Protein AF-A0A3N5HLH9-F1 (afdb_monomer)

Mean predicted aligned error: 8.87 Å

Solvent-accessible surface area (backbone atoms only — not comparable to full-atom values): 30635 Å² total; per-residue (Å²): 135,82,83,80,80,68,75,44,56,44,56,40,33,29,33,80,50,95,60,29,32,28,38,38,22,60,88,39,70,31,38,40,94,43,42,48,86,60,33,67,43,63,34,74,29,45,27,94,44,30,34,34,36,31,33,56,78,56,95,76,49,79,25,43,38,36,31,30,39,50,45,53,42,98,87,55,95,44,75,37,64,47,76,85,76,39,29,43,48,65,43,84,76,37,69,25,61,34,68,45,92,63,44,32,69,63,30,30,39,41,40,38,38,38,36,44,35,38,29,58,38,33,36,31,41,37,39,39,33,26,39,50,44,58,38,82,91,75,38,79,82,38,56,49,74,41,83,77,43,66,48,69,52,60,58,47,74,45,78,78,45,74,48,80,47,78,47,74,50,76,47,72,46,51,55,38,54,59,30,20,72,90,68,41,52,69,88,58,36,30,32,30,46,80,77,44,77,43,22,47,77,86,49,51,46,33,31,35,34,42,37,37,69,38,51,43,52,87,61,86,60,47,77,42,84,35,72,46,50,40,69,83,66,45,80,38,79,48,96,54,69,45,79,48,70,72,68,45,70,84,66,64,46,46,40,42,32,36,28,35,46,64,79,41,40,68,76,40,52,46,31,30,68,55,22,41,38,41,37,34,31,33,41,38,37,64,49,70,47,69,91,81,58,78,84,61,99,76,60,43,53,49,30,35,47,39,33,36,42,36,35,44,58,60,93,72,49,46,79,44,79,48,55,43,57,59,74,43,68,51,44,84,41,77,92,66,82,57,66,30,79,47,79,44,52,33,43,34,67,39,52,48,77,44,34,66,44,27,70,41,50,36,54,49,31,44,77,69,65,32,62,38,58,53,47,38,81,66,43,79,48,79,48,38,32,32,69,44,70,58,43,91,84,62,86,54,74,88,28,34,46,30,32,33,42,34,40,40,31,27,28,62,70,46,48,31,46,28,47,82,42,74,43,67,22,46,34,49,42,96,82,39,61,36,38,41,36,34,24,36,30,63,77,91,52,87,47,31,30,34,40,34,33,36,36,28,68,74,73,58,40,40,43,81,65,47,78,42,75,38,27,52,72,47,77,61,39,37,22,57,41,36,33,38,36,38,40,36,40,69,94,50,96,55,62,41,19,20,35,44,34,34,66,80,64,86,46,79,68,40,70,33,76,75,33,78,56,60,83,51,35,47,63,31,56,81,84,42,40,32,31,67,81,84,42,33,28,36,51,94,49,75,70,86,40,78,45,92,54,45,75,46,56,41,89,57,86,86,66,72,82,58,36,73,48,62,44,78,48,127

Sequence (570 aa):
MIGKVFSGVRVEEIFAGPTHWEMRTPRGVFTLPLTRAEYGQVKWADSPNTIVARTPVSGGGAGRIVAFEVTRAANGVDLLAFGEPPTLQVAEIASAEFPFTHPPLVTTISFSQTVQYRQQVGRFTLTHTQEWVPKAPFGPNDGTYELIGREVGPVTFETVHEATIPFSATIPLRLDREHNLEFGSTEEGYAWQLVDIAADRQGRLLGVVVVFPTGQPPIQPASVPFFVLDSNFAPVETAQRITIQPLLPSELAAVWAVVDLRTATVLASTAEPNVVVTSTRTAEGPPWDAAGATPLPQTFPGLYRHQVDQLNGGPSAGTFHLRTPFLFSPRAAAPPGSSAVVEGREGDHSLAVTGWMRPDLGAELDRLRLLSFEVGDVQRVTGNYNYECVTQPCSVDSHFAAFSAVTVRGGLVEPPARFFSALRARPAPPSGERLVLLGDAERGGFPEDGYLVVWDPDAQRAAMRLETPGSFHGIAHATSSTVVLWSNPAGASGGPGSYIVSLDGTRAPTLFPQTDLRFDFVLLDPHYLYNTGDLKFYRMTPPLQRTPLPATLSDAAGNPRGDYHVIRLR

Structure (mmCIF, N/CA/C/O backbone):
data_AF-A0A3N5HLH9-F1
#
_entry.id   AF-A0A3N5HLH9-F1
#
loop_
_atom_site.group_PDB
_atom_site.id
_atom_site.type_symbol
_atom_site.label_atom_id
_atom_site.label_alt_id
_atom_site.label_comp_id
_atom_site.label_asym_id
_atom_site.label_entity_id
_atom_site.label_seq_id
_atom_site.pdbx_PDB_ins_code
_atom_site.Cartn_x
_atom_site.Cartn_y
_atom_site.Cartn_z
_atom_site.occupancy
_atom_site.B_iso_or_equiv
_atom_site.auth_seq_id
_atom_site.auth_comp_id
_atom_site.auth_asym_id
_atom_site.auth_atom_id
_atom_site.pdbx_PDB_model_num
ATOM 1 N N . MET A 1 1 ? -42.197 4.979 43.200 1.00 35.66 1 MET A N 1
ATOM 2 C CA . MET A 1 1 ? -42.265 4.290 41.894 1.00 35.66 1 MET A CA 1
ATOM 3 C C . MET A 1 1 ? -41.226 3.178 41.931 1.00 35.66 1 MET A C 1
ATOM 5 O O . MET A 1 1 ? -40.050 3.470 42.082 1.00 35.66 1 MET A O 1
ATOM 9 N N . ILE A 1 2 ? -41.692 1.930 41.970 1.00 28.59 2 ILE A N 1
ATOM 10 C CA . ILE A 1 2 ? -40.894 0.701 42.103 1.00 28.59 2 ILE A CA 1
ATOM 11 C C . ILE A 1 2 ? -40.210 0.394 40.761 1.00 28.59 2 ILE A C 1
ATOM 13 O O . ILE A 1 2 ? -40.732 0.748 39.704 1.00 28.59 2 ILE A O 1
ATOM 17 N N . GLY A 1 3 ? -39.005 -0.176 40.833 1.00 34.12 3 GLY A N 1
ATOM 18 C CA . GLY A 1 3 ? -37.982 -0.156 39.792 1.00 34.12 3 GLY A CA 1
ATOM 19 C C . GLY A 1 3 ? -38.367 -0.794 38.458 1.00 34.12 3 GLY A C 1
ATOM 20 O O . GLY A 1 3 ? -38.804 -1.939 38.389 1.00 34.12 3 GLY A O 1
ATOM 21 N N . LYS A 1 4 ? -38.091 -0.059 37.378 1.00 34.16 4 LYS A N 1
ATOM 22 C CA . LYS A 1 4 ? -37.808 -0.646 36.069 1.00 34.16 4 LYS A CA 1
ATOM 23 C C . LYS A 1 4 ? -36.324 -0.995 36.042 1.00 34.16 4 LYS A C 1
ATOM 25 O O . LYS A 1 4 ? -35.489 -0.116 35.846 1.00 34.16 4 LYS A O 1
ATOM 30 N N . VAL A 1 5 ? -36.003 -2.268 36.249 1.00 34.66 5 VAL A N 1
ATOM 31 C CA . VAL A 1 5 ? -34.715 -2.813 35.814 1.00 34.66 5 VAL A CA 1
ATOM 32 C C . VAL A 1 5 ? -34.745 -2.755 34.291 1.00 34.66 5 VAL A C 1
ATOM 34 O O . VAL A 1 5 ? -35.449 -3.531 33.649 1.00 34.66 5 VAL A O 1
ATOM 37 N N . PHE A 1 6 ? -34.076 -1.768 33.699 1.00 42.00 6 PHE A N 1
ATOM 38 C CA . PHE A 1 6 ? -33.869 -1.779 32.260 1.00 42.00 6 PHE A CA 1
ATOM 39 C C . PHE A 1 6 ? -32.817 -2.846 31.966 1.00 42.00 6 PHE A C 1
ATOM 41 O O . PHE A 1 6 ? -31.622 -2.594 32.103 1.00 42.00 6 PHE A O 1
ATOM 48 N N . SER A 1 7 ? -33.265 -4.023 31.525 1.00 47.66 7 SER A N 1
ATOM 49 C CA . SER A 1 7 ? -32.470 -4.827 30.598 1.00 47.66 7 SER A CA 1
ATOM 50 C C . SER A 1 7 ? -32.009 -3.885 29.483 1.00 47.66 7 SER A C 1
ATOM 52 O O . SER A 1 7 ? -32.843 -3.253 28.825 1.00 47.66 7 SER A O 1
ATOM 54 N N . GLY A 1 8 ? -30.704 -3.698 29.322 1.00 74.94 8 GLY A N 1
ATOM 55 C CA . GLY A 1 8 ? -30.197 -2.621 28.481 1.00 74.94 8 GLY A CA 1
ATOM 56 C C . GLY A 1 8 ? -28.688 -2.643 28.314 1.00 74.94 8 GLY A C 1
ATOM 57 O O . GLY A 1 8 ? -27.999 -3.562 28.750 1.00 74.94 8 GLY A O 1
ATOM 58 N N . VAL A 1 9 ? -28.182 -1.608 27.654 1.00 83.69 9 VAL A N 1
ATOM 59 C CA . VAL A 1 9 ? -26.759 -1.406 27.384 1.00 83.69 9 VAL A CA 1
ATOM 60 C C . VAL A 1 9 ? -26.292 -0.083 27.982 1.00 83.69 9 VAL A C 1
ATOM 62 O O . VAL A 1 9 ? -27.015 0.915 27.939 1.00 83.69 9 VAL A O 1
ATOM 65 N N . ARG A 1 10 ? -25.086 -0.082 28.547 1.00 87.38 10 ARG A N 1
ATOM 66 C CA . ARG A 1 10 ? -24.366 1.103 29.030 1.00 87.38 10 ARG A CA 1
ATOM 67 C C . ARG A 1 10 ? -23.184 1.353 28.106 1.00 87.38 10 ARG A C 1
ATOM 69 O O . ARG A 1 10 ? -22.520 0.400 27.712 1.00 87.38 10 ARG A O 1
ATOM 76 N N . VAL A 1 11 ? -22.935 2.617 27.789 1.00 92.12 11 VAL A N 1
ATOM 77 C CA . VAL A 1 11 ? -21.704 3.036 27.116 1.00 92.12 11 VAL A CA 1
ATOM 78 C C . VAL A 1 11 ? -20.698 3.450 28.181 1.00 92.12 11 VAL A C 1
ATOM 80 O O . VAL A 1 11 ? -21.073 4.070 29.181 1.00 92.12 11 VAL A O 1
ATOM 83 N N . GLU A 1 12 ? -19.441 3.091 27.969 1.00 94.44 12 GLU A N 1
ATOM 84 C CA . GLU A 1 12 ? -18.301 3.633 28.707 1.00 94.44 12 GLU A CA 1
ATOM 85 C C . GLU A 1 12 ? -17.287 4.166 27.698 1.00 94.44 12 GLU A C 1
ATOM 87 O O . GLU A 1 12 ? -17.206 3.675 26.568 1.00 94.44 12 GLU A O 1
ATOM 92 N N . GLU A 1 13 ? -16.538 5.181 28.105 1.00 96.00 13 GLU A N 1
ATOM 93 C CA . GLU A 1 13 ? -15.540 5.857 27.285 1.00 96.00 13 GLU A CA 1
ATOM 94 C C . GLU A 1 13 ? -14.222 5.954 28.042 1.00 96.00 13 GLU A C 1
ATOM 96 O O . GLU A 1 13 ? -14.222 6.257 29.234 1.00 96.00 13 GLU A O 1
ATOM 101 N N . ILE A 1 14 ? -13.112 5.771 27.336 1.00 96.94 14 ILE A N 1
ATOM 102 C CA . ILE A 1 14 ? -11.770 6.121 27.802 1.00 96.94 14 ILE A CA 1
ATOM 103 C C . ILE A 1 14 ? -11.287 7.323 27.006 1.00 96.94 14 ILE A C 1
ATOM 105 O O . ILE A 1 14 ? -11.268 7.280 25.780 1.00 96.94 14 ILE A O 1
ATOM 109 N N . PHE A 1 15 ? -10.867 8.384 27.682 1.00 96.81 15 PHE A N 1
ATOM 110 C CA . PHE A 1 15 ? -10.404 9.607 27.032 1.00 96.81 15 PHE A CA 1
ATOM 111 C C . PHE A 1 15 ? -9.217 10.220 27.779 1.00 96.81 15 PHE A C 1
ATOM 113 O O . PHE A 1 15 ? -8.901 9.862 28.916 1.00 96.81 15 PHE A O 1
ATOM 120 N N . ALA A 1 16 ? -8.529 11.142 27.114 1.00 96.06 16 ALA A N 1
ATOM 121 C CA . ALA A 1 16 ? -7.378 11.826 27.678 1.00 96.06 16 ALA A CA 1
ATOM 122 C C . ALA A 1 16 ? -7.822 12.981 28.594 1.00 96.06 16 ALA A C 1
ATOM 124 O O . ALA A 1 16 ? -8.341 13.989 28.112 1.00 96.06 16 ALA A O 1
ATOM 125 N N . GLY A 1 17 ? -7.572 12.855 29.900 1.00 94.06 17 GLY A N 1
ATOM 126 C CA . GLY A 1 17 ? -7.699 13.948 30.865 1.00 94.06 17 GLY A CA 1
ATOM 127 C C . GLY A 1 17 ? -6.494 14.904 30.830 1.00 94.06 17 GLY A C 1
ATOM 128 O O . GLY A 1 17 ? -5.634 14.810 29.949 1.00 94.06 17 GLY A O 1
ATOM 129 N N . PRO A 1 18 ? -6.373 15.848 31.778 1.00 92.69 18 PRO A N 1
ATOM 130 C CA . PRO A 1 18 ? -5.255 16.795 31.803 1.00 92.69 18 PRO A CA 1
ATOM 131 C C . PRO A 1 18 ? -3.896 16.130 32.070 1.00 92.69 18 PRO A C 1
ATOM 133 O O . PRO A 1 18 ? -2.912 16.445 31.406 1.00 92.69 18 PRO A O 1
ATOM 136 N N . THR A 1 19 ? -3.844 15.198 33.027 1.00 94.56 19 THR A N 1
ATOM 137 C CA . THR A 1 19 ? -2.604 14.528 33.476 1.00 94.56 19 THR A CA 1
ATOM 138 C C . THR A 1 19 ? -2.671 13.009 33.358 1.00 94.56 19 THR A C 1
ATOM 140 O O . THR A 1 19 ? -1.671 12.367 33.035 1.00 94.56 19 THR A O 1
ATOM 143 N N . HIS A 1 20 ? -3.851 12.440 33.581 1.00 96.44 20 HIS A N 1
ATOM 144 C CA . HIS A 1 20 ? -4.118 11.010 33.520 1.00 96.44 20 HIS A CA 1
ATOM 145 C C . HIS A 1 20 ? -5.109 10.704 32.402 1.00 96.44 20 HIS A C 1
ATOM 147 O O . HIS A 1 20 ? -5.795 11.592 31.891 1.00 96.44 20 HIS A O 1
ATOM 153 N N . TRP A 1 21 ? -5.172 9.437 32.019 1.00 97.50 21 TRP A N 1
ATOM 154 C CA . TRP A 1 21 ? -6.325 8.922 31.298 1.00 97.50 21 TRP A CA 1
ATOM 155 C C . TRP A 1 21 ? -7.527 8.852 32.239 1.00 97.50 21 TRP A C 1
ATOM 157 O O . TRP A 1 21 ? -7.386 8.640 33.443 1.00 97.50 21 TRP A O 1
ATOM 167 N N . GLU A 1 22 ? -8.717 9.046 31.693 1.00 97.25 22 GLU A N 1
ATOM 168 C CA . GLU A 1 22 ? -9.963 9.057 32.449 1.00 97.25 22 GLU A CA 1
ATOM 169 C C . GLU A 1 22 ? -10.963 8.101 31.801 1.00 97.25 22 GLU A C 1
ATOM 171 O O . GLU A 1 22 ? -10.937 7.861 30.591 1.00 97.25 22 GLU A O 1
ATOM 176 N N . MET A 1 23 ? -11.847 7.543 32.623 1.00 95.62 23 MET A N 1
ATOM 177 C CA . MET A 1 23 ? -12.961 6.719 32.186 1.00 95.62 23 MET A CA 1
ATOM 178 C C . MET A 1 23 ? -14.272 7.413 32.526 1.00 95.62 23 MET A C 1
ATOM 180 O O . MET A 1 23 ? -14.531 7.760 33.679 1.00 95.62 23 MET A O 1
ATOM 184 N N . ARG A 1 24 ? -15.127 7.586 31.524 1.00 93.94 24 ARG A N 1
ATOM 185 C CA . ARG A 1 24 ? -16.434 8.219 31.664 1.00 93.94 24 ARG A CA 1
ATOM 186 C C . ARG A 1 24 ? -17.540 7.201 31.521 1.00 93.94 24 ARG A C 1
ATOM 188 O O . ARG A 1 24 ? -17.541 6.346 30.636 1.00 93.94 24 ARG A O 1
ATOM 195 N N . THR A 1 25 ? -18.528 7.329 32.392 1.00 92.12 25 THR A N 1
ATOM 196 C CA . THR A 1 25 ? -19.721 6.493 32.388 1.00 92.12 25 THR A CA 1
ATOM 197 C C . THR A 1 25 ? -20.952 7.335 32.732 1.00 92.12 25 THR A C 1
ATOM 199 O O . THR A 1 25 ? -20.798 8.463 33.192 1.00 92.12 25 THR A O 1
ATOM 202 N N . PRO A 1 26 ? -22.188 6.812 32.634 1.00 89.00 26 PRO A N 1
ATOM 203 C CA . PRO A 1 26 ? -23.369 7.553 33.085 1.00 89.00 26 PRO A CA 1
ATOM 204 C C . PRO A 1 26 ? -23.375 7.911 34.579 1.00 89.00 26 PRO A C 1
ATOM 206 O O . PRO A 1 26 ? -24.185 8.727 35.002 1.00 89.00 26 PRO A O 1
ATOM 209 N N . ARG A 1 27 ? -22.516 7.286 35.399 1.00 88.56 27 ARG A N 1
ATOM 210 C CA . ARG A 1 27 ? -22.441 7.543 36.847 1.00 88.56 27 ARG A CA 1
ATOM 211 C C . ARG A 1 27 ? -21.390 8.572 37.248 1.00 88.56 27 ARG A C 1
ATOM 213 O O . ARG A 1 27 ? -21.393 8.986 38.400 1.00 88.56 27 ARG A O 1
ATOM 220 N N . GLY A 1 28 ? -20.497 8.950 36.340 1.00 92.19 28 GLY A N 1
ATOM 221 C CA . GLY A 1 28 ? -19.400 9.855 36.649 1.00 92.19 28 GLY A CA 1
ATOM 222 C C . GLY A 1 28 ? -18.159 9.603 35.803 1.00 92.19 28 GLY A C 1
ATOM 223 O O . GLY A 1 28 ? -18.102 8.659 35.003 1.00 92.19 28 GLY A O 1
ATOM 224 N N . VAL A 1 29 ? -17.178 10.471 36.038 1.00 94.62 29 VAL A N 1
ATOM 225 C CA . VAL A 1 29 ? -15.823 10.416 35.492 1.00 94.62 29 VAL A CA 1
ATOM 226 C C . VAL A 1 29 ? -14.888 9.880 36.573 1.00 94.62 29 VAL A C 1
ATOM 228 O O . VAL A 1 29 ? -14.965 10.303 37.727 1.00 94.62 29 VAL A O 1
ATOM 231 N N . PHE A 1 30 ? -14.025 8.946 36.193 1.00 95.62 30 PHE A N 1
ATOM 232 C CA . PHE A 1 30 ? -13.091 8.265 37.078 1.00 95.62 30 PHE A CA 1
ATOM 233 C C . PHE A 1 30 ? -11.673 8.376 36.524 1.00 95.62 30 PHE A C 1
ATOM 235 O O . PHE A 1 30 ? -11.456 8.192 35.326 1.00 95.62 30 PHE A O 1
ATOM 242 N N . THR A 1 31 ? -10.698 8.619 37.392 1.00 96.94 31 THR A N 1
ATOM 243 C CA . THR A 1 31 ? -9.283 8.656 37.009 1.00 96.94 31 THR A CA 1
ATOM 244 C C . THR A 1 31 ? -8.772 7.234 36.779 1.00 96.94 31 THR A C 1
ATOM 246 O O . THR A 1 31 ? -8.963 6.365 37.631 1.00 96.94 31 THR A O 1
ATOM 249 N N . LEU A 1 32 ? -8.092 6.977 35.660 1.00 97.06 32 LEU A N 1
ATOM 250 C CA . LEU A 1 32 ? -7.260 5.782 35.506 1.00 97.06 32 LEU A CA 1
ATOM 251 C C . LEU A 1 32 ? -5.876 6.072 36.102 1.00 97.06 32 LEU A C 1
ATOM 253 O O . LEU A 1 32 ? -5.330 7.148 35.851 1.00 97.06 32 LEU A O 1
ATOM 257 N N . PRO A 1 33 ? -5.246 5.129 36.824 1.00 96.06 33 PRO A N 1
ATOM 258 C CA . PRO A 1 33 ? -3.883 5.293 37.334 1.00 96.06 33 PRO A CA 1
ATOM 259 C C . PRO A 1 33 ? -2.837 5.107 36.213 1.00 96.06 33 PRO A C 1
ATOM 261 O O . PRO A 1 33 ? -1.823 4.444 36.391 1.00 96.06 33 PRO A O 1
ATOM 264 N N . LEU A 1 34 ? -3.114 5.672 35.036 1.00 96.88 34 LEU A N 1
ATOM 265 C CA . LEU A 1 34 ? -2.293 5.651 33.833 1.00 96.88 34 LEU A CA 1
ATOM 266 C C . LEU A 1 34 ? -2.034 7.104 33.435 1.00 96.88 34 LEU A C 1
ATOM 268 O O . LEU A 1 34 ? -2.963 7.834 33.072 1.00 96.88 34 LEU A O 1
ATOM 272 N N . THR A 1 35 ? -0.783 7.551 33.526 1.00 96.38 35 THR A N 1
ATOM 273 C CA . THR A 1 35 ? -0.437 8.944 33.205 1.00 96.38 35 THR A CA 1
ATOM 274 C C . THR A 1 35 ? -0.337 9.148 31.695 1.00 96.38 35 THR A C 1
ATOM 276 O O . THR A 1 35 ? 0.066 8.250 30.957 1.00 96.38 35 THR A O 1
ATOM 279 N N . ARG A 1 36 ? -0.652 10.354 31.215 1.00 94.12 36 ARG A N 1
ATOM 280 C CA . ARG A 1 36 ? -0.471 10.717 29.798 1.00 94.12 36 ARG A CA 1
ATOM 281 C C . ARG A 1 36 ? 0.991 10.900 29.396 1.00 94.12 36 ARG A C 1
ATOM 283 O O . ARG A 1 36 ? 1.304 10.861 28.212 1.00 94.12 36 ARG A O 1
ATOM 290 N N . ALA A 1 37 ? 1.865 11.134 30.374 1.00 92.88 37 ALA A N 1
ATOM 291 C CA . ALA A 1 37 ? 3.304 11.192 30.148 1.00 92.88 37 ALA A CA 1
ATOM 292 C C . ALA A 1 37 ? 3.873 9.795 29.857 1.00 92.88 37 ALA A C 1
ATOM 294 O O . ALA A 1 37 ? 4.740 9.652 29.002 1.00 92.88 37 ALA A O 1
ATOM 295 N N . GLU A 1 38 ? 3.363 8.773 30.547 1.00 93.81 38 GLU A N 1
ATOM 296 C CA . GLU A 1 38 ? 3.788 7.385 30.370 1.00 93.81 38 GLU A CA 1
ATOM 297 C C . GLU A 1 38 ? 3.082 6.701 29.198 1.00 93.81 38 GLU A C 1
ATOM 299 O O . GLU A 1 38 ? 3.736 5.996 28.437 1.00 93.81 38 GLU A O 1
ATOM 304 N N . TYR A 1 39 ? 1.774 6.920 29.024 1.00 95.19 39 TYR A N 1
ATOM 305 C CA . TYR A 1 39 ? 0.960 6.272 27.992 1.00 95.19 39 TYR A CA 1
ATOM 306 C C . TYR A 1 39 ? 0.371 7.301 27.027 1.00 95.19 39 TYR A C 1
ATOM 308 O O . TYR A 1 39 ? -0.463 8.125 27.405 1.00 95.19 39 TYR A O 1
ATOM 316 N N . GLY A 1 40 ? 0.776 7.221 25.758 1.00 92.81 40 GLY A N 1
ATOM 317 C CA . GLY A 1 40 ? 0.307 8.102 24.685 1.00 92.81 40 GLY A CA 1
ATOM 318 C C . GLY A 1 40 ? -1.026 7.660 24.085 1.00 92.81 40 GLY A C 1
ATOM 319 O O . GLY A 1 40 ? -1.714 8.460 23.457 1.00 92.81 40 GLY A O 1
ATOM 320 N N . GLN A 1 41 ? -1.414 6.405 24.317 1.00 95.19 41 GLN A N 1
ATOM 321 C CA . GLN A 1 41 ? -2.664 5.820 23.847 1.00 95.19 41 GLN A CA 1
ATOM 322 C C . GLN A 1 41 ? -3.202 4.843 24.896 1.00 95.19 41 GLN A C 1
ATOM 324 O O . GLN A 1 41 ? -2.449 3.994 25.372 1.00 95.19 41 GLN A O 1
ATOM 329 N N . VAL A 1 42 ? -4.495 4.935 25.223 1.00 97.25 42 VAL A N 1
ATOM 330 C CA . VAL A 1 42 ? -5.238 3.944 26.019 1.00 97.25 42 VAL A CA 1
ATOM 331 C C . VAL A 1 42 ? -6.601 3.724 25.371 1.00 97.25 42 VAL A C 1
ATOM 333 O O . VAL A 1 42 ? -7.271 4.688 25.003 1.00 97.25 42 VAL A O 1
ATOM 336 N N . LYS A 1 43 ? -7.013 2.463 25.217 1.00 95.88 43 LYS A N 1
ATOM 337 C CA . LYS A 1 43 ? -8.303 2.101 24.613 1.00 95.88 43 LYS A CA 1
ATOM 338 C C . LYS A 1 43 ? -8.845 0.766 25.127 1.00 95.88 43 LYS A C 1
ATOM 340 O O . LYS A 1 43 ? -8.117 -0.004 25.751 1.00 95.88 43 LYS A O 1
ATOM 345 N N . TRP A 1 44 ? -10.109 0.472 24.837 1.00 95.50 44 TRP A N 1
ATOM 346 C CA . TRP A 1 44 ? -10.747 -0.798 25.184 1.00 95.50 44 TRP A CA 1
ATOM 347 C C . TRP A 1 44 ? -10.219 -1.972 24.352 1.00 95.50 44 TRP A C 1
ATOM 349 O O . TRP A 1 44 ? -9.971 -1.851 23.146 1.00 95.50 44 TRP A O 1
ATOM 359 N N . ALA A 1 45 ? -10.106 -3.125 25.008 1.00 95.19 45 ALA A N 1
ATOM 360 C CA . ALA A 1 45 ? -9.832 -4.422 24.400 1.00 95.19 45 ALA A CA 1
ATOM 361 C C . ALA A 1 45 ? -11.132 -5.153 23.999 1.00 95.19 45 ALA A C 1
ATOM 363 O O . ALA A 1 45 ? -12.226 -4.591 24.061 1.00 95.19 45 ALA A O 1
ATOM 364 N N . ASP A 1 46 ? -11.026 -6.428 23.613 1.00 94.44 46 ASP A N 1
ATOM 365 C CA . ASP A 1 46 ? -12.189 -7.258 23.265 1.00 94.44 46 ASP A CA 1
ATOM 366 C C . ASP A 1 46 ? -13.034 -7.666 24.482 1.00 94.44 46 ASP A C 1
ATOM 368 O O . ASP A 1 46 ? -14.225 -7.969 24.353 1.00 94.44 46 ASP A O 1
ATOM 372 N N . SER A 1 47 ? -12.412 -7.720 25.661 1.00 90.88 47 SER A N 1
ATOM 373 C CA . SER A 1 47 ? -13.088 -7.973 26.933 1.00 90.88 47 SER A CA 1
ATOM 374 C C . SER A 1 47 ? -13.647 -6.666 27.516 1.00 90.88 47 SER A C 1
ATOM 376 O O . SER A 1 47 ? -12.951 -5.650 27.518 1.00 90.88 47 SER A O 1
ATOM 378 N N . PRO A 1 48 ? -14.866 -6.671 28.095 1.00 88.56 48 PRO A N 1
ATOM 379 C CA . PRO A 1 48 ? -15.479 -5.478 28.692 1.00 88.56 48 PRO A CA 1
ATOM 380 C C . PRO A 1 48 ? -14.753 -4.960 29.947 1.00 88.56 48 PRO A C 1
ATOM 382 O O . PRO A 1 48 ? -15.111 -3.907 30.476 1.00 88.56 48 PRO A O 1
ATOM 385 N N . ASN A 1 49 ? -13.761 -5.696 30.450 1.00 92.38 49 ASN A N 1
ATOM 386 C CA . ASN A 1 49 ? -12.977 -5.326 31.628 1.00 92.38 49 ASN A CA 1
ATOM 387 C C . ASN A 1 49 ? -11.493 -5.170 31.302 1.00 92.38 49 ASN A C 1
ATOM 389 O O . ASN A 1 49 ? -10.682 -5.144 32.216 1.00 92.38 49 ASN A O 1
ATOM 393 N N . THR A 1 50 ? -11.112 -5.110 30.030 1.00 95.19 50 THR A N 1
ATOM 394 C CA . THR A 1 50 ? -9.702 -5.036 29.656 1.00 95.19 50 THR A CA 1
ATOM 395 C C . THR A 1 50 ? -9.454 -3.794 28.823 1.00 95.19 50 THR A C 1
ATOM 397 O O . THR A 1 50 ? -10.215 -3.473 27.909 1.00 95.19 50 THR A O 1
ATOM 400 N N . ILE A 1 51 ? -8.374 -3.097 29.146 1.00 97.12 51 ILE A N 1
ATOM 401 C CA . ILE A 1 51 ? -7.883 -1.943 28.398 1.00 97.12 51 ILE A CA 1
ATOM 402 C C . ILE A 1 51 ? -6.454 -2.222 27.953 1.00 97.12 51 ILE A C 1
ATOM 404 O O . ILE A 1 51 ? -5.723 -2.952 28.621 1.00 97.12 51 ILE A O 1
ATOM 408 N N . VAL A 1 52 ? -6.059 -1.645 26.827 1.00 97.69 52 VAL A N 1
ATOM 409 C CA . VAL A 1 52 ? -4.689 -1.710 26.320 1.00 97.69 52 VAL A CA 1
ATOM 410 C C . VAL A 1 52 ? -4.123 -0.306 26.268 1.00 97.69 52 VAL A C 1
ATOM 412 O O . VAL A 1 52 ? -4.793 0.622 25.810 1.00 97.69 52 VAL A O 1
ATOM 415 N N . ALA A 1 53 ? -2.888 -0.166 26.733 1.00 97.25 53 ALA A N 1
ATOM 416 C CA . ALA A 1 53 ? -2.137 1.071 26.722 1.00 97.25 53 ALA A CA 1
ATOM 417 C C . ALA A 1 53 ? -0.820 0.901 25.961 1.00 97.25 53 ALA A C 1
ATOM 419 O O . ALA A 1 53 ? -0.217 -0.174 25.973 1.00 97.25 53 ALA A O 1
ATOM 420 N N . ARG A 1 54 ? -0.357 1.980 25.333 1.00 95.44 54 ARG A N 1
ATOM 421 C CA . ARG A 1 54 ? 0.931 2.045 24.639 1.00 95.44 54 ARG A CA 1
ATOM 422 C C . ARG A 1 54 ? 1.702 3.277 25.081 1.00 95.44 54 ARG A C 1
ATOM 424 O O . ARG A 1 54 ? 1.158 4.387 25.102 1.00 95.44 54 ARG A O 1
ATOM 431 N N . THR A 1 55 ? 2.969 3.083 25.429 1.00 93.12 55 THR A N 1
ATOM 432 C CA . THR A 1 55 ? 3.862 4.198 25.749 1.00 93.12 55 THR A CA 1
ATOM 433 C C . THR A 1 55 ? 4.182 5.000 24.485 1.00 93.12 55 THR A C 1
ATOM 435 O O . THR A 1 55 ? 4.305 4.404 23.410 1.00 93.12 55 THR A O 1
ATOM 438 N N . PRO A 1 56 ? 4.358 6.329 24.570 1.00 85.69 56 PRO A N 1
ATOM 439 C CA . PRO A 1 56 ? 4.862 7.104 23.449 1.00 85.69 56 PRO A CA 1
ATOM 440 C C . PRO A 1 56 ? 6.221 6.570 23.003 1.00 85.69 56 PRO A C 1
ATOM 442 O O . PRO A 1 56 ? 7.073 6.235 23.825 1.00 85.69 56 PRO A O 1
ATOM 445 N N . VAL A 1 57 ? 6.433 6.535 21.695 1.00 76.44 57 VAL A N 1
ATOM 446 C CA . VAL A 1 57 ? 7.750 6.307 21.114 1.00 76.44 57 VAL A CA 1
ATOM 447 C C . VAL A 1 57 ? 8.394 7.680 20.941 1.00 76.44 57 VAL A C 1
ATOM 449 O O . VAL A 1 57 ? 8.023 8.436 20.048 1.00 76.44 57 VAL A O 1
ATOM 452 N N . SER A 1 58 ? 9.304 8.058 21.839 1.00 63.69 58 SER A N 1
ATOM 453 C CA . SER A 1 58 ? 10.052 9.317 21.739 1.00 63.69 58 SER A CA 1
ATOM 454 C C . SER A 1 58 ? 11.558 9.056 21.766 1.00 63.69 58 SER A C 1
ATOM 456 O O . SER A 1 58 ? 12.050 8.186 22.484 1.00 63.69 58 SER A O 1
ATOM 458 N N . GLY A 1 59 ? 12.300 9.775 20.916 1.00 60.31 59 GLY A N 1
ATOM 459 C CA . GLY A 1 59 ? 13.768 9.736 20.887 1.00 60.31 59 GLY A CA 1
ATOM 460 C C . GLY A 1 59 ? 14.390 8.377 20.539 1.00 60.31 59 GLY A C 1
ATOM 461 O O . GLY A 1 59 ? 15.529 8.124 20.919 1.00 60.31 59 GLY A O 1
ATOM 462 N N . GLY A 1 60 ? 13.655 7.482 19.870 1.00 60.56 60 GLY A N 1
ATOM 463 C CA . GLY A 1 60 ? 14.130 6.133 19.550 1.00 60.56 60 GLY A CA 1
ATOM 464 C C . GLY A 1 60 ? 14.209 5.183 20.758 1.00 60.56 60 GLY A C 1
ATOM 465 O O . GLY A 1 60 ? 14.821 4.122 20.662 1.00 60.56 60 GLY A O 1
ATOM 466 N N . GLY A 1 61 ? 13.622 5.507 21.910 1.00 69.31 61 GLY A N 1
ATOM 467 C CA . GLY A 1 61 ? 13.552 4.564 23.034 1.00 69.31 61 GLY A CA 1
ATOM 468 C C . GLY A 1 61 ? 12.681 3.339 22.724 1.00 69.31 61 GLY A C 1
ATOM 469 O O . GLY A 1 61 ? 11.796 3.404 21.874 1.00 69.31 61 GLY A O 1
ATOM 470 N N . ALA A 1 62 ? 12.917 2.216 23.410 1.00 79.25 62 ALA A N 1
ATOM 471 C CA . ALA A 1 62 ? 11.958 1.112 23.418 1.00 79.25 62 ALA A CA 1
ATOM 472 C C . ALA A 1 62 ? 10.686 1.543 24.169 1.00 79.25 62 ALA A C 1
ATOM 474 O O . ALA A 1 62 ? 10.759 2.122 25.254 1.00 79.25 62 ALA A O 1
ATOM 475 N N . GLY A 1 63 ? 9.530 1.275 23.577 1.00 87.62 63 GLY A N 1
ATOM 476 C CA . GLY A 1 63 ? 8.216 1.417 24.180 1.00 87.62 63 GLY A CA 1
ATOM 477 C C . GLY A 1 63 ? 7.676 0.106 24.754 1.00 87.62 63 GLY A C 1
ATOM 478 O O . GLY A 1 63 ? 8.254 -0.972 24.606 1.00 87.62 63 GLY A O 1
ATOM 479 N N . ARG A 1 64 ? 6.528 0.210 25.423 1.00 92.88 64 ARG A N 1
ATOM 480 C CA . ARG A 1 64 ? 5.790 -0.911 26.006 1.00 92.88 64 ARG A CA 1
ATOM 481 C C . ARG A 1 64 ? 4.331 -0.856 25.584 1.00 92.88 64 ARG A C 1
ATOM 483 O O . ARG A 1 64 ? 3.732 0.218 25.493 1.00 92.88 64 ARG A O 1
ATOM 490 N N . ILE A 1 65 ? 3.761 -2.033 25.366 1.00 96.38 65 ILE A N 1
ATOM 491 C CA . ILE A 1 65 ? 2.327 -2.238 25.172 1.00 96.38 65 ILE A CA 1
ATOM 492 C C . ILE A 1 65 ? 1.849 -3.097 26.337 1.00 96.38 65 ILE A C 1
ATOM 494 O O . ILE A 1 65 ? 2.445 -4.134 26.626 1.00 96.38 65 ILE A O 1
ATOM 498 N N . VAL A 1 66 ? 0.814 -2.646 27.038 1.00 97.44 66 VAL A N 1
ATOM 499 C CA . VAL A 1 66 ? 0.379 -3.238 28.307 1.00 97.44 66 VAL A CA 1
ATOM 500 C C . VAL A 1 66 ? -1.130 -3.435 28.291 1.00 97.44 66 VAL A C 1
ATOM 502 O O . VAL A 1 66 ? -1.870 -2.525 27.923 1.00 97.44 66 VAL A O 1
ATOM 505 N N . ALA A 1 67 ? -1.588 -4.618 28.692 1.00 97.88 67 ALA A N 1
ATOM 506 C CA . ALA A 1 67 ? -2.990 -4.889 28.967 1.00 97.88 67 ALA A CA 1
ATOM 507 C C . ALA A 1 67 ? -3.239 -4.789 30.471 1.00 97.88 67 ALA A C 1
ATOM 509 O O . ALA A 1 67 ? -2.513 -5.383 31.276 1.00 97.88 67 ALA A O 1
ATOM 510 N N . PHE A 1 68 ? -4.307 -4.087 30.833 1.00 97.31 68 PHE A N 1
ATOM 511 C CA . PHE A 1 68 ? -4.773 -3.968 32.205 1.00 97.31 68 PHE A CA 1
ATOM 512 C C . PHE A 1 68 ? -6.184 -4.526 32.341 1.00 97.31 68 PHE A C 1
ATOM 514 O O . PHE A 1 68 ? -7.041 -4.290 31.487 1.00 97.31 68 PHE A O 1
ATOM 521 N N . GLU A 1 69 ? -6.440 -5.225 33.440 1.00 96.12 69 GLU A N 1
ATOM 522 C CA . GLU A 1 69 ? -7.789 -5.537 33.895 1.00 96.12 69 GLU A CA 1
ATOM 523 C C . GLU A 1 69 ? -8.335 -4.371 34.725 1.00 96.12 69 GLU A C 1
ATOM 525 O O . GLU A 1 69 ? -7.661 -3.873 35.623 1.00 96.12 69 GLU A O 1
ATOM 530 N N . VAL A 1 70 ? -9.557 -3.940 34.420 1.00 94.44 70 VAL A N 1
ATOM 531 C CA . VAL A 1 70 ? -10.320 -2.928 35.150 1.00 94.44 70 VAL A CA 1
ATOM 532 C C . VAL A 1 70 ? -11.275 -3.641 36.099 1.00 94.44 70 VAL A C 1
ATOM 534 O O . VAL A 1 70 ? -12.199 -4.341 35.668 1.00 94.44 70 VAL A O 1
ATOM 537 N N . THR A 1 71 ? -11.076 -3.449 37.400 1.00 93.44 71 THR A N 1
ATOM 538 C CA . THR A 1 71 ? -11.847 -4.158 38.421 1.00 93.44 71 THR A CA 1
ATOM 539 C C . THR A 1 71 ? -13.270 -3.608 38.526 1.00 93.44 71 THR A C 1
ATOM 541 O O . THR A 1 71 ? -13.495 -2.401 38.655 1.00 93.44 71 THR A O 1
ATOM 544 N N . ARG A 1 72 ? -14.252 -4.514 38.536 1.00 90.12 72 ARG A N 1
ATOM 545 C CA . ARG A 1 72 ? -15.663 -4.204 38.810 1.00 90.12 72 ARG A CA 1
ATOM 546 C C . ARG A 1 72 ? -16.102 -4.762 40.158 1.00 90.12 72 ARG A C 1
ATOM 548 O O . ARG A 1 72 ? -15.513 -5.709 40.675 1.00 90.12 72 ARG A O 1
ATOM 555 N N . ALA A 1 73 ? -17.154 -4.183 40.726 1.00 84.94 73 ALA A N 1
ATOM 556 C CA . ALA A 1 73 ? -17.780 -4.701 41.937 1.00 84.94 73 ALA A CA 1
ATOM 557 C C . ALA A 1 73 ? -18.319 -6.129 41.711 1.00 84.94 73 ALA A C 1
ATOM 559 O O . ALA A 1 73 ? -18.901 -6.426 40.668 1.00 84.94 73 ALA A O 1
ATOM 560 N N . ALA A 1 74 ? -18.168 -7.004 42.713 1.00 73.06 74 ALA A N 1
ATOM 561 C CA . ALA A 1 74 ? -18.423 -8.450 42.617 1.00 73.06 74 ALA A CA 1
ATOM 562 C C . ALA A 1 74 ? -19.848 -8.853 42.176 1.00 73.06 74 ALA A C 1
ATOM 564 O O . ALA A 1 74 ? -20.086 -9.996 41.795 1.00 73.06 74 ALA A O 1
ATOM 565 N N . ASN A 1 75 ? -20.806 -7.932 42.239 1.00 61.62 75 ASN A N 1
ATOM 566 C CA . ASN A 1 75 ? -22.224 -8.151 41.975 1.00 61.62 75 ASN A CA 1
ATOM 567 C C . ASN A 1 75 ? -22.793 -7.244 40.869 1.00 61.62 75 ASN A C 1
ATOM 569 O O . ASN A 1 75 ? -24.015 -7.145 40.752 1.00 61.62 75 ASN A O 1
ATOM 573 N N . GLY A 1 76 ? -21.962 -6.569 40.066 1.00 68.75 76 GLY A N 1
ATOM 574 C CA . GLY A 1 76 ? -22.491 -5.585 39.124 1.00 68.75 76 GLY A CA 1
ATOM 575 C C . GLY A 1 76 ? -21.596 -5.197 37.955 1.00 68.75 76 GLY A C 1
ATOM 576 O O . GLY A 1 76 ? -20.469 -5.646 37.789 1.00 68.75 76 GLY A O 1
ATOM 577 N N . VAL A 1 77 ? -22.153 -4.312 37.131 1.00 79.00 77 VAL A N 1
ATOM 578 C CA . VAL A 1 77 ? -21.479 -3.647 36.005 1.00 79.00 77 VAL A CA 1
ATOM 579 C C . VAL A 1 77 ? -20.659 -2.434 36.447 1.00 79.00 77 VAL A C 1
ATOM 581 O O . VAL A 1 77 ? -20.118 -1.721 35.610 1.00 79.00 77 VAL A O 1
ATOM 584 N N . ASP A 1 78 ? -20.611 -2.145 37.743 1.00 85.06 78 ASP A N 1
ATOM 585 C CA . ASP A 1 78 ? -20.034 -0.911 38.256 1.00 85.06 78 ASP A CA 1
ATOM 586 C C . ASP A 1 78 ? -18.547 -1.040 38.534 1.00 85.06 78 ASP A C 1
ATOM 588 O O . ASP A 1 78 ? -18.076 -2.051 39.051 1.00 85.06 78 ASP A O 1
ATOM 592 N N . LEU A 1 79 ? -17.831 0.018 38.175 1.00 89.00 79 LEU A N 1
ATOM 593 C CA . LEU A 1 79 ? -16.395 0.139 38.342 1.00 89.00 79 LEU A CA 1
ATOM 594 C C . LEU A 1 79 ? -16.044 0.301 39.820 1.00 89.00 79 LEU A C 1
ATOM 596 O O . LEU A 1 79 ? -16.739 1.000 40.562 1.00 89.00 79 LEU A O 1
ATOM 600 N N . LEU A 1 80 ? -14.952 -0.333 40.232 1.00 89.62 80 LEU A N 1
ATOM 601 C CA . LEU A 1 80 ? -14.413 -0.188 41.574 1.00 89.62 80 LEU A CA 1
ATOM 602 C C . LEU A 1 80 ? -13.446 1.007 41.604 1.00 89.62 80 LEU A C 1
ATOM 604 O O . LEU A 1 80 ? -12.416 0.993 40.927 1.00 89.62 80 LEU A O 1
ATOM 608 N N . ALA A 1 81 ? -13.791 2.039 42.376 1.00 91.00 81 ALA A N 1
ATOM 609 C CA . ALA A 1 81 ? -13.015 3.271 42.495 1.00 91.00 81 ALA A CA 1
ATOM 610 C C . ALA A 1 81 ? -12.760 3.640 43.963 1.00 91.00 81 ALA A C 1
ATOM 612 O O . ALA A 1 81 ? -13.595 3.363 44.827 1.00 91.00 81 ALA A O 1
ATOM 613 N N . PHE A 1 82 ? -11.635 4.303 44.231 1.00 90.25 82 PHE A N 1
ATOM 614 C CA . PHE A 1 82 ? -11.211 4.713 45.571 1.00 90.25 82 PHE A CA 1
ATOM 615 C C . PHE A 1 82 ? -10.720 6.164 45.609 1.00 90.25 82 PHE A C 1
ATOM 617 O O . PHE A 1 82 ? -10.197 6.672 44.619 1.00 90.25 82 PHE A O 1
ATOM 624 N N . GLY A 1 83 ? -10.823 6.792 46.783 1.00 90.44 83 GLY A N 1
ATOM 625 C CA . GLY A 1 83 ? -10.275 8.125 47.051 1.00 90.44 83 GLY A CA 1
ATOM 626 C C . GLY A 1 83 ? -11.041 9.283 46.402 1.00 90.44 83 GLY A C 1
ATOM 627 O O . GLY A 1 83 ? -12.083 9.092 45.777 1.00 90.44 83 GLY A O 1
ATOM 628 N N . GLU A 1 84 ? -10.499 10.491 46.574 1.00 87.38 84 GLU A N 1
ATOM 629 C CA . GLU A 1 84 ? -10.929 11.708 45.881 1.00 87.38 84 GLU A CA 1
ATOM 630 C C . GLU A 1 84 ? -9.717 12.362 45.186 1.00 87.38 84 GLU A C 1
ATOM 632 O O . GLU A 1 84 ? -8.734 12.667 45.867 1.00 87.38 84 GLU A O 1
ATOM 637 N N . PRO A 1 85 ? -9.752 12.584 43.856 1.00 87.12 85 PRO A N 1
ATOM 638 C CA . PRO A 1 85 ? -10.801 12.162 42.922 1.00 87.12 85 PRO A CA 1
ATOM 639 C C . PRO A 1 85 ? -10.898 10.625 42.806 1.00 87.12 85 PRO A C 1
ATOM 641 O O . PRO A 1 85 ? -9.905 9.926 43.033 1.00 87.12 85 PRO A O 1
ATOM 644 N N . PRO A 1 86 ? -12.082 10.083 42.456 1.00 93.12 86 PRO A N 1
ATOM 645 C CA . PRO A 1 86 ? -12.303 8.642 42.411 1.00 93.12 86 PRO A CA 1
ATOM 646 C C . PRO A 1 86 ? -11.403 7.995 41.354 1.00 93.12 86 PRO A C 1
ATOM 648 O O . PRO A 1 86 ? -11.546 8.237 40.155 1.00 93.12 86 PRO A O 1
ATOM 651 N N . THR A 1 87 ? -10.474 7.160 41.811 1.00 96.00 87 THR A N 1
ATOM 652 C CA . THR A 1 87 ? -9.464 6.499 40.978 1.00 96.00 87 THR A CA 1
ATOM 653 C C . THR A 1 87 ? -9.779 5.017 40.843 1.00 96.00 87 THR A C 1
ATOM 655 O O . THR A 1 87 ? -10.023 4.339 41.842 1.00 96.00 87 THR A O 1
ATOM 658 N N . LEU A 1 88 ? -9.790 4.515 39.609 1.00 95.69 88 LEU A N 1
ATOM 659 C CA . LEU A 1 88 ? -10.092 3.121 39.299 1.00 95.69 88 LEU A CA 1
ATOM 660 C C . LEU A 1 88 ? -8.982 2.181 39.754 1.00 95.69 88 LEU A C 1
ATOM 662 O O . LEU A 1 88 ? -7.796 2.480 39.617 1.00 95.69 88 LEU A O 1
ATOM 666 N N . GLN A 1 89 ? -9.377 0.998 40.219 1.00 94.19 89 GLN A N 1
ATOM 667 C CA . GLN A 1 89 ? -8.439 -0.103 40.386 1.00 94.19 89 GLN A CA 1
ATOM 668 C C . GLN A 1 89 ? -8.214 -0.799 39.045 1.00 94.19 89 GLN A C 1
ATOM 670 O O . GLN A 1 89 ? -9.150 -1.339 38.450 1.00 94.19 89 GLN A O 1
ATOM 675 N N . VAL A 1 90 ? -6.957 -0.815 38.606 1.00 95.38 90 VAL A N 1
ATOM 676 C CA . VAL A 1 90 ? -6.512 -1.590 37.446 1.00 95.38 90 VAL A CA 1
ATOM 677 C C . VAL A 1 90 ? -5.312 -2.455 37.821 1.00 95.38 90 VAL A C 1
ATOM 679 O O . VAL A 1 90 ? -4.524 -2.077 38.690 1.00 95.38 90 VAL A O 1
ATOM 682 N N . ALA A 1 91 ? -5.171 -3.610 37.180 1.00 95.75 91 ALA A N 1
ATOM 683 C CA . ALA A 1 91 ? -4.038 -4.513 37.369 1.00 95.75 91 ALA A CA 1
ATOM 684 C C . ALA A 1 91 ? -3.417 -4.867 36.017 1.00 95.75 91 ALA A C 1
ATOM 686 O O . ALA A 1 91 ? -4.139 -5.207 35.084 1.00 95.75 91 ALA A O 1
ATOM 687 N N . GLU A 1 92 ? -2.089 -4.791 35.901 1.00 96.62 92 GLU A N 1
ATOM 688 C CA . GLU A 1 92 ? -1.385 -5.289 34.715 1.00 96.62 92 GLU A CA 1
ATOM 689 C C . GLU A 1 92 ? -1.583 -6.807 34.616 1.00 96.62 92 GLU A C 1
ATOM 691 O O . GLU A 1 92 ? -1.298 -7.539 35.565 1.00 96.62 92 GLU A O 1
ATOM 696 N N . ILE A 1 93 ? -2.069 -7.273 33.464 1.00 96.94 93 ILE A N 1
ATOM 697 C CA . ILE A 1 93 ? -2.276 -8.703 33.186 1.00 96.94 93 ILE A CA 1
ATOM 698 C C . ILE A 1 93 ? -1.321 -9.233 32.111 1.00 96.94 93 ILE A C 1
ATOM 700 O O . ILE A 1 93 ? -1.024 -10.428 32.080 1.00 96.94 93 ILE A O 1
ATOM 704 N N . ALA A 1 94 ? -0.807 -8.357 31.245 1.00 96.88 94 ALA A N 1
ATOM 705 C CA . ALA A 1 94 ? 0.215 -8.689 30.260 1.00 96.88 94 ALA A CA 1
ATOM 706 C C . ALA A 1 94 ? 0.979 -7.435 29.819 1.00 96.88 94 ALA A C 1
ATOM 708 O O . ALA A 1 94 ? 0.392 -6.362 29.703 1.00 96.88 94 ALA A O 1
ATOM 709 N N . SER A 1 95 ? 2.257 -7.592 29.473 1.00 96.56 95 SER A N 1
ATOM 710 C CA . SER A 1 95 ? 3.032 -6.569 28.771 1.00 96.56 95 SER A CA 1
ATOM 711 C C . SER A 1 95 ? 3.923 -7.163 27.682 1.00 96.56 95 SER A C 1
ATOM 713 O O . SER A 1 95 ? 4.253 -8.353 27.695 1.00 96.56 95 SER A O 1
ATOM 715 N N . ALA A 1 96 ? 4.263 -6.317 26.713 1.00 95.81 96 ALA A N 1
ATOM 716 C CA . ALA A 1 96 ? 5.154 -6.595 25.598 1.00 95.81 96 ALA A CA 1
ATOM 717 C C . ALA A 1 96 ? 6.068 -5.390 25.340 1.00 95.81 96 ALA A C 1
ATOM 719 O O . ALA A 1 96 ? 5.649 -4.237 25.486 1.00 95.81 96 ALA A O 1
ATOM 720 N N . GLU A 1 97 ? 7.308 -5.664 24.947 1.00 92.12 97 GLU A N 1
ATOM 721 C CA . GLU A 1 97 ? 8.255 -4.649 24.481 1.00 92.12 97 GLU A CA 1
ATOM 722 C C . GLU A 1 97 ? 8.018 -4.343 22.998 1.00 92.12 97 GLU A C 1
ATOM 724 O O . GLU A 1 97 ? 7.661 -5.226 22.217 1.00 92.12 97 GLU A O 1
ATOM 729 N N . PHE A 1 98 ? 8.219 -3.086 22.606 1.00 90.31 98 PHE A N 1
ATOM 730 C CA . PHE A 1 98 ? 8.115 -2.642 21.220 1.00 90.31 98 PHE A CA 1
ATOM 731 C C . PHE A 1 98 ? 9.177 -1.566 20.924 1.00 90.31 98 PHE A C 1
ATOM 733 O O . PHE A 1 98 ? 9.269 -0.610 21.686 1.00 90.31 98 PHE A O 1
ATOM 740 N N . PRO A 1 99 ? 9.969 -1.642 19.841 1.00 89.75 99 PRO A N 1
ATOM 741 C CA . PRO A 1 99 ? 9.920 -2.649 18.788 1.00 89.75 99 PRO A CA 1
ATOM 742 C C . PRO A 1 99 ? 10.427 -4.009 19.286 1.00 89.75 99 PRO A C 1
ATOM 744 O O . PRO A 1 99 ? 10.983 -4.119 20.376 1.00 89.75 99 PRO A O 1
ATOM 747 N N . PHE A 1 100 ? 10.207 -5.055 18.492 1.00 91.38 100 PHE A N 1
ATOM 748 C CA . PHE A 1 100 ? 10.560 -6.422 18.865 1.00 91.38 100 PHE A CA 1
ATOM 749 C C . PHE A 1 100 ? 12.076 -6.606 19.004 1.00 91.38 100 PHE A C 1
ATOM 751 O O . PHE A 1 100 ? 12.826 -6.336 18.068 1.00 91.38 100 PHE A O 1
ATOM 758 N N . THR A 1 101 ? 12.518 -7.167 20.131 1.00 88.31 101 THR A N 1
ATOM 759 C CA . THR A 1 101 ? 13.917 -7.592 20.323 1.00 88.31 101 THR A CA 1
ATOM 760 C C . THR A 1 101 ? 14.293 -8.742 19.380 1.00 88.31 101 THR A C 1
ATOM 762 O O . THR A 1 101 ? 15.401 -8.783 18.855 1.00 88.31 101 THR A O 1
ATOM 765 N N . HIS A 1 102 ? 13.349 -9.654 19.122 1.00 92.06 102 HIS A N 1
ATOM 766 C CA . HIS A 1 102 ? 13.474 -10.722 18.130 1.00 92.06 102 HIS A CA 1
ATOM 767 C C . HIS A 1 102 ? 12.378 -10.540 17.075 1.00 92.06 102 HIS A C 1
ATOM 769 O O . HIS A 1 102 ? 11.251 -10.986 17.292 1.00 92.06 102 HIS A O 1
ATOM 775 N N . PRO A 1 103 ? 12.662 -9.840 15.966 1.00 94.69 103 PRO A N 1
ATOM 776 C CA . PRO A 1 103 ? 11.628 -9.455 15.020 1.00 94.69 103 PRO A CA 1
ATOM 777 C C . PRO A 1 103 ? 11.093 -10.665 14.236 1.00 94.69 103 PRO A C 1
ATOM 779 O O . PRO A 1 103 ? 11.879 -11.369 13.581 1.00 94.69 103 PRO A O 1
ATOM 782 N N . PRO A 1 104 ? 9.768 -10.921 14.265 1.00 97.00 104 PRO A N 1
ATOM 783 C CA . PRO A 1 104 ? 9.177 -12.011 13.505 1.00 97.00 104 PRO A CA 1
ATOM 784 C C . PRO A 1 104 ? 9.344 -11.795 12.004 1.00 97.00 104 PRO A C 1
ATOM 786 O O . PRO A 1 104 ? 9.324 -10.665 11.513 1.00 97.00 104 PRO A O 1
ATOM 789 N N . LEU A 1 105 ? 9.454 -12.907 11.280 1.00 97.31 105 LEU A N 1
ATOM 790 C CA . LEU A 1 105 ? 9.351 -12.942 9.826 1.00 97.31 105 LEU A CA 1
ATOM 791 C C . LEU A 1 105 ? 7.870 -12.998 9.432 1.00 97.31 105 LEU A C 1
ATOM 793 O O . LEU A 1 105 ? 7.159 -13.896 9.879 1.00 97.31 105 LEU A O 1
ATOM 797 N N . VAL A 1 106 ? 7.425 -12.062 8.596 1.00 97.38 106 VAL A N 1
ATOM 798 C CA . VAL A 1 106 ? 6.061 -12.028 8.042 1.00 97.38 106 VAL A CA 1
ATOM 799 C C . VAL A 1 106 ? 5.972 -12.892 6.791 1.00 97.38 106 VAL A C 1
ATOM 801 O O . VAL A 1 106 ? 5.102 -13.752 6.687 1.00 97.38 106 VAL A O 1
ATOM 804 N N . THR A 1 107 ? 6.888 -12.678 5.851 1.00 96.94 107 THR A N 1
ATOM 805 C CA . THR A 1 107 ? 7.019 -13.452 4.613 1.00 96.94 107 THR A CA 1
ATOM 806 C C . THR A 1 107 ? 8.421 -13.249 4.032 1.00 96.94 107 THR A C 1
ATOM 808 O O . THR A 1 107 ? 9.194 -12.418 4.514 1.00 96.94 107 THR A O 1
ATOM 811 N N . THR A 1 108 ? 8.774 -14.021 3.012 1.00 96.25 108 THR A N 1
ATOM 812 C CA . THR A 1 108 ? 9.995 -13.849 2.221 1.00 96.25 108 THR A CA 1
ATOM 813 C C . THR A 1 108 ? 9.626 -13.599 0.768 1.00 96.25 108 THR A C 1
ATOM 815 O O . THR A 1 108 ? 8.851 -14.364 0.207 1.00 96.25 108 THR A O 1
ATOM 818 N N . ILE A 1 109 ? 10.200 -12.569 0.142 1.00 96.06 109 ILE A N 1
ATOM 819 C CA . ILE A 1 109 ? 10.084 -12.360 -1.305 1.00 96.06 109 ILE A CA 1
ATOM 820 C C . ILE A 1 109 ? 11.294 -12.995 -1.992 1.00 96.06 109 ILE A C 1
ATOM 822 O O . ILE A 1 109 ? 12.430 -12.562 -1.804 1.00 96.06 109 ILE A O 1
ATOM 826 N N . SER A 1 110 ? 11.040 -14.005 -2.814 1.00 96.81 110 SER A N 1
ATOM 827 C CA . SER A 1 110 ? 11.979 -14.573 -3.777 1.00 96.81 110 SER A CA 1
ATOM 828 C C . SER A 1 110 ? 11.824 -13.834 -5.106 1.00 96.81 110 SER A C 1
ATOM 830 O O . SER A 1 110 ? 10.889 -14.094 -5.864 1.00 96.81 110 SER A O 1
ATOM 832 N N . PHE A 1 111 ? 12.717 -12.885 -5.374 1.00 96.06 111 PHE A N 1
ATOM 833 C CA . PHE A 1 111 ? 12.665 -12.017 -6.547 1.00 96.06 111 PHE A CA 1
ATOM 834 C C . PHE A 1 111 ? 13.652 -12.476 -7.621 1.00 96.06 111 PHE A C 1
ATOM 836 O O . PHE A 1 111 ? 14.831 -12.697 -7.334 1.00 96.06 111 PHE A O 1
ATOM 843 N N . SER A 1 112 ? 13.184 -12.556 -8.865 1.00 97.12 112 SER A N 1
ATOM 844 C CA . SER A 1 112 ? 14.009 -12.725 -10.057 1.00 97.12 112 SER A CA 1
ATOM 845 C C . SER A 1 112 ? 13.518 -11.809 -11.175 1.00 97.12 112 SER A C 1
ATOM 847 O O . SER A 1 112 ? 12.325 -11.739 -11.474 1.00 97.12 112 SER A O 1
ATOM 849 N N . GLN A 1 113 ? 14.447 -11.104 -11.808 1.00 96.56 113 GLN A N 1
ATOM 850 C CA . GLN A 1 113 ? 14.147 -10.230 -12.931 1.00 96.56 113 GLN A CA 1
ATOM 851 C C . GLN A 1 113 ? 15.222 -10.347 -13.995 1.00 96.56 113 GLN A C 1
ATOM 853 O O . GLN A 1 113 ? 16.410 -10.371 -13.688 1.00 96.56 113 GLN A O 1
ATOM 858 N N . THR A 1 114 ? 14.803 -10.391 -15.253 1.00 97.62 114 THR A N 1
ATOM 859 C CA . THR A 1 114 ? 15.707 -10.260 -16.396 1.00 97.62 114 THR A CA 1
ATOM 860 C C . THR A 1 114 ? 15.390 -8.971 -17.134 1.00 97.62 114 THR A C 1
ATOM 862 O O . THR A 1 114 ? 14.271 -8.798 -17.612 1.00 97.62 114 THR A O 1
ATOM 865 N N . VAL A 1 115 ? 16.369 -8.076 -17.246 1.00 96.00 115 VAL A N 1
ATOM 866 C CA . VAL A 1 115 ? 16.256 -6.873 -18.076 1.00 96.00 115 VAL A CA 1
ATOM 867 C C . VAL A 1 115 ? 16.946 -7.127 -19.412 1.00 96.00 115 VAL A C 1
ATOM 869 O O . VAL A 1 115 ? 18.137 -7.436 -19.457 1.00 96.00 115 VAL A O 1
ATOM 872 N N . GLN A 1 116 ? 16.192 -7.010 -20.501 1.00 95.75 116 GLN A N 1
ATOM 873 C CA . GLN A 1 116 ? 16.706 -6.983 -21.864 1.00 95.75 116 GLN A CA 1
ATOM 874 C C . GLN A 1 116 ? 17.043 -5.535 -22.210 1.00 95.75 116 GLN A C 1
ATOM 876 O O . GLN A 1 116 ? 16.148 -4.717 -22.410 1.00 95.75 116 GLN A O 1
ATOM 881 N N . TYR A 1 117 ? 18.330 -5.213 -22.220 1.00 93.25 117 TYR A N 1
ATOM 882 C CA . TYR A 1 117 ? 18.829 -3.886 -22.544 1.00 93.25 117 TYR A CA 1
ATOM 883 C C . TYR A 1 117 ? 19.240 -3.801 -24.014 1.00 93.25 117 TYR A C 1
ATOM 885 O O . TYR A 1 117 ? 19.925 -4.696 -24.517 1.00 93.25 117 TYR A O 1
ATOM 893 N N . ARG A 1 118 ? 18.892 -2.695 -24.678 1.00 92.12 118 ARG A N 1
ATOM 894 C CA . ARG A 1 118 ? 19.305 -2.399 -26.055 1.00 92.12 118 ARG A CA 1
ATOM 895 C C . ARG A 1 118 ? 19.683 -0.930 -26.220 1.00 92.12 118 ARG A C 1
ATOM 897 O O . ARG A 1 118 ? 19.003 -0.060 -25.704 1.00 92.12 118 ARG A O 1
ATOM 904 N N . GLN A 1 119 ? 20.735 -0.631 -26.978 1.00 88.12 119 GLN A N 1
ATOM 905 C CA . GLN A 1 119 ? 21.096 0.732 -27.377 1.00 88.12 119 GLN A CA 1
ATOM 906 C C . GLN A 1 119 ? 21.049 0.870 -28.899 1.00 88.12 119 GLN A C 1
ATOM 908 O O . GLN A 1 119 ? 21.679 0.087 -29.613 1.00 88.12 119 GLN A O 1
ATOM 913 N N . GLN A 1 120 ? 20.373 1.909 -29.395 1.00 88.12 120 GLN A N 1
ATOM 914 C CA . GLN A 1 120 ? 20.285 2.209 -30.825 1.00 88.12 120 GLN A CA 1
ATOM 915 C C . GLN A 1 120 ? 20.874 3.580 -31.173 1.00 88.12 120 GLN A C 1
ATOM 917 O O . GLN A 1 120 ? 20.771 4.528 -30.394 1.00 88.12 120 GLN A O 1
ATOM 922 N N . VAL A 1 121 ? 21.446 3.700 -32.373 1.00 86.12 121 VAL A N 1
ATOM 923 C CA . VAL A 1 121 ? 21.916 4.974 -32.949 1.00 86.12 121 VAL A CA 1
ATOM 924 C C . VAL A 1 121 ? 21.368 5.149 -34.360 1.00 86.12 121 VAL A C 1
ATOM 926 O O . VAL A 1 121 ? 21.141 4.167 -35.067 1.00 86.12 121 VAL A O 1
ATOM 929 N N . GLY A 1 122 ? 21.159 6.397 -34.777 1.00 85.69 122 GLY A N 1
ATOM 930 C CA . GLY A 1 122 ? 20.716 6.726 -36.129 1.00 85.69 122 GLY A CA 1
ATOM 931 C C . GLY A 1 122 ? 21.860 7.253 -36.991 1.00 85.69 122 GLY A C 1
ATOM 932 O O . GLY A 1 122 ? 22.748 7.962 -36.518 1.00 85.69 122 GLY A O 1
ATOM 933 N N . ARG A 1 123 ? 21.832 6.941 -38.283 1.00 88.06 123 ARG A N 1
ATOM 934 C CA . ARG A 1 123 ? 22.780 7.448 -39.283 1.00 88.06 123 ARG A CA 1
ATOM 935 C C . ARG A 1 123 ? 22.034 8.004 -40.475 1.00 88.06 123 ARG A C 1
ATOM 937 O O . ARG A 1 123 ? 21.056 7.405 -40.902 1.00 88.06 123 ARG A O 1
ATOM 944 N N . PHE A 1 124 ? 22.526 9.094 -41.043 1.00 88.56 124 PHE A N 1
ATOM 945 C CA . PHE A 1 124 ? 22.036 9.588 -42.325 1.00 88.56 124 PHE A CA 1
ATOM 946 C C . PHE A 1 124 ? 23.179 10.165 -43.159 1.00 88.56 124 PHE A C 1
ATOM 948 O O . PHE A 1 124 ? 24.216 10.582 -42.629 1.00 88.56 124 PHE A O 1
ATOM 955 N N . THR A 1 125 ? 22.971 10.199 -44.473 1.00 90.75 125 THR A N 1
ATOM 956 C CA . THR A 1 125 ? 23.915 10.785 -45.425 1.00 90.75 125 THR A CA 1
ATOM 957 C C . THR A 1 125 ? 23.401 12.138 -45.907 1.00 90.75 125 THR A C 1
ATOM 959 O O . THR A 1 125 ? 22.231 12.268 -46.259 1.00 90.75 125 THR A O 1
ATOM 962 N N . LEU A 1 126 ? 24.277 13.141 -45.926 1.00 91.00 126 LEU A N 1
ATOM 963 C CA . LEU A 1 126 ? 24.035 14.452 -46.527 1.00 91.00 126 LEU A CA 1
ATOM 964 C C . LEU A 1 126 ? 24.973 14.616 -47.720 1.00 91.00 126 LEU A C 1
ATOM 966 O O . LEU A 1 126 ? 26.187 14.639 -47.538 1.00 91.00 126 LEU A O 1
ATOM 970 N N . THR A 1 127 ? 24.432 14.775 -48.919 1.00 92.75 127 THR A N 1
ATOM 971 C CA . THR A 1 127 ? 25.230 15.019 -50.123 1.00 92.75 127 THR A CA 1
ATOM 972 C C . THR A 1 127 ? 25.102 16.482 -50.528 1.00 92.75 127 THR A C 1
ATOM 974 O O . THR A 1 127 ? 23.993 16.963 -50.761 1.00 92.75 127 THR A O 1
ATOM 977 N N . HIS A 1 128 ? 26.223 17.195 -50.630 1.00 92.25 128 HIS A N 1
ATOM 978 C CA . HIS A 1 128 ? 26.287 18.510 -51.261 1.00 92.25 128 HIS A CA 1
ATOM 979 C C . HIS A 1 128 ? 26.930 18.390 -52.634 1.00 92.25 128 HIS A C 1
ATOM 981 O O . HIS A 1 128 ? 28.013 17.829 -52.771 1.00 92.25 128 HIS A O 1
ATOM 987 N N . THR A 1 129 ? 26.310 18.993 -53.636 1.00 93.62 129 THR A N 1
ATOM 988 C CA . THR A 1 129 ? 26.910 19.187 -54.952 1.00 93.62 129 THR A CA 1
ATOM 989 C C . THR A 1 129 ? 27.218 20.666 -55.097 1.00 93.62 129 THR A C 1
ATOM 991 O O . THR A 1 129 ? 26.322 21.502 -54.966 1.00 93.62 129 THR A O 1
ATOM 994 N N . GLN A 1 130 ? 28.482 20.997 -55.333 1.00 94.38 130 GLN A N 1
ATOM 995 C CA . GLN A 1 130 ? 28.939 22.371 -55.485 1.00 94.38 130 GLN A CA 1
ATOM 996 C C . GLN A 1 130 ? 29.627 22.548 -56.832 1.00 94.38 130 GLN A C 1
ATOM 998 O O . GLN A 1 130 ? 30.314 21.647 -57.312 1.00 94.38 130 GLN A O 1
ATOM 1003 N N . GLU A 1 131 ? 29.457 23.715 -57.436 1.00 94.94 131 GLU A N 1
ATOM 1004 C CA . GLU A 1 131 ? 30.065 24.067 -58.713 1.00 94.94 131 GLU A CA 1
ATOM 1005 C C . GLU A 1 131 ? 31.050 25.213 -58.528 1.00 94.94 131 GLU A C 1
ATOM 1007 O O . GLU A 1 131 ? 30.799 26.165 -57.788 1.00 94.94 131 GLU A O 1
ATOM 1012 N N . TRP A 1 132 ? 32.209 25.098 -59.170 1.00 94.19 132 TRP A N 1
ATOM 1013 C CA . TRP A 1 132 ? 33.215 26.144 -59.150 1.00 94.19 132 TRP A CA 1
ATOM 1014 C C . TRP A 1 132 ? 32.773 27.350 -59.976 1.00 94.19 132 TRP A C 1
ATOM 1016 O O . TRP A 1 132 ? 32.608 27.250 -61.193 1.00 94.19 132 TRP A O 1
ATOM 1026 N N . VAL A 1 133 ? 32.686 28.509 -59.327 1.00 92.50 133 VAL A N 1
ATOM 1027 C CA . VAL A 1 133 ? 32.397 29.791 -59.969 1.00 92.50 133 VAL A CA 1
ATOM 1028 C C . VAL A 1 133 ? 33.653 30.670 -59.917 1.00 92.50 133 VAL A C 1
ATOM 1030 O O . VAL A 1 133 ? 34.017 31.173 -58.847 1.00 92.50 133 VAL A O 1
ATOM 1033 N N . PRO A 1 134 ? 34.357 30.868 -61.052 1.00 88.56 134 PRO A N 1
ATOM 1034 C CA . PRO A 1 134 ? 35.506 31.763 -61.118 1.00 88.56 134 PRO A CA 1
ATOM 1035 C C . PRO A 1 134 ? 35.118 33.213 -60.807 1.00 88.56 134 PRO A C 1
ATOM 1037 O O . PRO A 1 134 ? 34.144 33.749 -61.336 1.00 88.56 134 PRO A O 1
ATOM 1040 N N . LYS A 1 135 ? 35.931 33.892 -60.001 1.00 85.44 135 LYS A N 1
ATOM 1041 C CA . LYS A 1 135 ? 35.788 35.304 -59.655 1.00 85.44 135 LYS A CA 1
ATOM 1042 C C . LYS A 1 135 ? 36.625 36.163 -60.600 1.00 85.44 135 LYS A C 1
ATOM 1044 O O . LYS A 1 135 ? 37.841 36.300 -60.465 1.00 85.44 135 LYS A O 1
ATOM 1049 N N . ALA A 1 136 ? 35.955 36.821 -61.538 1.00 77.25 136 ALA A N 1
ATOM 1050 C CA . ALA A 1 136 ? 36.598 37.839 -62.362 1.00 77.25 136 ALA A CA 1
ATOM 1051 C C . ALA A 1 136 ? 37.040 39.058 -61.512 1.00 77.25 136 ALA A C 1
ATOM 1053 O O . ALA A 1 136 ? 36.339 39.422 -60.563 1.00 77.25 136 ALA A O 1
ATOM 1054 N N . PRO A 1 137 ? 38.167 39.726 -61.842 1.00 75.19 137 PRO A N 1
ATOM 1055 C CA . PRO A 1 137 ? 39.091 39.457 -62.953 1.00 75.19 137 PRO A CA 1
ATOM 1056 C C . PRO A 1 137 ? 40.297 38.564 -62.581 1.00 75.19 137 PRO A C 1
ATOM 1058 O O . PRO A 1 137 ? 41.272 38.535 -63.324 1.00 75.19 137 PRO A O 1
ATOM 1061 N N . PHE A 1 138 ? 40.274 37.879 -61.434 1.00 74.19 138 PHE A N 1
ATOM 1062 C CA . PHE A 1 138 ? 41.481 37.322 -60.806 1.00 74.19 138 PHE A CA 1
ATOM 1063 C C . PHE A 1 138 ? 42.012 36.033 -61.473 1.00 74.19 138 PHE A C 1
ATOM 1065 O O . PHE A 1 138 ? 43.208 35.773 -61.431 1.00 74.19 138 PHE A O 1
ATOM 1072 N N . GLY A 1 139 ? 41.174 35.308 -62.223 1.00 72.19 139 GLY A N 1
ATOM 1073 C CA . GLY A 1 139 ? 41.582 34.182 -63.077 1.00 72.19 139 GLY A CA 1
ATOM 1074 C C . GLY A 1 139 ? 40.716 32.934 -62.862 1.00 72.19 139 GLY A C 1
ATOM 1075 O O . GLY A 1 139 ? 39.882 32.917 -61.963 1.00 72.19 139 GLY A O 1
ATOM 1076 N N . PRO A 1 140 ? 40.881 31.864 -63.664 1.00 74.50 140 PRO A N 1
ATOM 1077 C CA . PRO A 1 140 ? 40.043 30.660 -63.571 1.00 74.50 140 PRO A CA 1
ATOM 1078 C C . PRO A 1 140 ? 40.228 29.868 -62.264 1.00 74.50 140 PRO A C 1
ATOM 1080 O O . PRO A 1 140 ? 39.356 29.074 -61.917 1.00 74.50 140 PRO A O 1
ATOM 1083 N N . ASN A 1 141 ? 41.330 30.098 -61.540 1.00 79.50 141 ASN A N 1
ATOM 1084 C CA . ASN A 1 141 ? 41.654 29.447 -60.265 1.00 79.50 141 ASN A CA 1
ATOM 1085 C C . ASN A 1 141 ? 41.318 30.307 -59.037 1.00 79.50 141 ASN A C 1
ATOM 1087 O O . ASN A 1 141 ? 41.380 29.802 -57.919 1.00 79.50 141 ASN A O 1
ATOM 1091 N N . ASP A 1 142 ? 40.933 31.568 -59.241 1.00 84.25 142 ASP A N 1
ATOM 1092 C CA . ASP A 1 142 ? 40.469 32.457 -58.181 1.00 84.25 142 ASP A CA 1
ATOM 1093 C C . ASP A 1 142 ? 38.947 32.512 -58.248 1.00 84.25 142 ASP A C 1
ATOM 1095 O O . ASP A 1 142 ? 38.384 33.098 -59.166 1.00 84.25 142 ASP A O 1
ATOM 1099 N N . GLY A 1 143 ? 38.264 31.865 -57.308 1.00 87.06 143 GLY A N 1
ATOM 1100 C CA . GLY A 1 143 ? 36.818 31.658 -57.341 1.00 87.06 143 GLY A CA 1
ATOM 1101 C C . GLY A 1 143 ? 36.298 31.036 -56.052 1.00 87.06 143 GLY A C 1
ATOM 1102 O O . GLY A 1 143 ? 37.030 30.919 -55.066 1.00 87.06 143 GLY A O 1
ATOM 1103 N N . THR A 1 144 ? 35.025 30.659 -56.052 1.00 91.25 144 THR A N 1
ATOM 1104 C CA . THR A 1 144 ? 34.369 29.999 -54.918 1.00 91.25 144 THR A CA 1
ATOM 1105 C C . THR A 1 144 ? 33.511 28.846 -55.405 1.00 91.25 144 THR A C 1
ATOM 1107 O O . THR A 1 144 ? 32.929 28.915 -56.484 1.00 91.25 144 THR A O 1
ATOM 1110 N N . TYR A 1 145 ? 33.416 27.788 -54.603 1.00 92.31 145 TYR A N 1
ATOM 1111 C CA . TYR A 1 145 ? 32.415 26.752 -54.826 1.00 92.31 145 TYR A CA 1
ATOM 1112 C C . TYR A 1 145 ? 31.050 27.251 -54.344 1.00 92.31 145 TYR A C 1
ATOM 1114 O O . TYR A 1 145 ? 30.914 27.678 -53.196 1.00 92.31 145 TYR A O 1
ATOM 1122 N N . GLU A 1 146 ? 30.053 27.211 -55.224 1.00 91.75 146 GLU A N 1
ATOM 1123 C CA . GLU A 1 146 ? 28.663 27.544 -54.913 1.00 91.75 146 GLU A CA 1
ATOM 1124 C C . GLU A 1 146 ? 27.829 26.264 -54.802 1.00 91.75 146 GLU A C 1
ATOM 1126 O O . GLU A 1 146 ? 27.967 25.347 -55.610 1.00 91.75 146 GLU A O 1
ATOM 1131 N N . LEU A 1 147 ? 26.965 26.177 -53.787 1.00 89.56 147 LEU A N 1
ATOM 1132 C CA . LEU A 1 147 ? 26.094 25.020 -53.567 1.00 89.56 147 LEU A CA 1
ATOM 1133 C C . LEU A 1 147 ? 24.979 24.984 -54.624 1.00 89.56 147 LEU A C 1
ATOM 1135 O O . LEU A 1 147 ? 24.091 25.834 -54.607 1.00 89.56 147 LEU A O 1
ATOM 1139 N N . ILE A 1 148 ? 24.997 23.972 -55.493 1.00 91.69 148 ILE A N 1
ATOM 1140 C CA . ILE A 1 148 ? 24.014 23.785 -56.576 1.00 91.69 148 ILE A CA 1
ATOM 1141 C C . ILE A 1 148 ? 23.053 22.614 -56.332 1.00 91.69 148 ILE A C 1
ATOM 1143 O O . ILE A 1 148 ? 21.991 22.547 -56.947 1.00 91.69 148 ILE A O 1
ATOM 1147 N N . GLY A 1 149 ? 23.398 21.689 -55.434 1.00 88.62 149 GLY A N 1
ATOM 1148 C CA . GLY A 1 149 ? 22.583 20.519 -55.123 1.00 88.62 149 GLY A CA 1
ATOM 1149 C C . GLY A 1 149 ? 22.730 20.095 -53.671 1.00 88.62 149 GLY A C 1
ATOM 1150 O O . GLY A 1 149 ? 23.808 20.200 -53.083 1.00 88.62 149 GLY A O 1
ATOM 1151 N N . ARG A 1 150 ? 21.631 19.622 -53.084 1.00 89.00 150 ARG A N 1
ATOM 1152 C CA . ARG A 1 150 ? 21.613 19.125 -51.712 1.00 89.00 150 ARG A CA 1
ATOM 1153 C C . ARG A 1 150 ? 20.604 17.999 -51.561 1.00 89.00 150 ARG A C 1
ATOM 1155 O O . ARG A 1 150 ? 19.418 18.199 -51.802 1.00 89.00 150 ARG A O 1
ATOM 1162 N N . GLU A 1 151 ? 21.083 16.842 -51.133 1.00 89.94 151 GLU A N 1
ATOM 1163 C CA . GLU A 1 151 ? 20.276 15.641 -50.940 1.00 89.94 151 GLU A CA 1
ATOM 1164 C C . GLU A 1 151 ? 20.477 15.111 -49.520 1.00 89.94 151 GLU A C 1
ATOM 1166 O O . GLU A 1 151 ? 21.607 14.988 -49.045 1.00 89.94 151 GLU A O 1
ATOM 1171 N N . VAL A 1 152 ? 19.376 14.811 -48.832 1.00 88.94 152 VAL A N 1
ATOM 1172 C CA . VAL A 1 152 ? 19.394 14.222 -47.490 1.00 88.94 152 VAL A CA 1
ATOM 1173 C C . VAL A 1 152 ? 18.812 12.823 -47.580 1.00 88.94 152 VAL A C 1
ATOM 1175 O O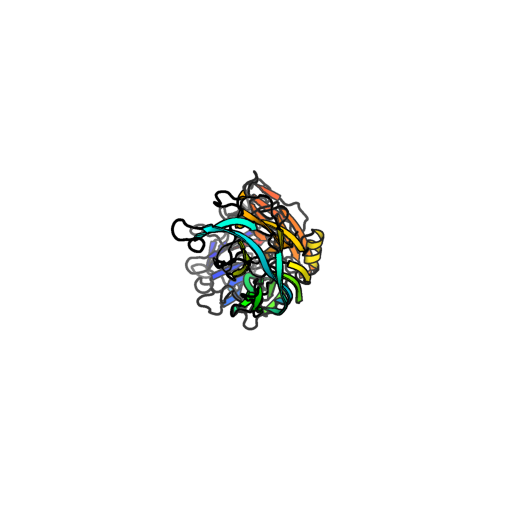 . VAL A 1 152 ? 17.631 12.657 -47.883 1.00 88.94 152 VAL A O 1
ATOM 1178 N N . GLY A 1 153 ? 19.641 11.821 -47.304 1.00 88.06 153 GLY A N 1
ATOM 1179 C CA . GLY A 1 153 ? 19.199 10.438 -47.202 1.00 88.06 153 GLY A CA 1
ATOM 1180 C C . GLY A 1 153 ? 18.314 10.210 -45.969 1.00 88.06 153 GLY A C 1
ATOM 1181 O O . GLY A 1 153 ? 18.407 10.962 -44.988 1.00 88.06 153 GLY A O 1
ATOM 1182 N N . PRO A 1 154 ? 17.462 9.168 -45.985 1.00 88.06 154 PRO A N 1
ATOM 1183 C CA . PRO A 1 154 ? 16.690 8.783 -44.810 1.00 88.06 154 PRO A CA 1
ATOM 1184 C C . PRO A 1 154 ? 17.622 8.374 -43.666 1.00 88.06 154 PRO A C 1
ATOM 1186 O O . PRO A 1 154 ? 18.733 7.887 -43.893 1.00 88.06 154 PRO A O 1
ATOM 1189 N N . VAL A 1 155 ? 17.159 8.549 -42.429 1.00 87.50 155 VAL A N 1
ATOM 1190 C CA . VAL A 1 155 ? 17.874 8.019 -41.267 1.00 87.50 155 VAL A CA 1
ATOM 1191 C C . VAL A 1 155 ? 17.678 6.504 -41.168 1.00 87.50 155 VAL A C 1
ATOM 1193 O O . VAL A 1 155 ? 16.565 5.995 -41.280 1.00 87.50 155 VAL A O 1
ATOM 1196 N N . THR A 1 156 ? 18.760 5.774 -40.928 1.00 89.44 156 THR A N 1
ATOM 1197 C CA . THR A 1 156 ? 18.747 4.342 -40.619 1.00 89.44 156 THR A CA 1
ATOM 1198 C C . THR A 1 156 ? 19.172 4.135 -39.177 1.00 89.44 156 THR A C 1
ATOM 1200 O O . THR A 1 156 ? 20.203 4.676 -38.770 1.00 89.44 156 THR A O 1
ATOM 1203 N N . PHE A 1 157 ? 18.419 3.342 -38.423 1.00 88.31 157 PHE A N 1
ATOM 1204 C CA . PHE A 1 157 ? 18.753 3.002 -37.044 1.00 88.31 157 PHE A CA 1
ATOM 1205 C C . PHE A 1 157 ? 19.362 1.609 -36.967 1.00 88.31 157 PHE A C 1
ATOM 1207 O O . PHE A 1 157 ? 18.878 0.680 -37.612 1.00 88.31 157 PHE A O 1
ATOM 1214 N N . GLU A 1 158 ? 20.402 1.464 -36.158 1.00 88.94 158 GLU A N 1
ATOM 1215 C CA . GLU A 1 158 ? 20.985 0.167 -35.839 1.00 88.94 158 GLU A CA 1
ATOM 1216 C C . GLU A 1 158 ? 21.171 0.007 -34.337 1.00 88.94 158 GLU A C 1
ATOM 1218 O O . GLU A 1 158 ? 21.335 0.984 -33.602 1.00 88.94 158 GLU A O 1
ATOM 1223 N N . THR A 1 159 ? 21.179 -1.245 -33.900 1.00 91.94 159 THR A N 1
ATOM 1224 C CA . THR A 1 159 ? 21.562 -1.600 -32.543 1.00 91.94 159 THR A CA 1
ATOM 1225 C C . THR A 1 159 ? 23.082 -1.642 -32.432 1.00 91.94 159 THR A C 1
ATOM 1227 O O . THR A 1 159 ? 23.735 -2.392 -33.154 1.00 91.94 159 THR A O 1
ATOM 1230 N N . VAL A 1 160 ? 23.640 -0.861 -31.509 1.00 90.44 160 VAL A N 1
ATOM 1231 C CA . VAL A 1 160 ? 25.088 -0.825 -31.232 1.00 90.44 160 VAL A CA 1
ATOM 1232 C C . 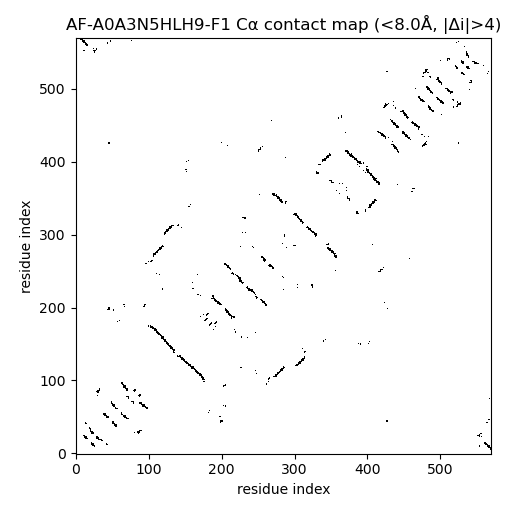VAL A 1 160 ? 25.476 -1.659 -30.018 1.00 90.44 160 VAL A C 1
ATOM 1234 O O . VAL A 1 160 ? 26.636 -2.038 -29.882 1.00 90.44 160 VAL A O 1
ATOM 1237 N N . HIS A 1 161 ? 24.515 -1.956 -29.143 1.00 91.25 161 HIS A N 1
ATOM 1238 C CA . HIS A 1 161 ? 24.735 -2.791 -27.972 1.00 91.25 161 HIS A CA 1
ATOM 1239 C C . HIS A 1 161 ? 23.442 -3.472 -27.522 1.00 91.25 161 HIS A C 1
ATOM 1241 O O . HIS A 1 161 ? 22.380 -2.852 -27.535 1.00 91.25 161 HIS A O 1
ATOM 1247 N N . GLU A 1 162 ? 23.551 -4.726 -27.087 1.00 93.81 162 GLU A N 1
ATOM 1248 C CA . GLU A 1 162 ? 22.495 -5.474 -26.402 1.00 93.81 162 GLU A CA 1
ATOM 1249 C C . GLU A 1 162 ? 23.104 -6.209 -25.213 1.00 93.81 162 GLU A C 1
ATOM 1251 O O . GLU A 1 162 ? 24.237 -6.697 -25.284 1.00 93.81 162 GLU A O 1
ATOM 1256 N N . ALA A 1 163 ? 22.349 -6.295 -24.124 1.00 94.56 163 ALA A N 1
ATOM 1257 C CA . ALA A 1 163 ? 22.745 -7.038 -22.940 1.00 94.56 163 ALA A CA 1
ATOM 1258 C C . ALA A 1 163 ? 21.524 -7.661 -22.261 1.00 94.56 163 ALA A C 1
ATOM 1260 O O . ALA A 1 163 ? 20.481 -7.028 -22.123 1.00 94.56 163 ALA A O 1
ATOM 1261 N N . THR A 1 164 ? 21.676 -8.890 -21.774 1.00 97.19 164 THR A N 1
ATOM 1262 C CA . THR A 1 164 ? 20.702 -9.531 -20.885 1.00 97.19 164 THR A CA 1
ATOM 1263 C C . THR A 1 164 ? 21.234 -9.460 -19.460 1.00 97.19 164 THR A C 1
ATOM 1265 O O . THR A 1 164 ? 22.291 -10.015 -19.160 1.00 97.19 164 THR A O 1
ATOM 1268 N N . ILE A 1 165 ? 20.509 -8.768 -18.585 1.00 97.12 165 ILE A N 1
ATOM 1269 C CA . ILE A 1 165 ? 20.966 -8.420 -17.239 1.00 97.12 165 ILE A CA 1
ATOM 1270 C C . ILE A 1 165 ? 20.070 -9.131 -16.217 1.00 97.12 165 ILE A C 1
ATOM 1272 O O . ILE A 1 165 ? 18.911 -8.741 -16.050 1.00 97.12 165 ILE A O 1
ATOM 1276 N N . PRO A 1 166 ? 20.564 -10.187 -15.549 1.00 97.44 166 PRO A N 1
ATOM 1277 C CA . PRO A 1 166 ? 19.806 -10.891 -14.527 1.00 97.44 166 PRO A CA 1
ATOM 1278 C C . PRO A 1 166 ? 19.967 -10.232 -13.151 1.00 97.44 166 PRO A C 1
ATOM 1280 O O . PRO A 1 166 ? 21.069 -9.874 -12.736 1.00 97.44 166 PRO A O 1
ATOM 1283 N N . PHE A 1 167 ? 18.870 -10.169 -12.407 1.00 97.06 167 PHE A N 1
ATOM 1284 C CA . PHE A 1 167 ? 18.821 -9.777 -11.005 1.00 97.06 167 PHE A CA 1
ATOM 1285 C C . PHE A 1 167 ? 18.095 -10.847 -10.192 1.00 97.06 167 PHE A C 1
ATOM 1287 O O . PHE A 1 167 ? 17.103 -11.429 -10.640 1.00 97.06 167 PHE A O 1
ATOM 1294 N N . SER A 1 168 ? 18.571 -11.092 -8.973 1.00 96.19 168 SER A N 1
ATOM 1295 C CA . SER A 1 168 ? 17.918 -12.001 -8.034 1.00 96.19 168 SER A CA 1
ATOM 1296 C C . SER A 1 168 ? 18.151 -11.570 -6.594 1.00 96.19 168 SER A C 1
ATOM 1298 O O . SER A 1 168 ? 19.276 -11.211 -6.244 1.00 96.19 168 SER A O 1
ATOM 1300 N N . ALA A 1 169 ? 17.121 -11.669 -5.757 1.00 94.56 169 ALA A N 1
ATOM 1301 C CA . ALA A 1 169 ? 17.227 -11.446 -4.320 1.00 94.56 169 ALA A CA 1
ATOM 1302 C C . ALA A 1 169 ? 16.274 -12.333 -3.525 1.00 94.56 169 ALA A C 1
ATOM 1304 O O . ALA A 1 169 ? 15.251 -12.807 -4.018 1.00 94.56 169 ALA A O 1
ATOM 1305 N N . THR A 1 170 ? 16.604 -12.489 -2.248 1.00 95.31 170 THR A N 1
ATOM 1306 C CA . THR A 1 170 ? 15.707 -13.014 -1.224 1.00 95.31 170 THR A CA 1
ATOM 1307 C C . THR A 1 170 ? 15.537 -11.931 -0.169 1.00 95.31 170 THR A C 1
ATOM 1309 O O . THR A 1 170 ? 16.509 -11.556 0.482 1.00 95.31 170 THR A O 1
ATOM 1312 N N . ILE A 1 171 ? 14.320 -11.412 -0.025 1.00 93.94 171 ILE A N 1
ATOM 1313 C CA . ILE A 1 171 ? 14.015 -10.251 0.818 1.00 93.94 171 ILE A CA 1
ATOM 1314 C C . ILE A 1 171 ? 13.145 -10.726 1.990 1.00 93.94 171 ILE A C 1
ATOM 1316 O O . ILE A 1 171 ? 11.956 -10.995 1.796 1.00 93.94 171 ILE A O 1
ATOM 1320 N N . PRO A 1 172 ? 13.712 -10.900 3.198 1.00 94.81 172 PRO A N 1
ATOM 1321 C CA . PRO A 1 172 ? 12.946 -11.302 4.371 1.00 94.81 172 PRO A CA 1
ATOM 1322 C C . PRO A 1 172 ? 12.198 -10.096 4.948 1.00 94.81 172 PRO A C 1
ATOM 1324 O O . PRO A 1 172 ? 12.811 -9.200 5.520 1.00 94.81 172 PRO A O 1
ATOM 1327 N N . LEU A 1 173 ? 10.870 -10.094 4.847 1.00 95.06 173 LEU A N 1
ATOM 1328 C CA . LEU A 1 173 ? 10.037 -9.038 5.418 1.00 95.06 173 LEU A CA 1
ATOM 1329 C C . LEU A 1 173 ? 9.866 -9.285 6.920 1.00 95.06 173 LEU A C 1
ATOM 1331 O O . LEU A 1 173 ? 9.094 -10.159 7.331 1.00 95.06 173 LEU A O 1
ATOM 1335 N N . ARG A 1 174 ? 10.612 -8.554 7.751 1.00 95.69 174 ARG A N 1
ATOM 1336 C CA . ARG A 1 174 ? 10.619 -8.696 9.212 1.00 95.69 174 ARG A CA 1
ATOM 1337 C C . ARG A 1 174 ? 10.026 -7.475 9.892 1.00 95.69 174 ARG A C 1
ATOM 1339 O O . ARG A 1 174 ? 10.099 -6.361 9.400 1.00 95.69 174 ARG A O 1
ATOM 1346 N N . LEU A 1 175 ? 9.490 -7.671 11.090 1.00 95.69 175 LEU A N 1
ATOM 1347 C CA . LEU A 1 175 ? 9.058 -6.548 11.929 1.00 95.69 175 LEU A CA 1
ATOM 1348 C C . LEU A 1 175 ? 10.234 -5.997 12.742 1.00 95.69 175 LEU A C 1
ATOM 1350 O O . LEU A 1 175 ? 10.179 -5.926 13.970 1.00 95.69 175 LEU A O 1
ATOM 1354 N N . ASP A 1 176 ? 11.339 -5.696 12.061 1.00 93.25 176 ASP A N 1
ATOM 1355 C CA . ASP A 1 176 ? 12.563 -5.191 12.677 1.00 93.25 176 ASP A CA 1
ATOM 1356 C C . ASP A 1 176 ? 12.534 -3.675 12.880 1.00 93.25 176 ASP A C 1
ATOM 1358 O O . ASP A 1 176 ? 11.689 -2.948 12.370 1.00 93.25 176 ASP A O 1
ATOM 1362 N N . ARG A 1 177 ? 13.455 -3.181 13.696 1.00 91.75 177 ARG A N 1
ATOM 1363 C CA . ARG A 1 177 ? 13.494 -1.766 14.050 1.00 91.75 177 ARG A CA 1
ATOM 1364 C C . ARG A 1 177 ? 13.943 -0.864 12.893 1.00 91.75 177 ARG A C 1
ATOM 1366 O O . ARG A 1 177 ? 13.547 0.296 12.864 1.00 91.75 177 ARG A O 1
ATOM 1373 N N . GLU A 1 178 ? 14.777 -1.376 11.994 1.00 90.56 178 GLU A N 1
ATOM 1374 C CA . GLU A 1 178 ? 15.404 -0.614 10.909 1.00 90.56 178 GLU A CA 1
ATOM 1375 C C . GLU A 1 178 ? 14.396 -0.217 9.829 1.00 90.56 178 GLU A C 1
ATOM 1377 O O . GLU A 1 178 ? 14.444 0.908 9.344 1.00 90.56 178 GLU A O 1
ATOM 1382 N N . HIS A 1 179 ? 13.429 -1.090 9.543 1.00 92.50 179 HIS A N 1
ATOM 1383 C CA . HIS A 1 179 ? 12.390 -0.858 8.536 1.00 92.50 179 HIS A CA 1
ATOM 1384 C C . HIS A 1 179 ? 11.072 -0.339 9.140 1.00 92.50 179 HIS A C 1
ATOM 1386 O O . HIS A 1 179 ? 10.064 -0.224 8.441 1.00 92.50 179 HIS A O 1
ATOM 1392 N N . ASN A 1 180 ? 11.028 -0.052 10.448 1.00 92.25 180 ASN A N 1
ATOM 1393 C CA . ASN A 1 180 ? 9.826 0.480 11.087 1.00 92.25 180 ASN A CA 1
ATOM 1394 C C . ASN A 1 180 ? 9.711 1.998 10.883 1.00 92.25 180 ASN A C 1
ATOM 1396 O O . ASN A 1 180 ? 10.620 2.738 11.257 1.00 92.25 180 ASN A O 1
ATOM 1400 N N . LEU A 1 181 ? 8.557 2.473 10.406 1.00 90.12 181 LEU A N 1
ATOM 1401 C CA . LEU A 1 181 ? 8.319 3.894 10.108 1.00 90.12 181 LEU A CA 1
ATOM 1402 C C . LEU A 1 181 ? 8.416 4.844 11.318 1.00 90.12 181 LEU A C 1
ATOM 1404 O O . LEU A 1 181 ? 8.576 6.047 11.128 1.00 90.12 181 LEU A O 1
ATOM 1408 N N . GLU A 1 182 ? 8.323 4.346 12.552 1.00 87.38 182 GLU A N 1
ATOM 1409 C CA . GLU A 1 182 ? 8.460 5.163 13.764 1.00 87.38 182 GLU A CA 1
ATOM 1410 C C . GLU A 1 182 ? 9.908 5.272 14.281 1.00 87.38 182 GLU A C 1
ATOM 1412 O O . GLU A 1 182 ? 10.199 6.171 15.074 1.00 87.38 182 GLU A O 1
ATOM 1417 N N . PHE A 1 183 ? 10.819 4.376 13.874 1.00 86.88 183 PHE A N 1
ATOM 1418 C CA . PHE A 1 183 ? 12.186 4.304 14.425 1.00 86.88 183 PHE A CA 1
ATOM 1419 C C . PHE A 1 183 ? 13.306 4.365 13.385 1.00 86.88 183 PHE A C 1
ATOM 1421 O O . PHE A 1 183 ? 14.408 4.797 13.727 1.00 86.88 183 PHE A O 1
ATOM 1428 N N . GLY A 1 184 ? 13.058 3.846 12.185 1.00 84.38 184 GLY A N 1
ATOM 1429 C CA . GLY A 1 184 ? 14.069 3.527 11.185 1.00 84.38 184 GLY A CA 1
ATOM 1430 C C . GLY A 1 184 ? 13.966 4.371 9.915 1.00 84.38 184 GLY A C 1
ATOM 1431 O O . GLY A 1 184 ? 13.506 5.513 9.959 1.00 84.38 184 GLY A O 1
ATOM 1432 N N . SER A 1 185 ? 14.426 3.820 8.790 1.00 73.50 185 SER A N 1
ATOM 1433 C CA . SER A 1 185 ? 14.387 4.467 7.471 1.00 73.50 185 SER A CA 1
ATOM 1434 C C . SER A 1 185 ? 13.529 3.668 6.480 1.00 73.50 185 SER A C 1
ATOM 1436 O O . SER A 1 185 ? 13.059 2.572 6.773 1.00 73.50 185 SER A O 1
ATOM 1438 N N . THR A 1 186 ? 13.274 4.253 5.307 1.00 69.62 186 THR A N 1
ATOM 1439 C CA . THR A 1 186 ? 12.463 3.646 4.231 1.00 69.62 186 THR A CA 1
ATOM 1440 C C . THR A 1 186 ? 13.285 3.313 2.987 1.00 69.62 186 THR A C 1
ATOM 1442 O O . THR A 1 186 ? 12.719 3.019 1.939 1.00 69.62 186 THR A O 1
ATOM 1445 N N . GLU A 1 187 ? 14.612 3.412 3.068 1.00 65.25 187 GLU A N 1
ATOM 1446 C CA . GLU A 1 187 ? 15.457 3.515 1.873 1.00 65.25 187 GLU A CA 1
ATOM 1447 C C . GLU A 1 187 ? 15.733 2.167 1.185 1.00 65.25 187 GLU A C 1
ATOM 1449 O O . GLU A 1 187 ? 16.031 2.165 -0.006 1.00 65.25 187 GLU A O 1
ATOM 1454 N N . GLU A 1 188 ? 15.575 1.019 1.860 1.00 72.06 188 GLU A N 1
ATOM 1455 C CA . GLU A 1 188 ? 15.966 -0.282 1.293 1.00 72.06 188 GLU A CA 1
ATOM 1456 C C . GLU A 1 188 ? 14.886 -1.370 1.448 1.00 72.06 188 GLU A C 1
ATOM 1458 O O . GLU A 1 188 ? 14.485 -1.732 2.549 1.00 72.06 188 GLU A O 1
ATOM 1463 N N . GLY A 1 189 ? 14.423 -1.933 0.323 1.00 81.38 189 GLY A N 1
ATOM 1464 C CA . GLY A 1 189 ? 13.635 -3.173 0.237 1.00 81.38 189 GLY A CA 1
ATOM 1465 C C . GLY A 1 189 ? 12.175 -3.131 0.708 1.00 81.38 189 GLY A C 1
ATOM 1466 O O . GLY A 1 189 ? 11.297 -3.614 -0.011 1.00 81.38 189 GLY A O 1
ATOM 1467 N N . TYR A 1 190 ? 11.891 -2.623 1.909 1.00 92.25 190 TYR A N 1
ATOM 1468 C CA . TYR A 1 190 ? 10.539 -2.528 2.470 1.00 92.25 190 TYR A CA 1
ATOM 1469 C C . TYR A 1 190 ? 10.457 -1.567 3.666 1.00 92.25 190 TYR A C 1
ATOM 1471 O O . TYR A 1 190 ? 11.461 -1.161 4.235 1.00 92.25 190 TYR A O 1
ATOM 1479 N N . ALA A 1 191 ? 9.239 -1.228 4.076 1.00 93.19 191 ALA A N 1
ATOM 1480 C CA . ALA A 1 191 ? 8.958 -0.538 5.328 1.00 93.19 191 ALA A CA 1
ATOM 1481 C C . ALA A 1 191 ? 7.736 -1.159 6.010 1.00 93.19 191 ALA A C 1
ATOM 1483 O O . ALA A 1 191 ? 6.911 -1.803 5.361 1.00 93.19 191 ALA A O 1
ATOM 1484 N N . TRP A 1 192 ? 7.576 -0.964 7.315 1.00 94.75 192 TRP A N 1
ATOM 1485 C CA . TRP A 1 192 ? 6.397 -1.439 8.035 1.00 94.75 192 TRP A CA 1
ATOM 1486 C C . TRP A 1 192 ? 5.990 -0.512 9.176 1.00 94.75 192 TRP A C 1
ATOM 1488 O O . TRP A 1 192 ? 6.774 0.290 9.682 1.00 94.75 192 TRP A O 1
ATOM 1498 N N . GLN A 1 193 ? 4.741 -0.645 9.611 1.00 94.06 193 GLN A N 1
ATOM 1499 C CA . GLN A 1 193 ? 4.221 0.082 10.767 1.00 94.06 193 GLN A CA 1
ATOM 1500 C C . GLN A 1 193 ? 3.222 -0.752 11.565 1.00 94.06 193 GLN A C 1
ATOM 1502 O O . GLN A 1 193 ? 2.533 -1.625 11.028 1.00 94.06 193 GLN A O 1
ATOM 1507 N N . LEU A 1 194 ? 3.134 -0.446 12.859 1.00 94.62 194 LEU A N 1
ATOM 1508 C CA . LEU A 1 194 ? 2.095 -0.946 13.749 1.00 94.62 194 LEU A CA 1
ATOM 1509 C C . LEU A 1 194 ? 0.868 -0.039 13.617 1.00 94.62 194 LEU A C 1
ATOM 1511 O O . LEU A 1 194 ? 0.886 1.105 14.059 1.00 94.62 194 LEU A O 1
ATOM 1515 N N . VAL A 1 195 ? -0.184 -0.554 12.986 1.00 94.69 195 VAL A N 1
ATOM 1516 C CA . VAL A 1 195 ? -1.409 0.198 12.672 1.00 94.69 195 VAL A CA 1
ATOM 1517 C C . VAL A 1 195 ? -2.380 0.176 13.840 1.00 94.69 195 VAL A C 1
ATOM 1519 O O . VAL A 1 195 ? -3.040 1.176 14.114 1.00 94.69 195 VAL A O 1
ATOM 1522 N N . ASP A 1 196 ? -2.464 -0.957 14.539 1.00 95.06 196 ASP A N 1
ATOM 1523 C CA . ASP A 1 196 ? -3.328 -1.082 15.703 1.00 95.06 196 ASP A CA 1
ATOM 1524 C C . ASP A 1 196 ? -2.749 -2.000 16.782 1.00 95.06 196 ASP A C 1
ATOM 1526 O O . ASP A 1 196 ? -1.976 -2.913 16.494 1.00 95.06 196 ASP A O 1
ATOM 1530 N N . ILE A 1 197 ? -3.170 -1.775 18.027 1.00 95.88 197 ILE A N 1
ATOM 1531 C CA . ILE A 1 197 ? -2.890 -2.637 19.185 1.00 95.88 197 ILE A CA 1
ATOM 1532 C C . ILE A 1 197 ? -4.200 -3.149 19.770 1.00 95.88 197 ILE A C 1
ATOM 1534 O O . ILE A 1 197 ? -5.190 -2.430 19.792 1.00 95.88 197 ILE A O 1
ATOM 1538 N N . ALA A 1 198 ? -4.245 -4.362 20.292 1.00 95.44 198 ALA A N 1
ATOM 1539 C CA . ALA A 1 198 ? -5.440 -4.892 20.935 1.00 95.44 198 ALA A CA 1
ATOM 1540 C C . ALA A 1 198 ? -5.072 -5.907 22.015 1.00 95.44 198 ALA A C 1
ATOM 1542 O O . ALA A 1 198 ? -3.914 -6.297 22.166 1.00 95.44 198 ALA A O 1
ATOM 1543 N N . ALA A 1 199 ? -6.082 -6.333 22.766 1.00 95.88 199 ALA A N 1
ATOM 1544 C CA . ALA A 1 199 ? -6.015 -7.568 23.516 1.00 95.88 199 ALA A CA 1
ATOM 1545 C C . ALA A 1 199 ? -7.279 -8.376 23.240 1.00 95.88 199 ALA A C 1
ATOM 1547 O O . ALA A 1 199 ? -8.379 -7.811 23.180 1.00 95.88 199 ALA A O 1
ATOM 1548 N N . ASP A 1 200 ? -7.118 -9.682 23.045 1.00 93.50 200 ASP A N 1
ATOM 1549 C CA . ASP A 1 200 ? -8.264 -10.572 22.886 1.00 93.50 200 ASP A CA 1
ATOM 1550 C C . ASP A 1 200 ? -9.013 -10.766 24.216 1.00 93.50 200 ASP A C 1
ATOM 1552 O O . ASP A 1 200 ? -8.691 -10.176 25.254 1.00 93.50 200 ASP A O 1
ATOM 1556 N N . ARG A 1 201 ? -10.062 -11.594 24.198 1.00 90.81 201 ARG A N 1
ATOM 1557 C CA . ARG A 1 201 ? -10.891 -11.847 25.388 1.00 90.81 201 ARG A CA 1
ATOM 1558 C C . ARG A 1 201 ? -10.119 -12.509 26.533 1.00 90.81 201 ARG A C 1
ATOM 1560 O O . ARG A 1 201 ? -10.610 -12.493 27.658 1.00 90.81 201 ARG A O 1
ATOM 1567 N N . GLN A 1 202 ? -8.960 -13.097 26.251 1.00 89.62 202 GLN A N 1
ATOM 1568 C CA . GLN A 1 202 ? -8.082 -13.757 27.209 1.00 89.62 202 GLN A CA 1
ATOM 1569 C C . GLN A 1 202 ? -6.952 -12.833 27.691 1.00 89.62 202 GLN A C 1
ATOM 1571 O O . GLN A 1 202 ? -6.165 -13.237 28.543 1.00 89.62 202 GLN A O 1
ATOM 1576 N N . GLY A 1 203 ? -6.868 -11.601 27.178 1.00 90.56 203 GLY A N 1
ATOM 1577 C CA . GLY A 1 203 ? -5.823 -10.644 27.533 1.00 90.56 203 GLY A CA 1
ATOM 1578 C C . GLY A 1 203 ? -4.510 -10.842 26.770 1.00 90.56 203 GLY A C 1
ATOM 1579 O O . GLY A 1 203 ? -3.505 -10.229 27.133 1.00 90.56 203 GLY A O 1
ATOM 1580 N N . ARG A 1 204 ? -4.484 -11.671 25.717 1.00 94.75 204 ARG A N 1
ATOM 1581 C CA . ARG A 1 204 ? -3.306 -11.799 24.848 1.00 94.75 204 ARG A CA 1
ATOM 1582 C C . ARG A 1 204 ? -3.150 -10.523 24.030 1.00 94.75 204 ARG A C 1
ATOM 1584 O O . ARG A 1 204 ? -4.095 -10.098 23.374 1.00 94.75 204 ARG A O 1
ATOM 1591 N N . LEU A 1 205 ? -1.956 -9.936 24.068 1.00 97.62 205 LEU A N 1
ATOM 1592 C CA . LEU A 1 205 ? -1.626 -8.706 23.349 1.00 97.62 205 LEU A CA 1
ATOM 1593 C C . LEU A 1 205 ? -1.434 -8.974 21.855 1.00 97.62 205 LEU A C 1
ATOM 1595 O O . LEU A 1 205 ? -0.608 -9.800 21.465 1.00 97.62 205 LEU A O 1
ATOM 1599 N N . LEU A 1 206 ? -2.164 -8.229 21.032 1.00 97.19 206 LEU A N 1
ATOM 1600 C CA . LEU A 1 206 ? -2.193 -8.358 19.580 1.00 97.19 206 LEU A CA 1
ATOM 1601 C C . LEU A 1 206 ? -1.798 -7.046 18.906 1.00 97.19 206 LEU A C 1
ATOM 1603 O O . LEU A 1 206 ? -2.133 -5.967 19.395 1.00 97.19 206 LEU A O 1
ATOM 1607 N N . GLY A 1 207 ? -1.133 -7.143 17.762 1.00 96.81 207 GLY A N 1
ATOM 1608 C CA . GLY A 1 207 ? -0.843 -6.021 16.877 1.00 96.81 207 GLY A CA 1
ATOM 1609 C C . GLY A 1 207 ? -1.391 -6.278 15.481 1.00 96.81 207 GLY A C 1
ATOM 1610 O O . GLY A 1 207 ? -1.328 -7.406 14.995 1.00 96.81 207 GLY A O 1
ATOM 1611 N N . VAL A 1 208 ? -1.903 -5.238 14.830 1.00 97.62 208 VAL A N 1
ATOM 1612 C CA . VAL A 1 208 ? -2.146 -5.236 13.383 1.00 97.62 208 VAL A CA 1
ATOM 1613 C C . VAL A 1 208 ? -1.021 -4.451 12.742 1.00 97.62 208 VAL A C 1
ATOM 1615 O O . VAL A 1 208 ? -0.806 -3.286 13.079 1.00 97.62 208 VAL A O 1
ATOM 1618 N N . VAL A 1 209 ? -0.302 -5.085 11.827 1.00 97.56 209 VAL A N 1
ATOM 1619 C CA . VAL A 1 209 ? 0.821 -4.474 11.119 1.00 97.56 209 VAL A CA 1
ATOM 1620 C C . VAL A 1 209 ? 0.567 -4.482 9.625 1.00 97.56 209 VAL A C 1
ATOM 1622 O O . VAL A 1 209 ? -0.132 -5.351 9.099 1.00 97.56 209 VAL A O 1
ATOM 1625 N N . VAL A 1 210 ? 1.172 -3.515 8.952 1.00 97.12 210 VAL A N 1
ATOM 1626 C CA . VAL A 1 210 ? 1.234 -3.455 7.495 1.00 97.12 210 VAL A CA 1
ATOM 1627 C C . VAL A 1 210 ? 2.689 -3.355 7.074 1.00 97.12 210 VAL A C 1
ATOM 1629 O O . VAL A 1 210 ? 3.461 -2.606 7.678 1.00 97.12 210 VAL A O 1
ATOM 1632 N N . VAL A 1 211 ? 3.050 -4.137 6.062 1.00 95.69 211 VAL A N 1
ATOM 1633 C CA . VAL A 1 211 ? 4.381 -4.186 5.467 1.00 95.69 211 VAL A CA 1
ATOM 1634 C C . VAL A 1 211 ? 4.275 -3.807 3.993 1.00 95.69 211 VAL A C 1
ATOM 1636 O O . VAL A 1 211 ? 3.521 -4.419 3.239 1.00 95.69 211 VAL A O 1
ATOM 1639 N N . PHE A 1 212 ? 5.042 -2.807 3.581 1.00 91.19 212 PHE A N 1
ATOM 1640 C CA . PHE A 1 212 ? 5.083 -2.272 2.227 1.00 91.19 212 PHE A CA 1
ATOM 1641 C C . PHE A 1 212 ? 6.443 -2.607 1.612 1.00 91.19 212 PHE A C 1
ATOM 1643 O O . PHE A 1 212 ? 7.441 -2.035 2.054 1.00 91.19 212 PHE A O 1
ATOM 1650 N N . PRO A 1 213 ? 6.539 -3.506 0.620 1.00 89.06 213 PRO A N 1
ATOM 1651 C CA . PRO A 1 213 ? 7.756 -3.605 -0.175 1.00 89.06 213 PRO A CA 1
ATOM 1652 C C . PRO A 1 213 ? 8.031 -2.258 -0.838 1.00 89.06 213 PRO A C 1
ATOM 1654 O O . PRO A 1 213 ? 7.122 -1.638 -1.393 1.00 89.06 213 PRO A O 1
ATOM 1657 N N . THR A 1 214 ? 9.272 -1.791 -0.784 1.00 82.88 214 THR A N 1
ATOM 1658 C CA . THR A 1 214 ? 9.674 -0.638 -1.581 1.00 82.88 214 THR A CA 1
ATOM 1659 C C . THR A 1 214 ? 9.924 -1.110 -3.010 1.00 82.88 214 THR A C 1
ATOM 1661 O O . THR A 1 214 ? 10.295 -2.258 -3.252 1.00 82.88 214 THR A O 1
ATOM 1664 N N . GLY A 1 215 ? 9.726 -0.233 -3.995 1.00 79.94 215 GLY A N 1
ATOM 1665 C CA . GLY A 1 215 ? 9.984 -0.569 -5.402 1.00 79.94 215 GLY A CA 1
ATOM 1666 C C . GLY A 1 215 ? 11.454 -0.902 -5.707 1.00 79.94 215 GLY A C 1
ATOM 1667 O O . GLY A 1 215 ? 11.760 -1.318 -6.821 1.00 79.94 215 GLY A O 1
ATOM 1668 N N . GLN A 1 216 ? 12.360 -0.728 -4.739 1.00 84.19 216 GLN A N 1
ATOM 1669 C CA . GLN A 1 216 ? 13.803 -0.894 -4.879 1.00 84.19 216 GLN A CA 1
ATOM 1670 C C . GLN A 1 216 ? 14.277 -2.114 -4.075 1.00 84.19 216 GLN A C 1
ATOM 1672 O O . GLN A 1 216 ? 14.514 -2.008 -2.868 1.00 84.19 216 GLN A O 1
ATOM 1677 N N . PRO A 1 217 ? 14.418 -3.292 -4.713 1.00 86.38 217 PRO A N 1
ATOM 1678 C CA . PRO A 1 217 ? 14.984 -4.450 -4.036 1.00 86.38 217 PRO A CA 1
ATOM 1679 C C . PRO A 1 217 ? 16.447 -4.164 -3.640 1.00 86.38 217 PRO A C 1
ATOM 1681 O O . PRO A 1 217 ? 17.136 -3.444 -4.367 1.00 86.38 217 PRO A O 1
ATOM 1684 N N . PRO A 1 218 ? 16.956 -4.748 -2.535 1.00 87.81 218 PRO A N 1
ATOM 1685 C CA . PRO A 1 218 ? 18.312 -4.517 -2.023 1.00 87.81 218 PRO A CA 1
ATOM 1686 C C . PRO A 1 218 ? 19.365 -5.247 -2.878 1.00 87.81 218 PRO A C 1
ATOM 1688 O O . PRO A 1 218 ? 20.038 -6.182 -2.443 1.00 87.81 218 PRO A O 1
ATOM 1691 N N . ILE A 1 219 ? 19.462 -4.859 -4.148 1.00 89.62 219 ILE A N 1
ATOM 1692 C CA . ILE A 1 219 ? 20.339 -5.430 -5.166 1.00 89.62 219 ILE A CA 1
ATOM 1693 C C . ILE A 1 219 ? 21.138 -4.290 -5.781 1.00 89.62 219 ILE A C 1
ATOM 1695 O O . ILE A 1 219 ? 20.586 -3.257 -6.152 1.00 89.62 219 ILE A O 1
ATOM 1699 N N . GLN A 1 220 ? 22.443 -4.502 -5.937 1.00 90.31 220 GLN A N 1
ATOM 1700 C CA . GLN A 1 220 ? 23.296 -3.545 -6.630 1.00 90.31 220 GLN A CA 1
ATOM 1701 C C . GLN A 1 220 ? 22.840 -3.380 -8.091 1.00 90.31 220 GLN A C 1
ATOM 1703 O O . GLN A 1 220 ? 22.706 -4.383 -8.800 1.00 90.31 220 GLN A O 1
ATOM 1708 N N . PRO A 1 221 ? 22.627 -2.140 -8.566 1.00 91.50 221 PRO A N 1
ATOM 1709 C CA . PRO A 1 221 ? 22.354 -1.881 -9.972 1.00 91.50 221 PRO A CA 1
ATOM 1710 C C . PRO A 1 221 ? 23.463 -2.415 -10.884 1.00 91.50 221 PRO A C 1
ATOM 1712 O O . PRO A 1 221 ? 24.644 -2.411 -10.527 1.00 91.50 221 PRO A O 1
ATOM 1715 N N . ALA A 1 222 ? 23.096 -2.826 -12.095 1.00 92.19 222 ALA A N 1
ATOM 1716 C CA . ALA A 1 222 ? 24.062 -3.209 -13.115 1.00 92.19 222 ALA A CA 1
ATOM 1717 C C . ALA A 1 222 ? 24.566 -1.976 -13.873 1.00 92.19 222 ALA A C 1
ATOM 1719 O O . ALA A 1 222 ? 23.846 -0.996 -14.055 1.00 92.19 222 ALA A O 1
ATOM 1720 N N . SER A 1 223 ? 25.804 -2.044 -14.352 1.00 91.00 223 SER A N 1
ATOM 1721 C CA . SER A 1 223 ? 26.412 -1.001 -15.174 1.00 91.00 223 SER A CA 1
ATOM 1722 C C . SER A 1 223 ? 26.678 -1.553 -16.569 1.00 91.00 223 SER A C 1
ATOM 1724 O O . SER A 1 223 ? 27.420 -2.527 -16.705 1.00 91.00 223 SER A O 1
ATOM 1726 N N . VAL A 1 224 ? 26.083 -0.941 -17.593 1.00 89.81 224 VAL A N 1
ATOM 1727 C CA . VAL A 1 224 ? 26.298 -1.311 -18.998 1.00 89.81 224 VAL A CA 1
ATOM 1728 C C . VAL A 1 224 ? 27.088 -0.233 -19.743 1.00 89.81 224 VAL A C 1
ATOM 1730 O O . VAL A 1 224 ? 26.970 0.957 -19.421 1.00 89.81 224 VAL A O 1
ATOM 1733 N N . PRO A 1 225 ? 27.942 -0.623 -20.704 1.00 88.50 225 PRO A N 1
ATOM 1734 C CA . PRO A 1 225 ? 28.688 0.322 -21.529 1.00 88.50 225 PRO A CA 1
ATOM 1735 C C . PRO A 1 225 ? 27.758 1.200 -22.377 1.00 88.50 225 PRO A C 1
ATOM 1737 O O . PRO A 1 225 ? 26.717 0.746 -22.848 1.00 88.50 225 PRO A O 1
ATOM 1740 N N . PHE A 1 226 ? 28.163 2.454 -22.593 1.00 84.75 226 PHE A N 1
ATOM 1741 C CA . PHE A 1 226 ? 27.509 3.372 -23.525 1.00 84.75 226 PHE A CA 1
ATOM 1742 C C . PHE A 1 226 ? 28.368 3.557 -24.775 1.00 84.75 226 PHE A C 1
ATOM 1744 O O . PHE A 1 226 ? 29.540 3.943 -24.676 1.00 84.75 226 PHE A O 1
ATOM 1751 N N . PHE A 1 227 ? 27.779 3.314 -25.944 1.00 85.88 227 PHE A N 1
ATOM 1752 C CA . PHE A 1 227 ? 28.464 3.406 -27.232 1.00 85.88 227 PHE A CA 1
ATOM 1753 C C . PHE A 1 227 ? 28.126 4.702 -27.977 1.00 85.88 227 PHE A C 1
ATOM 1755 O O . PHE A 1 227 ? 26.981 5.145 -28.006 1.00 85.88 227 PHE A O 1
ATOM 1762 N N . VAL A 1 228 ? 29.124 5.285 -28.632 1.00 84.19 228 VAL A N 1
ATOM 1763 C CA . VAL A 1 228 ? 28.976 6.375 -29.614 1.00 84.19 228 VAL A CA 1
ATOM 1764 C C . VAL A 1 228 ? 29.630 5.951 -30.924 1.00 84.19 228 VAL A C 1
ATOM 1766 O O . VAL A 1 228 ? 30.320 4.938 -30.956 1.00 84.19 228 VAL A O 1
ATOM 1769 N N . LEU A 1 229 ? 29.443 6.696 -32.012 1.00 84.12 229 LEU A N 1
ATOM 1770 C CA . LEU A 1 229 ? 30.180 6.431 -33.250 1.00 84.12 229 LEU A CA 1
ATOM 1771 C C . LEU A 1 229 ? 31.446 7.289 -33.349 1.00 84.12 229 LEU A C 1
ATOM 1773 O O . LEU A 1 229 ? 31.416 8.489 -33.069 1.00 84.12 229 LEU A O 1
ATOM 1777 N N . ASP A 1 230 ? 32.549 6.673 -33.773 1.00 82.56 230 ASP A N 1
ATOM 1778 C CA . ASP A 1 230 ? 33.807 7.365 -34.056 1.00 82.56 230 ASP A CA 1
ATOM 1779 C C . ASP A 1 230 ? 33.780 8.100 -35.414 1.00 82.56 230 ASP A C 1
ATOM 1781 O O . ASP A 1 230 ? 32.784 8.112 -36.147 1.00 82.56 230 ASP A O 1
ATOM 1785 N N . SER A 1 231 ? 34.905 8.712 -35.794 1.00 79.44 231 SER A N 1
ATOM 1786 C CA . SER A 1 231 ? 35.048 9.365 -37.101 1.00 79.44 231 SER A CA 1
ATOM 1787 C C . SER A 1 231 ? 34.960 8.395 -38.285 1.00 79.44 231 SER A C 1
ATOM 1789 O O . SER A 1 231 ? 34.724 8.847 -39.401 1.00 79.44 231 SER A O 1
ATOM 1791 N N . ASN A 1 232 ? 35.092 7.084 -38.075 1.00 82.12 232 ASN A N 1
ATOM 1792 C CA . ASN A 1 232 ? 34.878 6.038 -39.075 1.00 82.12 232 ASN A CA 1
ATOM 1793 C C . ASN A 1 232 ? 33.452 5.472 -39.045 1.00 82.12 232 ASN A C 1
ATOM 1795 O O . ASN A 1 232 ? 33.154 4.557 -39.813 1.00 82.12 232 ASN A O 1
ATOM 1799 N N . PHE A 1 233 ? 32.554 6.047 -38.238 1.00 79.31 233 PHE A N 1
ATOM 1800 C CA . PHE A 1 233 ? 31.188 5.570 -38.010 1.00 79.31 233 PHE A CA 1
ATOM 1801 C C . PHE A 1 233 ? 31.118 4.192 -37.335 1.00 79.31 233 PHE A C 1
ATOM 1803 O O . PHE A 1 233 ? 30.054 3.575 -37.319 1.00 79.31 233 PHE A O 1
ATOM 1810 N N . ALA A 1 234 ? 32.216 3.714 -36.752 1.00 86.31 234 ALA A N 1
ATOM 1811 C CA . ALA A 1 234 ? 32.246 2.479 -35.986 1.00 86.31 234 ALA A CA 1
ATOM 1812 C C . ALA A 1 234 ? 31.786 2.740 -34.539 1.00 86.31 234 ALA A C 1
ATOM 1814 O O . ALA A 1 234 ? 32.177 3.760 -33.961 1.00 86.31 234 ALA A O 1
ATOM 1815 N N . PRO A 1 235 ? 30.973 1.851 -33.934 1.00 87.56 235 PRO A N 1
ATOM 1816 C CA . PRO A 1 235 ? 30.650 1.936 -32.516 1.00 87.56 235 PRO A CA 1
ATOM 1817 C C . PRO A 1 235 ? 31.913 1.848 -31.658 1.00 87.56 235 PRO A C 1
ATOM 1819 O O . PRO A 1 235 ? 32.708 0.919 -31.792 1.00 87.56 235 PRO A O 1
ATOM 1822 N N . VAL A 1 236 ? 32.078 2.808 -30.758 1.00 87.06 236 VAL A N 1
ATOM 1823 C CA . VAL A 1 236 ? 33.151 2.871 -29.772 1.00 87.06 236 VAL A CA 1
ATOM 1824 C C . VAL A 1 236 ? 32.553 3.081 -28.391 1.00 87.06 236 VAL A C 1
ATOM 1826 O O . VAL A 1 236 ? 31.688 3.933 -28.180 1.00 87.06 236 VAL A O 1
ATOM 1829 N N . GLU A 1 237 ? 33.010 2.273 -27.444 1.00 84.81 237 GLU A N 1
ATOM 1830 C CA . GLU A 1 237 ? 32.630 2.406 -26.046 1.00 84.81 237 GLU A CA 1
ATOM 1831 C C . GLU A 1 237 ? 33.203 3.706 -25.465 1.00 84.81 237 GLU A C 1
ATOM 1833 O O . GLU A 1 237 ? 34.362 4.061 -25.697 1.00 84.81 237 GLU A O 1
ATOM 1838 N N . THR A 1 238 ? 32.389 4.419 -24.694 1.00 81.62 238 THR A N 1
ATOM 1839 C CA . THR A 1 238 ? 32.808 5.621 -23.967 1.00 81.62 238 THR A CA 1
ATOM 1840 C C . THR A 1 238 ? 33.155 5.304 -22.513 1.00 81.62 238 THR A C 1
ATOM 1842 O O . THR A 1 238 ? 32.803 4.258 -21.976 1.00 81.62 238 THR A O 1
ATOM 1845 N N . ALA A 1 239 ? 33.795 6.252 -21.823 1.00 79.00 239 ALA A N 1
ATOM 1846 C CA . ALA A 1 239 ? 33.962 6.163 -20.371 1.00 79.00 239 ALA A CA 1
ATOM 1847 C C . ALA A 1 239 ? 32.626 6.276 -19.602 1.00 79.00 239 ALA A C 1
ATOM 1849 O O . ALA A 1 239 ? 32.578 5.971 -18.410 1.00 79.00 239 ALA A O 1
ATOM 1850 N N . GLN A 1 240 ? 31.552 6.732 -20.258 1.00 80.44 240 GLN A N 1
ATOM 1851 C CA . GLN A 1 240 ? 30.225 6.811 -19.665 1.00 80.44 240 GLN A CA 1
ATOM 1852 C C . GLN A 1 240 ? 29.609 5.413 -19.554 1.00 80.44 240 GLN A C 1
ATOM 1854 O O . GLN A 1 240 ? 29.765 4.553 -20.421 1.00 80.44 240 GLN A O 1
ATOM 1859 N N . ARG A 1 241 ? 28.874 5.202 -18.466 1.00 83.44 241 ARG A N 1
ATOM 1860 C CA . ARG A 1 241 ? 28.159 3.964 -18.174 1.00 83.44 241 ARG A CA 1
ATOM 1861 C C . ARG A 1 241 ? 26.689 4.271 -17.923 1.00 83.44 241 ARG A C 1
ATOM 1863 O O . ARG A 1 241 ? 26.369 5.333 -17.389 1.00 83.44 241 ARG A O 1
ATOM 1870 N N . ILE A 1 242 ? 25.816 3.345 -18.298 1.00 83.50 242 ILE A N 1
ATOM 1871 C CA . ILE A 1 242 ? 24.382 3.408 -18.010 1.00 83.50 242 ILE A CA 1
ATOM 1872 C C . ILE A 1 242 ? 24.095 2.486 -16.833 1.00 83.50 242 ILE A C 1
ATOM 1874 O O . ILE A 1 242 ? 24.546 1.341 -16.801 1.00 83.50 242 ILE A O 1
ATOM 1878 N N . THR A 1 243 ? 23.362 3.006 -15.856 1.00 88.12 243 THR A N 1
ATOM 1879 C CA . THR A 1 243 ? 22.950 2.251 -14.676 1.00 88.12 243 THR A CA 1
ATOM 1880 C C . THR A 1 243 ? 21.581 1.641 -14.928 1.00 88.12 243 THR A C 1
ATOM 1882 O O . THR A 1 243 ? 20.624 2.370 -15.172 1.00 88.12 243 THR A O 1
ATOM 1885 N N . ILE A 1 244 ? 21.484 0.319 -14.833 1.00 89.56 244 ILE A N 1
ATOM 1886 C CA . ILE A 1 244 ? 20.233 -0.432 -14.933 1.00 89.56 244 ILE A CA 1
ATOM 1887 C C . ILE A 1 244 ? 19.855 -0.916 -13.536 1.00 89.56 244 ILE A C 1
ATOM 1889 O O . ILE A 1 244 ? 20.604 -1.671 -12.911 1.00 89.56 244 ILE A O 1
ATOM 1893 N N . GLN A 1 245 ? 18.704 -0.466 -13.041 1.00 88.81 245 GLN A N 1
ATOM 1894 C CA . GLN A 1 245 ? 18.206 -0.818 -11.712 1.00 88.81 245 GLN A CA 1
ATOM 1895 C C . GLN A 1 245 ? 17.124 -1.903 -11.804 1.00 88.81 245 GLN A C 1
ATOM 1897 O O . GLN A 1 245 ? 16.232 -1.792 -12.650 1.00 88.81 245 GLN A O 1
ATOM 1902 N N . PRO A 1 246 ? 17.161 -2.930 -10.938 1.00 90.75 246 PRO A N 1
ATOM 1903 C CA . PRO A 1 246 ? 16.022 -3.814 -10.770 1.00 90.75 246 PRO A CA 1
ATOM 1904 C C . PRO A 1 246 ? 14.878 -3.085 -10.068 1.00 90.75 246 PRO A C 1
ATOM 1906 O O . PRO A 1 246 ? 15.113 -2.238 -9.208 1.00 90.75 246 PRO A O 1
ATOM 1909 N N . LEU A 1 247 ? 13.641 -3.454 -10.394 1.00 88.44 247 LEU A N 1
ATOM 1910 C CA . LEU A 1 247 ? 12.450 -2.887 -9.758 1.00 88.44 247 LEU A CA 1
ATOM 1911 C C . LEU A 1 247 ? 11.480 -3.990 -9.338 1.00 88.44 247 LEU A C 1
ATOM 1913 O O . LEU A 1 247 ? 11.189 -4.901 -10.120 1.00 88.44 247 LEU A O 1
ATOM 1917 N N . LEU A 1 248 ? 10.977 -3.888 -8.108 1.00 88.00 248 LEU A N 1
ATOM 1918 C CA . LEU A 1 248 ? 9.816 -4.654 -7.663 1.00 88.00 248 LEU A CA 1
ATOM 1919 C C . LEU A 1 248 ? 8.548 -4.038 -8.282 1.00 88.00 248 LEU A C 1
ATOM 1921 O O . LEU A 1 248 ? 8.463 -2.810 -8.351 1.00 88.00 248 LEU A O 1
ATOM 1925 N N . PRO A 1 249 ? 7.568 -4.847 -8.728 1.00 84.69 249 PRO A N 1
ATOM 1926 C CA . PRO A 1 249 ? 6.314 -4.318 -9.258 1.00 84.69 249 PRO A CA 1
ATOM 1927 C C . PRO A 1 249 ? 5.603 -3.439 -8.223 1.00 84.69 249 PRO A C 1
ATOM 1929 O O . PRO A 1 249 ? 5.404 -3.861 -7.081 1.00 84.69 249 PRO A O 1
ATOM 1932 N N . SER A 1 250 ? 5.198 -2.234 -8.624 1.00 78.81 250 SER A N 1
ATOM 1933 C CA . SER A 1 250 ? 4.490 -1.270 -7.768 1.00 78.81 250 SER A CA 1
ATOM 1934 C C . SER A 1 250 ? 3.107 -1.747 -7.328 1.00 78.81 250 SER A C 1
ATOM 1936 O O . SER A 1 250 ? 2.539 -1.232 -6.367 1.00 78.81 250 SER A O 1
ATOM 1938 N N . GLU A 1 251 ? 2.558 -2.733 -8.027 1.00 80.69 251 GLU A N 1
ATOM 1939 C CA . GLU A 1 251 ? 1.219 -3.279 -7.825 1.00 80.69 251 GLU A CA 1
ATOM 1940 C C . GLU A 1 251 ? 1.198 -4.383 -6.763 1.00 80.69 251 GLU A C 1
ATOM 1942 O O . GLU A 1 251 ? 0.133 -4.888 -6.406 1.00 80.69 251 GLU A O 1
ATOM 1947 N N . LEU A 1 252 ? 2.365 -4.740 -6.214 1.00 82.88 252 LEU A N 1
ATOM 1948 C CA . LEU A 1 252 ? 2.463 -5.576 -5.027 1.00 82.88 252 LEU A CA 1
ATOM 1949 C C . LEU A 1 252 ? 1.821 -4.853 -3.825 1.00 82.88 252 LEU A C 1
ATOM 1951 O O . LEU A 1 252 ? 2.446 -4.068 -3.116 1.00 82.88 252 LEU A O 1
ATOM 1955 N N . ALA A 1 253 ? 0.544 -5.162 -3.588 1.00 78.81 253 ALA A N 1
ATOM 1956 C CA . ALA A 1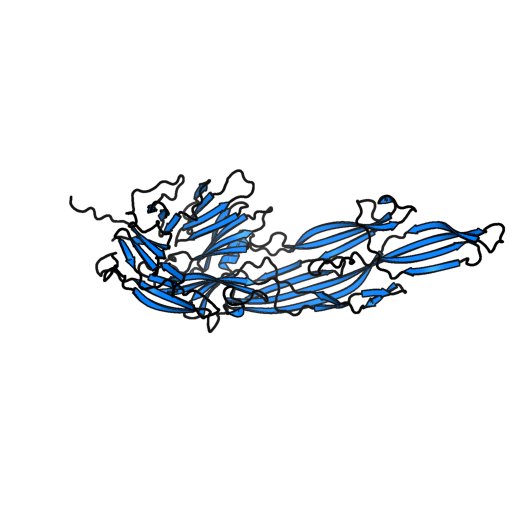 253 ? -0.283 -4.673 -2.483 1.00 78.81 253 ALA A CA 1
ATOM 1957 C C . ALA A 1 253 ? 0.285 -4.943 -1.078 1.00 78.81 253 ALA A C 1
ATOM 1959 O O . ALA A 1 253 ? 0.604 -6.077 -0.759 1.00 78.81 253 ALA A O 1
ATOM 1960 N N . ALA A 1 254 ? 0.290 -3.954 -0.186 1.00 91.50 254 ALA A N 1
ATOM 1961 C CA . ALA A 1 254 ? 0.826 -4.110 1.169 1.00 91.50 254 ALA A CA 1
ATOM 1962 C C . ALA A 1 254 ? 0.367 -5.396 1.898 1.00 91.50 254 ALA A C 1
ATOM 1964 O O . ALA A 1 254 ? -0.811 -5.765 1.877 1.00 91.50 254 ALA A O 1
ATOM 1965 N N . VAL A 1 255 ? 1.300 -6.049 2.596 1.00 95.44 255 VAL A N 1
ATOM 1966 C CA . VAL A 1 255 ? 1.028 -7.259 3.377 1.00 95.44 255 VAL A CA 1
ATOM 1967 C C . VAL A 1 255 ? 0.526 -6.857 4.757 1.00 95.44 255 VAL A C 1
ATOM 1969 O O . VAL A 1 255 ? 1.257 -6.285 5.565 1.00 95.44 255 VAL A O 1
ATOM 1972 N N . TRP A 1 256 ? -0.723 -7.197 5.049 1.00 97.50 256 TRP A N 1
ATOM 1973 C CA . TRP A 1 256 ? -1.332 -7.040 6.368 1.00 97.50 256 TRP A CA 1
ATOM 1974 C C . TRP A 1 256 ? -1.151 -8.296 7.209 1.00 97.50 256 TRP A C 1
ATOM 1976 O O . TRP A 1 256 ? -1.351 -9.403 6.702 1.00 97.50 256 TRP A O 1
ATOM 1986 N N . ALA A 1 257 ? -0.827 -8.135 8.492 1.00 97.75 257 ALA A N 1
ATOM 1987 C CA . ALA A 1 257 ? -0.660 -9.250 9.417 1.00 97.75 257 ALA A CA 1
ATOM 1988 C C . ALA A 1 257 ? -1.184 -8.945 10.828 1.00 97.75 257 ALA A C 1
ATOM 1990 O O . ALA A 1 257 ? -1.180 -7.800 11.284 1.00 97.75 257 ALA A O 1
ATOM 1991 N N . VAL A 1 258 ? -1.608 -10.001 11.526 1.00 97.50 258 VAL A N 1
ATOM 1992 C CA . VAL A 1 258 ? -1.912 -9.998 12.961 1.00 97.50 258 VAL A CA 1
ATOM 1993 C C . VAL A 1 258 ? -0.769 -10.691 13.688 1.00 97.50 258 VAL A C 1
ATOM 1995 O O . VAL A 1 258 ? -0.390 -11.808 13.330 1.00 97.50 258 VAL A O 1
ATOM 1998 N N . VAL A 1 259 ? -0.226 -10.041 14.711 1.00 97.88 259 VAL A N 1
ATOM 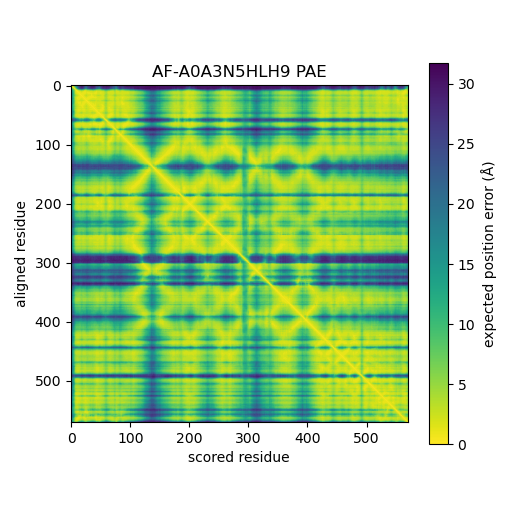1999 C CA . VAL A 1 259 ? 0.934 -10.521 15.470 1.00 97.88 259 VAL A CA 1
ATOM 2000 C C . VAL A 1 259 ? 0.612 -10.631 16.950 1.00 97.88 259 VAL A C 1
ATOM 2002 O O . VAL A 1 259 ? -0.068 -9.773 17.507 1.00 97.88 259 VAL A O 1
ATOM 2005 N N . ASP A 1 260 ? 1.131 -11.664 17.601 1.00 97.12 260 ASP A N 1
ATOM 2006 C CA . ASP A 1 260 ? 1.199 -11.719 19.055 1.00 97.12 260 ASP A CA 1
ATOM 2007 C C . ASP A 1 260 ? 2.390 -10.869 19.507 1.00 97.12 260 ASP A C 1
ATOM 2009 O O . ASP A 1 260 ? 3.553 -11.180 19.227 1.00 97.12 260 ASP A O 1
ATOM 2013 N N . LEU A 1 261 ? 2.087 -9.766 20.191 1.00 96.94 261 LEU A N 1
ATOM 2014 C CA . LEU A 1 261 ? 3.087 -8.769 20.566 1.00 96.94 261 LEU A CA 1
ATOM 2015 C C . LEU A 1 261 ? 4.055 -9.286 21.632 1.00 96.94 261 LEU A C 1
ATOM 2017 O O . LEU A 1 261 ? 5.193 -8.833 21.698 1.00 96.94 261 LEU A O 1
ATOM 2021 N N . ARG A 1 262 ? 3.618 -10.229 22.473 1.00 95.12 262 ARG A N 1
ATOM 2022 C CA . ARG A 1 262 ? 4.416 -10.733 23.595 1.00 95.12 262 ARG A CA 1
ATOM 2023 C C . ARG A 1 262 ? 5.401 -11.805 23.149 1.00 95.12 262 ARG A C 1
ATOM 2025 O O . ARG A 1 262 ? 6.536 -11.827 23.611 1.00 95.12 262 ARG A O 1
ATOM 2032 N N . THR A 1 263 ? 4.951 -12.715 22.294 1.00 95.56 263 THR A N 1
ATOM 2033 C CA . THR A 1 263 ? 5.767 -13.828 21.788 1.00 95.56 263 THR A CA 1
ATOM 2034 C C . THR A 1 263 ? 6.519 -13.479 20.512 1.00 95.56 263 THR A C 1
ATOM 2036 O O . THR A 1 263 ? 7.372 -14.261 20.102 1.00 95.56 263 THR A O 1
ATOM 2039 N N . ALA A 1 264 ? 6.228 -12.321 19.908 1.00 95.62 264 ALA A N 1
ATOM 2040 C CA . ALA A 1 264 ? 6.805 -11.893 18.642 1.00 95.62 264 ALA A CA 1
ATOM 2041 C C . ALA A 1 264 ? 6.560 -12.944 17.545 1.00 95.62 264 ALA A C 1
ATOM 2043 O O . ALA A 1 264 ? 7.486 -13.402 16.880 1.00 95.62 264 ALA A O 1
ATOM 2044 N N . THR A 1 265 ? 5.299 -13.364 17.387 1.00 96.56 265 THR A N 1
ATOM 2045 C CA . THR A 1 265 ? 4.883 -14.363 16.389 1.00 96.56 265 THR A CA 1
ATOM 2046 C C . THR A 1 265 ? 3.803 -13.807 15.468 1.00 96.56 265 THR A C 1
ATOM 2048 O O . THR A 1 265 ? 2.931 -13.052 15.895 1.00 96.56 265 THR A O 1
ATOM 2051 N N . VAL A 1 266 ? 3.854 -14.169 14.186 1.00 97.56 266 VAL A N 1
ATOM 2052 C CA . VAL A 1 266 ? 2.805 -13.828 13.214 1.00 97.56 266 VAL A CA 1
ATOM 2053 C C . VAL A 1 266 ? 1.702 -14.872 13.331 1.00 97.56 266 VAL A C 1
ATOM 2055 O O . VAL A 1 266 ? 1.932 -16.051 13.076 1.00 97.56 266 VAL A O 1
ATOM 2058 N N . LEU A 1 267 ? 0.511 -14.435 13.733 1.00 95.81 267 LEU A N 1
ATOM 2059 C CA . LEU A 1 267 ? -0.673 -15.286 13.869 1.00 95.81 267 LEU A CA 1
ATOM 2060 C C . LEU A 1 267 ? -1.377 -15.466 12.522 1.00 95.81 267 LEU A C 1
ATOM 2062 O O . LEU A 1 267 ? -1.837 -16.555 12.189 1.00 95.81 267 LEU A O 1
ATOM 2066 N N . ALA A 1 268 ? -1.440 -14.392 11.736 1.00 95.88 268 ALA A N 1
ATOM 2067 C CA . ALA A 1 268 ? -2.028 -14.383 10.406 1.00 95.88 268 ALA A CA 1
ATOM 2068 C C . ALA A 1 268 ? -1.320 -13.346 9.530 1.00 95.88 268 ALA A C 1
ATOM 2070 O O . ALA A 1 268 ? -0.956 -12.282 10.015 1.00 95.88 268 ALA A O 1
ATOM 2071 N N . SER A 1 269 ? -1.160 -13.638 8.242 1.00 97.06 269 SER A N 1
ATOM 2072 C CA . SER A 1 269 ? -0.631 -12.725 7.222 1.00 97.06 269 SER A CA 1
ATOM 2073 C C . SER A 1 269 ? -1.470 -12.868 5.962 1.00 97.06 269 SER A C 1
ATOM 2075 O O . SER A 1 269 ? -1.890 -13.978 5.657 1.00 97.06 269 SER A O 1
ATOM 2077 N N . THR A 1 270 ? -1.740 -11.777 5.258 1.00 96.69 270 THR A N 1
ATOM 2078 C CA . THR A 1 270 ? -2.457 -11.793 3.971 1.00 96.69 270 THR A CA 1
ATOM 2079 C C . THR A 1 270 ? -1.646 -12.462 2.864 1.00 96.69 270 THR A C 1
ATOM 2081 O O . THR A 1 270 ? -2.251 -13.008 1.947 1.00 96.69 270 THR A O 1
ATOM 2084 N N . ALA A 1 271 ? -0.316 -12.505 2.988 1.00 95.94 271 ALA A N 1
ATOM 2085 C CA . ALA A 1 271 ? 0.584 -13.219 2.086 1.00 95.94 271 ALA A CA 1
ATOM 2086 C C . ALA A 1 271 ? 0.936 -14.623 2.606 1.00 95.94 271 ALA A C 1
ATOM 2088 O O . ALA A 1 271 ? 0.886 -14.903 3.809 1.00 95.94 271 ALA A O 1
ATOM 2089 N N . GLU A 1 272 ? 1.336 -15.507 1.695 1.00 96.56 272 GLU A N 1
ATOM 2090 C CA . GLU A 1 272 ? 1.954 -16.788 2.036 1.00 96.56 272 GLU A CA 1
ATOM 2091 C C . GLU A 1 272 ? 3.366 -16.596 2.621 1.00 96.56 272 GLU A C 1
ATOM 2093 O O . GLU A 1 272 ? 3.968 -15.532 2.457 1.00 96.56 272 GLU A O 1
ATOM 2098 N N . PRO A 1 273 ? 3.949 -17.614 3.286 1.00 96.31 273 PRO A N 1
ATOM 2099 C CA . PRO A 1 273 ? 5.298 -17.516 3.853 1.00 96.31 273 PRO A CA 1
ATOM 2100 C C . PRO A 1 273 ? 6.412 -17.232 2.833 1.00 96.31 273 PRO A C 1
ATOM 2102 O O . PRO A 1 273 ? 7.461 -16.709 3.212 1.00 96.31 273 PRO A O 1
ATOM 2105 N N . ASN A 1 274 ? 6.202 -17.589 1.563 1.00 96.88 274 ASN A N 1
ATOM 2106 C CA . ASN A 1 274 ? 7.119 -17.303 0.466 1.00 96.88 274 ASN A CA 1
ATOM 2107 C C . ASN A 1 274 ? 6.341 -16.745 -0.728 1.00 96.88 274 ASN A C 1
ATOM 2109 O O . ASN A 1 274 ? 5.500 -17.429 -1.308 1.00 96.88 274 ASN A O 1
ATOM 2113 N N . VAL A 1 275 ? 6.664 -15.517 -1.102 1.00 96.50 275 VAL A N 1
ATOM 2114 C CA . VAL A 1 275 ? 6.179 -14.851 -2.304 1.00 96.50 275 VAL A CA 1
ATOM 2115 C C . VAL A 1 275 ? 7.237 -15.022 -3.379 1.00 96.50 275 VAL A C 1
ATOM 2117 O O . VAL A 1 275 ? 8.393 -14.669 -3.163 1.00 96.50 275 VAL A O 1
ATOM 2120 N N . VAL A 1 276 ? 6.860 -15.506 -4.556 1.00 97.00 276 VAL A N 1
ATOM 2121 C CA . VAL A 1 276 ? 7.773 -15.568 -5.705 1.00 97.00 276 VAL A CA 1
ATOM 2122 C C . VAL A 1 276 ? 7.366 -14.505 -6.708 1.00 97.00 276 VAL A C 1
ATOM 2124 O O . VAL A 1 276 ? 6.208 -14.458 -7.113 1.00 97.00 276 VAL A O 1
ATOM 2127 N N . VAL A 1 277 ? 8.322 -13.671 -7.110 1.00 95.75 277 VAL A N 1
ATOM 2128 C CA . VAL A 1 277 ? 8.151 -12.626 -8.122 1.00 95.75 277 VAL A CA 1
ATOM 2129 C C . VAL A 1 277 ? 9.151 -12.893 -9.235 1.00 95.75 277 VAL A C 1
ATOM 2131 O O . VAL A 1 277 ? 10.359 -12.843 -9.011 1.00 95.75 277 VAL A O 1
ATOM 2134 N N . THR A 1 278 ? 8.654 -13.183 -10.434 1.00 96.88 278 THR A N 1
ATOM 2135 C CA . THR A 1 278 ? 9.477 -13.358 -11.637 1.00 96.88 278 THR A CA 1
ATOM 2136 C C . THR A 1 278 ? 9.039 -12.364 -12.697 1.00 96.88 278 THR A C 1
ATOM 2138 O O . THR A 1 278 ? 7.854 -12.287 -13.010 1.00 96.88 278 THR A O 1
ATOM 2141 N N . SER A 1 279 ? 9.979 -11.610 -13.262 1.00 95.56 279 SER A N 1
ATOM 2142 C CA . SER A 1 279 ? 9.669 -10.624 -14.300 1.00 95.56 279 SER A CA 1
ATOM 2143 C C . SER A 1 279 ? 10.705 -10.579 -15.420 1.00 95.56 279 SER A C 1
ATOM 2145 O O . SER A 1 279 ? 11.885 -10.873 -15.224 1.00 95.56 279 SER A O 1
ATOM 2147 N N . THR A 1 280 ? 10.251 -10.174 -16.603 1.00 95.69 280 THR A N 1
ATOM 2148 C CA . THR A 1 280 ? 11.118 -9.805 -17.726 1.00 95.69 280 THR A CA 1
ATOM 2149 C C . THR A 1 280 ? 10.752 -8.397 -18.133 1.00 95.69 280 THR A C 1
ATOM 2151 O O . THR A 1 280 ? 9.571 -8.113 -18.339 1.00 95.69 280 THR A O 1
ATOM 2154 N N . ARG A 1 281 ? 11.754 -7.533 -18.261 1.00 93.31 281 ARG A N 1
ATOM 2155 C CA . ARG A 1 281 ? 11.580 -6.131 -18.640 1.00 93.31 281 ARG A CA 1
ATOM 2156 C C . ARG A 1 281 ? 12.473 -5.794 -19.811 1.00 93.31 281 ARG A C 1
ATOM 2158 O O . ARG A 1 281 ? 13.527 -6.409 -19.965 1.00 93.31 281 ARG A O 1
ATOM 2165 N N . THR A 1 282 ? 12.090 -4.795 -20.586 1.00 91.88 282 THR A N 1
ATOM 2166 C CA . THR A 1 282 ? 12.995 -4.175 -21.549 1.00 91.88 282 THR A CA 1
ATOM 2167 C C . THR A 1 282 ? 13.354 -2.781 -21.071 1.00 91.88 282 THR A C 1
ATOM 2169 O O . THR A 1 282 ? 12.516 -2.045 -20.549 1.00 91.88 282 THR A O 1
ATOM 2172 N N . ALA A 1 283 ? 14.629 -2.452 -21.222 1.00 88.94 283 ALA A N 1
ATOM 2173 C CA . ALA A 1 283 ? 15.158 -1.115 -21.043 1.00 88.94 283 ALA A CA 1
ATOM 2174 C C . ALA A 1 283 ? 15.894 -0.731 -22.323 1.00 88.94 283 ALA A C 1
ATOM 2176 O O . ALA A 1 283 ? 16.508 -1.571 -22.984 1.00 88.94 283 ALA A O 1
ATOM 2177 N N . GLU A 1 284 ? 15.861 0.543 -22.667 1.00 84.62 284 GLU A N 1
ATOM 2178 C CA . GLU A 1 284 ? 16.556 1.040 -23.845 1.00 84.62 284 GLU A CA 1
ATOM 2179 C C . GLU A 1 284 ? 17.624 2.041 -23.416 1.00 84.62 284 GLU A C 1
ATOM 2181 O O . GLU A 1 284 ? 17.516 2.727 -22.409 1.00 84.62 284 GLU A O 1
ATOM 2186 N N . GLY A 1 285 ? 18.707 2.152 -24.168 1.00 77.25 285 GLY A N 1
ATOM 2187 C CA . GLY A 1 285 ? 19.639 3.249 -23.984 1.00 77.25 285 GLY A CA 1
ATOM 2188 C C . GLY A 1 285 ? 18.956 4.583 -24.289 1.00 77.25 285 GLY A C 1
ATOM 2189 O O . GLY A 1 285 ? 17.982 4.625 -25.052 1.00 77.25 285 GLY A O 1
ATOM 2190 N N . PRO A 1 286 ? 19.489 5.700 -23.764 1.00 69.75 286 PRO A N 1
ATOM 2191 C CA . PRO A 1 286 ? 19.105 7.014 -24.242 1.00 69.75 286 PRO A CA 1
ATOM 2192 C C . PRO A 1 286 ? 19.149 7.033 -25.778 1.00 69.75 286 PRO A C 1
ATOM 2194 O O . PRO A 1 286 ? 20.109 6.537 -26.377 1.00 69.75 286 PRO A O 1
ATOM 2197 N N . PRO A 1 287 ? 18.111 7.570 -26.426 1.00 57.66 287 PRO A N 1
ATOM 2198 C CA . PRO A 1 287 ? 17.122 8.498 -25.871 1.00 57.66 287 PRO A CA 1
ATOM 2199 C C . PRO A 1 287 ? 15.782 7.865 -25.449 1.00 57.66 287 PRO A C 1
ATOM 2201 O O . PRO A 1 287 ? 14.826 8.598 -25.208 1.00 57.66 287 PRO A O 1
ATOM 2204 N N . TRP A 1 288 ? 15.664 6.536 -25.468 1.00 62.03 288 TRP A N 1
ATOM 2205 C CA . TRP A 1 288 ? 14.363 5.863 -25.406 1.00 62.03 288 TRP A CA 1
ATOM 2206 C C . TRP A 1 288 ? 13.873 5.598 -23.980 1.00 62.03 288 TRP A C 1
ATOM 2208 O O . TRP A 1 288 ? 12.667 5.612 -23.759 1.00 62.03 288 TRP A O 1
ATOM 2218 N N . ASP A 1 289 ? 14.789 5.405 -23.029 1.00 58.97 289 ASP A N 1
ATOM 2219 C CA . ASP A 1 289 ? 14.475 5.217 -21.611 1.00 58.97 289 ASP A CA 1
ATOM 2220 C C . ASP A 1 289 ? 14.652 6.531 -20.833 1.00 58.97 289 ASP A C 1
ATOM 2222 O O . ASP A 1 289 ? 15.757 7.068 -20.707 1.00 58.97 289 ASP A O 1
ATOM 2226 N N . ALA A 1 290 ? 13.538 7.063 -20.327 1.00 46.16 290 ALA A N 1
ATOM 2227 C CA . ALA A 1 290 ? 13.494 8.213 -19.421 1.00 46.16 290 ALA A CA 1
ATOM 2228 C C . ALA A 1 290 ? 13.212 7.801 -17.961 1.00 46.16 290 ALA A C 1
ATOM 2230 O O . ALA A 1 290 ? 13.106 8.660 -17.082 1.00 46.16 290 ALA A O 1
ATOM 2231 N N . ALA A 1 291 ? 13.070 6.504 -17.674 1.00 39.69 291 ALA A N 1
ATOM 2232 C CA . ALA A 1 291 ? 12.684 5.987 -16.368 1.00 39.69 291 ALA A CA 1
ATOM 2233 C C . ALA A 1 291 ? 13.919 5.691 -15.497 1.00 39.69 291 ALA A C 1
ATOM 2235 O O . ALA A 1 291 ? 14.192 4.552 -15.137 1.00 39.69 291 ALA A O 1
ATOM 2236 N N . GLY A 1 292 ? 14.665 6.736 -15.120 1.00 39.91 292 GLY A N 1
ATOM 2237 C CA . GLY A 1 292 ? 15.704 6.624 -14.081 1.00 39.91 292 GLY A CA 1
ATOM 2238 C C . GLY A 1 292 ? 16.925 7.523 -14.256 1.00 39.91 292 GLY A C 1
ATOM 2239 O O . GLY A 1 292 ? 17.657 7.753 -13.296 1.00 39.91 292 GLY A O 1
ATOM 2240 N N . ALA A 1 293 ? 17.137 8.088 -15.444 1.00 35.03 293 ALA A N 1
ATOM 2241 C CA . ALA A 1 293 ? 18.130 9.134 -15.641 1.00 35.03 293 ALA A CA 1
ATOM 2242 C C . ALA A 1 293 ? 17.471 10.501 -15.429 1.00 35.03 293 ALA A C 1
ATOM 2244 O O . ALA A 1 293 ? 16.481 10.831 -16.082 1.00 35.03 293 ALA A O 1
ATOM 2245 N N . THR A 1 294 ? 18.029 11.330 -14.542 1.00 33.44 294 THR A N 1
ATOM 2246 C CA . THR A 1 294 ? 17.786 12.777 -14.586 1.00 33.44 294 THR A CA 1
ATOM 2247 C C . THR A 1 294 ? 17.963 13.230 -16.036 1.00 33.44 294 THR A C 1
ATOM 2249 O O . THR A 1 294 ? 18.985 12.883 -16.633 1.00 33.44 294 THR A O 1
ATOM 2252 N N . PRO A 1 295 ? 16.999 13.957 -16.632 1.00 35.53 295 PRO A N 1
ATOM 2253 C CA . PRO A 1 295 ? 17.073 14.323 -18.037 1.00 35.53 295 PRO A CA 1
ATOM 2254 C C . PRO A 1 295 ? 18.326 15.170 -18.251 1.00 35.53 295 PRO A C 1
ATOM 2256 O O . PRO A 1 295 ? 18.372 16.351 -17.903 1.00 35.53 295 PRO A O 1
ATOM 2259 N N . LEU A 1 296 ? 19.375 14.553 -18.794 1.00 40.50 296 LEU A N 1
ATOM 2260 C CA . LEU A 1 296 ? 20.527 15.285 -19.283 1.00 40.50 296 LEU A CA 1
ATOM 2261 C C . LEU A 1 296 ? 20.022 16.095 -20.483 1.00 40.50 296 LEU A C 1
ATOM 2263 O O . LEU A 1 296 ? 19.458 15.491 -21.401 1.00 40.50 296 LEU A O 1
ATOM 2267 N N . PRO A 1 297 ? 20.227 17.425 -20.530 1.00 36.94 297 PRO A N 1
ATOM 2268 C CA . PRO A 1 297 ? 19.684 18.307 -21.571 1.00 36.94 297 PRO A CA 1
ATOM 2269 C C . PRO A 1 297 ? 20.099 17.997 -23.029 1.00 36.94 297 PRO A C 1
ATOM 2271 O O . PRO A 1 297 ? 19.833 18.806 -23.911 1.00 36.94 297 PRO A O 1
ATOM 2274 N N . GLN A 1 298 ? 20.785 16.879 -23.304 1.00 40.28 298 GLN A N 1
ATOM 2275 C CA . GLN A 1 298 ? 21.428 16.565 -24.586 1.00 40.28 298 GLN A CA 1
ATOM 2276 C C . GLN A 1 298 ? 21.197 15.136 -25.121 1.00 40.28 298 GLN A C 1
ATOM 2278 O O . GLN A 1 298 ? 21.895 14.725 -26.040 1.00 40.28 298 GLN A O 1
ATOM 2283 N N . THR A 1 299 ? 20.254 14.353 -24.590 1.00 49.91 299 THR A N 1
ATOM 2284 C CA . THR A 1 299 ? 20.123 12.924 -24.963 1.00 49.91 299 THR A CA 1
ATOM 2285 C C . THR A 1 299 ? 18.818 12.609 -25.699 1.00 49.91 299 THR A C 1
ATOM 2287 O O . THR A 1 299 ? 17.938 11.926 -25.194 1.00 49.91 299 THR A O 1
ATOM 2290 N N . PHE A 1 300 ? 18.705 13.123 -26.927 1.00 50.22 300 PHE A N 1
ATOM 2291 C CA . PHE A 1 300 ? 17.659 12.800 -27.908 1.00 50.22 300 PHE A CA 1
ATOM 2292 C C . PHE A 1 300 ? 18.352 12.463 -29.254 1.00 50.22 300 PHE A C 1
ATOM 2294 O O . PHE A 1 300 ? 19.303 13.173 -29.562 1.00 50.22 300 PHE A O 1
ATOM 2301 N N . PRO A 1 301 ? 17.974 11.392 -30.000 1.00 59.97 301 PRO A N 1
ATOM 2302 C CA . PRO A 1 301 ? 18.846 10.286 -30.438 1.00 59.97 301 PRO A CA 1
ATOM 2303 C C . PRO A 1 301 ? 20.238 10.674 -30.905 1.00 59.97 301 PRO A C 1
ATOM 2305 O O . PRO A 1 301 ? 20.429 11.681 -31.576 1.00 59.97 301 PRO A O 1
ATOM 2308 N N . GLY A 1 302 ? 21.196 9.775 -30.659 1.00 71.56 302 GLY A N 1
ATOM 2309 C CA . GLY A 1 302 ? 22.500 9.864 -31.295 1.00 71.56 302 GLY A CA 1
ATOM 2310 C C . GLY A 1 302 ? 22.377 9.683 -32.804 1.00 71.56 302 GLY A C 1
ATOM 2311 O O . GLY A 1 302 ? 22.457 8.564 -33.306 1.00 71.56 302 GLY A O 1
ATOM 2312 N N . LEU A 1 303 ? 22.120 10.785 -33.511 1.00 81.94 303 LEU A N 1
ATOM 2313 C CA . LEU A 1 303 ? 22.117 10.867 -34.961 1.00 81.94 303 LEU A CA 1
ATOM 2314 C C . LEU A 1 303 ? 23.495 11.298 -35.438 1.00 81.94 303 LEU A C 1
ATOM 2316 O O . LEU A 1 303 ? 24.018 12.330 -35.015 1.00 81.94 303 LEU A O 1
ATOM 2320 N N . TYR A 1 304 ? 24.048 10.518 -36.357 1.00 85.75 304 TYR A N 1
ATOM 2321 C CA . TYR A 1 304 ? 25.369 10.737 -36.922 1.00 85.75 304 TYR A CA 1
ATOM 2322 C C . TYR A 1 304 ? 25.263 11.057 -38.409 1.00 85.75 304 TYR A C 1
ATOM 2324 O O . TYR A 1 304 ? 24.662 10.307 -39.186 1.00 85.75 304 TYR A O 1
ATOM 2332 N N . ARG A 1 305 ? 25.874 12.178 -38.804 1.00 88.00 305 ARG A N 1
ATOM 2333 C CA . ARG A 1 305 ? 25.822 12.698 -40.173 1.00 88.00 305 ARG A CA 1
ATOM 2334 C C . ARG A 1 305 ? 27.071 12.338 -40.963 1.00 88.00 305 ARG A C 1
ATOM 2336 O O . ARG A 1 305 ? 28.174 12.811 -40.661 1.00 88.00 305 ARG A O 1
ATOM 2343 N N . HIS A 1 306 ? 26.896 11.554 -42.020 1.00 89.62 306 HIS A N 1
ATOM 2344 C CA . HIS A 1 306 ? 27.931 11.329 -43.024 1.00 89.62 306 HIS A CA 1
ATOM 2345 C C . HIS A 1 306 ? 27.738 12.317 -44.175 1.00 89.62 306 HIS A C 1
ATOM 2347 O O . HIS A 1 306 ? 26.814 12.170 -44.966 1.00 89.62 306 HIS A O 1
ATOM 2353 N N . GLN A 1 307 ? 28.587 13.340 -44.262 1.00 89.19 307 GLN A N 1
ATOM 2354 C CA . GLN A 1 307 ? 28.532 14.320 -45.344 1.00 89.19 307 GLN A CA 1
ATOM 2355 C C . GLN A 1 307 ? 29.425 13.894 -46.518 1.00 89.19 307 GLN A C 1
ATOM 2357 O O . GLN A 1 307 ? 30.551 13.424 -46.329 1.00 89.19 307 GLN A O 1
ATOM 2362 N N . VAL A 1 308 ? 28.915 14.065 -47.733 1.00 92.44 308 VAL A N 1
ATOM 2363 C CA . VAL A 1 308 ? 29.610 13.820 -48.997 1.00 92.44 308 VAL A CA 1
ATOM 2364 C C . VAL A 1 308 ? 29.558 15.102 -49.820 1.00 92.44 308 VAL A C 1
ATOM 2366 O O . VAL A 1 308 ? 28.490 15.491 -50.280 1.00 92.44 308 VAL A O 1
ATOM 2369 N N . ASP A 1 309 ? 30.700 15.755 -50.014 1.00 92.94 309 ASP A N 1
ATOM 2370 C CA . ASP A 1 309 ? 30.801 16.944 -50.861 1.00 92.94 309 ASP A CA 1
ATOM 2371 C C . ASP A 1 309 ? 31.331 16.544 -52.243 1.00 92.94 309 ASP A C 1
ATOM 2373 O O . ASP A 1 309 ? 32.427 15.996 -52.374 1.00 92.94 309 ASP A O 1
ATOM 2377 N N . GLN A 1 310 ? 30.548 16.818 -53.280 1.00 94.81 310 GLN A N 1
ATOM 2378 C CA . GLN A 1 310 ? 30.910 16.662 -54.684 1.00 94.81 310 GLN A CA 1
ATOM 2379 C C . GLN A 1 310 ? 31.245 18.038 -55.254 1.00 94.81 310 GLN A C 1
ATOM 2381 O O . GLN A 1 310 ? 30.359 18.873 -55.433 1.00 94.81 310 GLN A O 1
ATOM 2386 N N . LEU A 1 311 ? 32.527 18.277 -55.518 1.00 94.50 311 LEU A N 1
ATOM 2387 C CA . LEU A 1 311 ? 33.031 19.534 -56.059 1.00 94.50 311 LEU A CA 1
ATOM 2388 C C . LEU A 1 311 ? 33.240 19.391 -57.570 1.00 94.50 311 LEU A C 1
ATOM 2390 O O . LEU A 1 311 ? 34.116 18.646 -58.018 1.00 94.50 311 LEU A O 1
ATOM 2394 N N . ASN A 1 312 ? 32.437 20.108 -58.354 1.00 93.12 312 ASN A N 1
ATOM 2395 C CA . ASN A 1 312 ? 32.478 20.101 -59.812 1.00 93.12 312 ASN A CA 1
ATOM 2396 C C . ASN A 1 312 ? 33.321 21.274 -60.331 1.00 93.12 312 ASN A C 1
ATOM 2398 O O . ASN A 1 312 ? 33.029 22.435 -60.046 1.00 93.12 312 ASN A O 1
ATOM 2402 N N . GLY A 1 313 ? 34.355 20.974 -61.123 1.00 89.88 313 GLY A N 1
ATOM 2403 C CA . GLY A 1 313 ? 35.279 21.981 -61.656 1.00 89.88 313 GLY A CA 1
ATOM 2404 C C . GLY A 1 313 ? 36.196 22.601 -60.591 1.00 89.88 313 GLY A C 1
ATOM 2405 O O . GLY A 1 313 ? 36.175 22.214 -59.424 1.00 89.88 313 GLY A O 1
ATOM 2406 N N . GLY A 1 314 ? 37.025 23.564 -61.000 1.00 88.62 314 GLY A N 1
ATOM 2407 C CA . GLY A 1 314 ? 37.930 24.284 -60.098 1.00 88.62 314 GLY A CA 1
ATOM 2408 C C . GLY A 1 314 ? 39.131 23.471 -59.586 1.00 88.62 314 GLY A C 1
ATOM 2409 O O . GLY A 1 314 ? 39.349 22.331 -60.002 1.00 88.62 314 GLY A O 1
ATOM 2410 N N . PRO A 1 315 ? 39.937 24.056 -58.683 1.00 86.38 315 PRO A N 1
ATOM 2411 C CA . PRO A 1 315 ? 41.204 23.482 -58.224 1.00 86.38 315 PRO A CA 1
ATOM 2412 C C . PRO A 1 315 ? 41.056 22.292 -57.262 1.00 86.38 315 PRO A C 1
ATOM 2414 O O . PRO A 1 315 ? 42.023 21.567 -57.041 1.00 86.38 315 PRO A O 1
ATOM 2417 N N . SER A 1 316 ? 39.875 22.078 -56.679 1.00 88.75 316 SER A N 1
ATOM 2418 C CA . SER A 1 316 ? 39.601 21.005 -55.713 1.00 88.75 316 SER A CA 1
ATOM 2419 C C . SER A 1 316 ? 38.523 20.040 -56.208 1.00 88.75 316 SER A C 1
ATOM 2421 O O . SER A 1 316 ? 37.828 19.443 -55.396 1.00 88.75 316 SER A O 1
ATOM 2423 N N . ALA A 1 317 ? 38.366 19.884 -57.527 1.00 90.94 317 ALA A N 1
ATOM 2424 C CA . ALA A 1 317 ? 37.375 18.975 -58.095 1.00 90.94 317 ALA A CA 1
ATOM 2425 C C . ALA A 1 317 ? 37.538 17.543 -57.548 1.00 90.94 317 ALA A C 1
ATOM 2427 O O . ALA A 1 317 ? 38.648 17.007 -57.505 1.00 90.94 317 ALA A O 1
ATOM 2428 N N . GLY A 1 318 ? 36.433 16.912 -57.149 1.00 91.69 318 GLY A N 1
ATOM 2429 C CA . GLY A 1 318 ? 36.459 15.575 -56.559 1.00 91.69 318 GLY A CA 1
ATOM 2430 C C . GLY A 1 318 ? 35.309 15.304 -55.595 1.00 91.69 318 GLY A C 1
ATOM 2431 O O . GLY A 1 318 ? 34.395 16.110 -55.438 1.00 91.69 318 GLY A O 1
ATOM 2432 N N . THR A 1 319 ? 35.353 14.135 -54.956 1.00 92.44 319 THR A N 1
ATOM 2433 C CA . THR A 1 319 ? 34.412 13.739 -53.900 1.00 92.44 319 THR A CA 1
ATOM 2434 C C . THR A 1 319 ? 35.138 13.678 -52.566 1.00 92.44 319 THR A C 1
ATOM 2436 O O . THR A 1 319 ? 36.153 12.993 -52.437 1.00 92.44 319 THR A O 1
ATOM 2439 N N . PHE A 1 320 ? 34.597 14.367 -51.569 1.00 90.31 320 PHE A N 1
ATOM 2440 C CA . PHE A 1 320 ? 35.156 14.448 -50.227 1.00 90.31 320 PHE A CA 1
ATOM 2441 C C . PHE A 1 320 ? 34.158 13.883 -49.227 1.00 90.31 320 PHE A C 1
ATOM 2443 O O . PHE A 1 320 ? 32.973 14.206 -49.254 1.00 90.31 320 PHE A O 1
ATOM 2450 N N . HIS A 1 321 ? 34.643 13.036 -48.323 1.00 87.50 321 HIS A N 1
ATOM 2451 C CA . HIS A 1 321 ? 33.823 12.449 -47.273 1.00 87.50 321 HIS A CA 1
ATOM 2452 C C . HIS A 1 321 ? 34.146 13.119 -45.943 1.00 87.50 321 HIS A C 1
ATOM 2454 O O . HIS A 1 321 ? 35.238 12.957 -45.401 1.00 87.50 321 HIS A O 1
ATOM 2460 N N . LEU A 1 322 ? 33.170 13.839 -45.405 1.00 81.19 322 LEU A N 1
ATOM 2461 C CA . LEU A 1 322 ? 33.236 14.480 -44.104 1.00 81.19 322 LEU A CA 1
ATOM 2462 C C . LEU A 1 322 ? 32.357 13.698 -43.136 1.00 81.19 322 LEU A C 1
ATOM 2464 O O . LEU A 1 322 ? 31.129 13.780 -43.132 1.00 81.19 322 LEU A O 1
ATOM 2468 N N . ARG A 1 323 ? 33.002 12.901 -42.296 1.00 72.75 323 ARG A N 1
ATOM 2469 C CA . ARG A 1 323 ? 32.328 12.158 -41.236 1.00 72.75 323 ARG A CA 1
ATOM 2470 C C . ARG A 1 323 ? 32.291 13.044 -40.004 1.00 72.75 323 ARG A C 1
ATOM 2472 O O . ARG A 1 323 ? 33.334 13.389 -39.458 1.00 72.75 323 ARG A O 1
ATOM 2479 N N . THR A 1 324 ? 31.091 13.461 -39.614 1.00 65.75 324 THR A N 1
ATOM 2480 C CA . THR A 1 324 ? 30.903 14.364 -38.480 1.00 65.75 324 THR A CA 1
ATOM 2481 C C . THR A 1 324 ? 30.407 13.536 -37.290 1.00 65.75 324 THR A C 1
ATOM 2483 O O . THR A 1 324 ? 29.225 13.195 -37.271 1.00 65.75 324 THR A O 1
ATOM 2486 N N . PRO A 1 325 ? 31.264 13.188 -36.308 1.00 60.56 325 PRO A N 1
ATOM 2487 C CA . PRO A 1 325 ? 30.865 12.361 -35.166 1.00 60.56 325 PRO A CA 1
ATOM 2488 C C . PRO A 1 325 ? 30.062 13.146 -34.113 1.00 60.56 325 PRO A C 1
ATOM 2490 O O . PRO A 1 325 ? 29.800 12.633 -33.028 1.00 60.56 325 PRO A O 1
ATOM 2493 N N . PHE A 1 326 ? 29.704 14.407 -34.387 1.00 61.78 326 PHE A N 1
ATOM 2494 C CA . PHE A 1 326 ? 28.926 15.208 -33.451 1.00 61.78 326 PHE A CA 1
ATOM 2495 C C . PHE A 1 326 ? 27.499 14.675 -33.355 1.00 61.78 326 PHE A C 1
ATOM 2497 O O . PHE A 1 326 ? 26.843 14.429 -34.365 1.00 61.78 326 PHE A O 1
ATOM 2504 N N . LEU A 1 327 ? 27.043 14.534 -32.115 1.00 63.69 327 LEU A N 1
ATOM 2505 C CA . LEU A 1 327 ? 25.671 14.212 -31.762 1.00 63.69 327 LEU A CA 1
ATOM 2506 C C . LEU A 1 327 ? 24.753 15.340 -32.248 1.00 63.69 327 LEU A C 1
ATOM 2508 O O . LEU A 1 327 ? 24.847 16.471 -31.768 1.00 63.69 327 LEU A O 1
ATOM 2512 N N . PHE A 1 328 ? 23.882 15.036 -33.209 1.00 65.62 328 PHE A N 1
ATOM 2513 C CA . PHE A 1 328 ? 22.828 15.954 -33.631 1.00 65.62 328 PHE A CA 1
ATOM 2514 C C . PHE A 1 328 ? 21.572 15.701 -32.804 1.00 65.62 328 PHE A C 1
ATOM 2516 O O . PHE A 1 328 ? 20.978 14.634 -32.915 1.00 65.62 328 PHE A O 1
ATOM 2523 N N . SER A 1 329 ? 21.139 16.697 -32.028 1.00 68.25 329 SER A N 1
ATOM 2524 C CA . SER A 1 329 ? 19.843 16.660 -31.346 1.00 68.25 329 SER A CA 1
ATOM 2525 C C . SER A 1 329 ? 18.748 17.108 -32.315 1.00 68.25 329 SER A C 1
ATOM 2527 O O . SER A 1 329 ? 18.707 18.294 -32.668 1.00 68.25 329 SER A O 1
ATOM 2529 N N . PRO A 1 330 ? 17.857 16.213 -32.772 1.00 74.75 330 PRO A N 1
ATOM 2530 C CA . PRO A 1 330 ? 16.798 16.608 -33.680 1.00 74.75 330 PRO A CA 1
ATOM 2531 C C . PRO A 1 330 ? 15.726 17.413 -32.931 1.00 74.75 330 PRO A C 1
ATOM 2533 O O . PRO A 1 330 ? 15.532 17.284 -31.720 1.00 74.75 330 PRO A O 1
ATOM 2536 N N . ARG A 1 331 ? 15.022 18.275 -33.661 1.00 77.81 331 ARG A N 1
ATOM 2537 C CA . ARG A 1 331 ? 13.996 19.178 -33.126 1.00 77.81 331 ARG A CA 1
ATOM 2538 C C . ARG A 1 331 ? 12.627 18.504 -33.188 1.00 77.81 331 ARG A C 1
ATOM 2540 O O . ARG A 1 331 ? 12.266 17.972 -34.232 1.00 77.81 331 ARG A O 1
ATOM 2547 N N . ALA A 1 332 ? 11.845 18.580 -32.110 1.00 77.94 332 ALA A N 1
ATOM 2548 C CA . ALA A 1 332 ? 10.446 18.148 -32.131 1.00 77.94 332 ALA A CA 1
ATOM 2549 C C . ALA A 1 332 ? 9.662 18.918 -33.208 1.00 77.94 332 ALA A C 1
ATOM 2551 O O . ALA A 1 332 ? 9.755 20.147 -33.288 1.00 77.94 332 ALA A O 1
ATOM 2552 N N . ALA A 1 333 ? 8.912 18.192 -34.029 1.00 73.19 333 ALA A N 1
ATOM 2553 C CA . ALA A 1 333 ? 8.207 18.733 -35.183 1.00 73.19 333 ALA A CA 1
ATOM 2554 C C . ALA A 1 333 ? 6.702 18.462 -35.089 1.00 73.19 333 ALA A C 1
ATOM 2556 O O . ALA A 1 333 ? 6.270 17.479 -34.476 1.00 73.19 333 ALA A O 1
ATOM 2557 N N . ALA A 1 334 ? 5.896 19.307 -35.738 1.00 66.69 334 ALA A N 1
ATOM 2558 C CA . ALA A 1 334 ? 4.533 18.907 -36.087 1.00 66.69 334 ALA A CA 1
ATOM 2559 C C . ALA A 1 334 ? 4.586 17.681 -37.030 1.00 66.69 334 ALA A C 1
ATOM 2561 O O . ALA A 1 334 ? 5.631 17.434 -37.626 1.00 66.69 334 ALA A O 1
ATOM 2562 N N . PRO A 1 335 ? 3.513 16.888 -37.196 1.00 58.25 335 PRO A N 1
ATOM 2563 C CA . PRO A 1 335 ? 3.540 15.739 -38.103 1.00 58.25 335 PRO A CA 1
ATOM 2564 C C . PRO A 1 335 ? 3.542 16.193 -39.580 1.00 58.25 335 PRO A C 1
ATOM 2566 O O . PRO A 1 335 ? 2.523 16.705 -40.049 1.00 58.25 335 PRO A O 1
ATOM 2569 N N . PRO A 1 336 ? 4.643 16.002 -40.339 1.00 57.03 336 PRO A N 1
ATOM 2570 C CA . PRO A 1 336 ? 4.473 15.520 -41.713 1.00 57.03 336 PRO A CA 1
ATOM 2571 C C . PRO A 1 336 ? 5.493 14.435 -42.124 1.00 57.03 336 PRO A C 1
ATOM 2573 O O . PRO A 1 336 ? 6.586 14.351 -41.578 1.00 57.03 336 PRO A O 1
ATOM 2576 N N . GLY A 1 337 ? 5.098 13.621 -43.116 1.00 60.12 337 GLY A N 1
ATOM 2577 C CA . GLY A 1 337 ? 5.905 12.679 -43.916 1.00 60.12 337 GLY A CA 1
ATOM 2578 C C . GLY A 1 337 ? 7.247 12.220 -43.337 1.00 60.12 337 GLY A C 1
ATOM 2579 O O . GLY A 1 337 ? 8.294 12.677 -43.787 1.00 60.12 337 GLY A O 1
ATOM 2580 N N . SER A 1 338 ? 7.222 11.286 -42.383 1.00 60.91 338 SER A N 1
ATOM 2581 C CA . SER A 1 338 ? 8.430 10.634 -41.867 1.00 60.91 338 SER A CA 1
ATOM 2582 C C . SER A 1 338 ? 9.117 9.809 -42.959 1.00 60.91 338 SER A C 1
ATOM 2584 O O . SER A 1 338 ? 8.467 8.980 -43.600 1.00 60.91 338 SER A O 1
ATOM 2586 N N . SER A 1 339 ? 10.429 9.971 -43.133 1.00 67.44 339 SER A N 1
ATOM 2587 C CA . SER A 1 339 ? 11.224 9.143 -44.053 1.00 67.44 339 SER A CA 1
ATOM 2588 C C . SER A 1 339 ? 11.679 7.818 -43.427 1.00 67.44 339 SER A C 1
ATOM 2590 O O . SER A 1 339 ? 12.068 6.904 -44.150 1.00 67.44 339 SER A O 1
ATOM 2592 N N . ALA A 1 340 ? 11.605 7.702 -42.096 1.00 78.12 340 ALA A N 1
ATOM 2593 C CA . ALA A 1 340 ? 11.971 6.513 -41.333 1.00 78.12 340 ALA A CA 1
ATOM 2594 C C . ALA A 1 340 ? 11.202 6.423 -40.004 1.00 78.12 340 ALA A C 1
ATOM 2596 O O . ALA A 1 340 ? 10.749 7.439 -39.466 1.00 78.12 340 ALA A O 1
ATOM 2597 N N . VAL A 1 341 ? 11.102 5.205 -39.465 1.00 84.69 341 VAL A N 1
ATOM 2598 C CA . VAL A 1 341 ? 10.503 4.907 -38.157 1.00 84.69 341 VAL A CA 1
ATOM 2599 C C . VAL A 1 341 ? 11.501 4.109 -37.320 1.00 84.69 341 VAL A C 1
ATOM 2601 O O . VAL A 1 341 ? 12.093 3.153 -37.818 1.00 84.69 341 VAL A O 1
ATOM 2604 N N . VAL A 1 342 ? 11.673 4.489 -36.056 1.00 86.19 342 VAL A N 1
ATOM 2605 C CA . VAL A 1 342 ? 12.403 3.709 -35.047 1.00 86.19 342 VAL A CA 1
ATOM 2606 C C . VAL A 1 342 ? 11.451 3.274 -33.947 1.00 86.19 342 VAL A C 1
ATOM 2608 O O . VAL A 1 342 ? 10.617 4.062 -33.506 1.00 86.19 342 VAL A O 1
ATOM 2611 N N . GLU A 1 343 ? 11.566 2.018 -33.526 1.00 87.50 343 GLU A N 1
ATOM 2612 C CA . GLU A 1 343 ? 10.755 1.452 -32.451 1.00 87.50 343 GLU A CA 1
ATOM 2613 C C . GLU A 1 343 ? 11.624 1.146 -31.229 1.00 87.50 343 GLU A C 1
ATOM 2615 O O . GLU A 1 343 ? 12.567 0.356 -31.327 1.00 87.50 343 GLU A O 1
ATOM 2620 N N . GLY A 1 344 ? 11.268 1.735 -30.087 1.00 85.38 344 GLY A N 1
ATOM 2621 C CA . GLY A 1 344 ? 11.797 1.405 -28.764 1.00 85.38 344 GLY A CA 1
ATOM 2622 C C . GLY A 1 344 ? 10.762 0.643 -27.934 1.00 85.38 344 GLY A C 1
ATOM 2623 O O . GLY A 1 344 ? 9.554 0.871 -28.074 1.00 85.38 344 GLY A O 1
ATOM 2624 N N . ARG A 1 345 ? 11.224 -0.267 -27.071 1.00 87.56 345 ARG A N 1
ATOM 2625 C CA . ARG A 1 345 ? 10.370 -0.990 -26.116 1.00 87.56 345 ARG A CA 1
ATOM 2626 C C . ARG A 1 345 ? 10.865 -0.766 -24.697 1.00 87.56 345 ARG A C 1
ATOM 2628 O O . ARG A 1 345 ? 12.050 -0.890 -24.443 1.00 87.56 345 ARG A O 1
ATOM 2635 N N . GLU A 1 346 ? 9.966 -0.474 -23.772 1.00 87.62 346 GLU A N 1
ATOM 2636 C CA . GLU A 1 346 ? 10.314 -0.273 -22.362 1.00 87.62 346 GLU A CA 1
ATOM 2637 C C . GLU A 1 346 ? 9.289 -0.933 -21.433 1.00 87.62 346 GLU A C 1
ATOM 2639 O O . GLU A 1 346 ? 8.164 -1.219 -21.841 1.00 87.62 346 GLU A O 1
ATOM 2644 N N . GLY A 1 347 ? 9.658 -1.144 -20.172 1.00 89.12 347 GLY A N 1
ATOM 2645 C CA . GLY A 1 347 ? 8.748 -1.649 -19.143 1.00 89.12 347 GLY A CA 1
ATOM 2646 C C . GLY A 1 347 ? 8.656 -3.173 -19.087 1.00 89.12 347 GLY A C 1
ATOM 2647 O O . GLY A 1 347 ? 9.562 -3.887 -19.519 1.00 89.12 347 GLY A O 1
ATOM 2648 N N . ASP A 1 348 ? 7.583 -3.674 -18.481 1.00 91.12 348 ASP A N 1
ATOM 2649 C CA . ASP A 1 348 ? 7.383 -5.099 -18.209 1.00 91.12 348 ASP A CA 1
ATOM 2650 C C . ASP A 1 348 ? 6.839 -5.838 -19.438 1.00 91.12 348 ASP A C 1
ATOM 2652 O O . ASP A 1 348 ? 5.898 -5.387 -20.080 1.00 91.12 348 ASP A O 1
ATOM 2656 N N . HIS 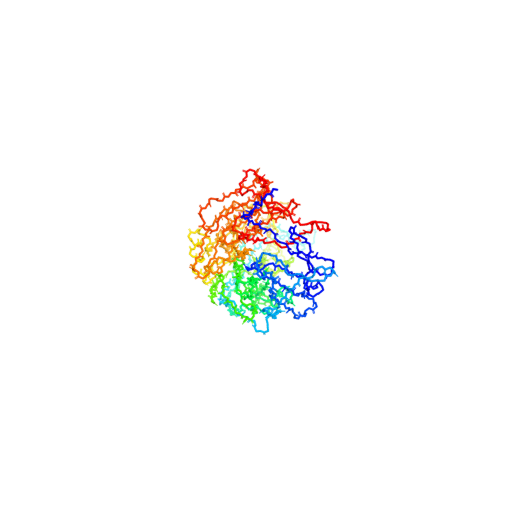A 1 349 ? 7.394 -7.012 -19.742 1.00 90.00 349 HIS A N 1
ATOM 2657 C CA . HIS A 1 349 ? 6.905 -7.918 -20.795 1.00 90.00 349 HIS A CA 1
ATOM 2658 C C . HIS A 1 349 ? 6.318 -9.214 -20.249 1.00 90.00 349 HIS A C 1
ATOM 2660 O O . HIS A 1 349 ? 5.503 -9.864 -20.898 1.00 90.00 349 HIS A O 1
ATOM 2666 N N . SER A 1 350 ? 6.739 -9.599 -19.052 1.00 93.12 350 SER A N 1
ATOM 2667 C CA . SER A 1 350 ? 6.150 -10.708 -18.322 1.00 93.12 350 SER A CA 1
ATOM 2668 C C . SER A 1 350 ? 6.266 -10.420 -16.841 1.00 93.12 350 SER A C 1
ATOM 2670 O O . SER A 1 350 ? 7.338 -10.009 -16.391 1.00 93.12 350 SER A O 1
ATOM 2672 N N . LEU A 1 351 ? 5.215 -10.716 -16.091 1.00 94.25 351 LEU A N 1
ATOM 2673 C CA . LEU A 1 351 ? 5.219 -10.677 -14.641 1.00 94.25 351 LEU A CA 1
ATOM 2674 C C . LEU A 1 351 ? 4.439 -11.886 -14.133 1.00 94.25 351 LEU A C 1
ATOM 2676 O O . LEU A 1 351 ? 3.313 -12.134 -14.550 1.00 94.25 351 LEU A O 1
ATOM 2680 N N . ALA A 1 352 ? 5.058 -12.652 -13.247 1.00 93.62 352 ALA A N 1
ATOM 2681 C CA . ALA A 1 352 ? 4.431 -13.758 -12.551 1.00 93.62 352 ALA A CA 1
ATOM 2682 C C . ALA A 1 352 ? 4.660 -13.577 -11.055 1.00 93.62 352 ALA A C 1
ATOM 2684 O O . ALA A 1 352 ? 5.799 -13.424 -10.603 1.00 93.62 352 ALA A O 1
ATOM 2685 N N . VAL A 1 353 ? 3.567 -13.603 -10.298 1.00 94.06 353 VAL A N 1
ATOM 2686 C CA . VAL A 1 353 ? 3.584 -13.459 -8.847 1.00 94.06 353 VAL A CA 1
ATOM 2687 C C . VAL A 1 353 ? 2.785 -14.601 -8.234 1.00 94.06 353 VAL A C 1
ATOM 2689 O O . VAL A 1 353 ? 1.631 -14.821 -8.594 1.00 94.06 353 VAL A O 1
ATOM 2692 N N . THR A 1 354 ? 3.386 -15.330 -7.296 1.00 94.12 354 THR A N 1
ATOM 2693 C CA . THR A 1 354 ? 2.711 -16.401 -6.545 1.00 94.12 354 THR A CA 1
ATOM 2694 C C . THR A 1 354 ? 2.904 -16.212 -5.050 1.00 94.12 354 THR A C 1
ATOM 2696 O O . THR A 1 354 ? 3.938 -15.705 -4.620 1.00 94.12 354 THR A O 1
ATOM 2699 N N . GLY A 1 355 ? 1.924 -16.635 -4.251 1.00 93.06 355 GLY A N 1
ATOM 2700 C CA . GLY A 1 355 ? 1.969 -16.527 -2.790 1.00 93.06 355 GLY A CA 1
ATOM 2701 C C . GLY A 1 355 ? 1.738 -15.112 -2.245 1.00 93.06 355 GLY A C 1
ATOM 2702 O O . GLY A 1 355 ? 1.779 -14.916 -1.035 1.00 93.06 355 GLY A O 1
ATOM 2703 N N . TRP A 1 356 ? 1.474 -14.118 -3.103 1.00 91.12 356 TRP A N 1
ATOM 2704 C CA . TRP A 1 356 ? 1.225 -12.736 -2.667 1.00 91.12 356 TRP A CA 1
ATOM 2705 C C . TRP A 1 356 ? -0.036 -12.580 -1.827 1.00 91.12 356 TRP A C 1
ATOM 2707 O O . TRP A 1 356 ? -0.054 -11.827 -0.860 1.00 91.12 356 TRP A O 1
ATOM 2717 N N . MET A 1 357 ? -1.066 -13.343 -2.176 1.00 93.38 357 MET A N 1
ATOM 2718 C CA . MET A 1 357 ? -2.277 -13.493 -1.386 1.00 93.38 357 MET A CA 1
ATOM 2719 C C . MET A 1 357 ? -2.375 -14.948 -0.953 1.00 93.38 357 MET A C 1
ATOM 2721 O O . MET A 1 357 ? -2.147 -15.850 -1.762 1.00 93.38 357 MET A O 1
ATOM 2725 N N . ARG A 1 358 ? -2.743 -15.185 0.306 1.00 94.38 358 ARG A N 1
ATOM 2726 C CA . ARG A 1 358 ? -3.077 -16.526 0.789 1.00 94.38 358 ARG A CA 1
ATOM 2727 C C . ARG A 1 358 ? -4.195 -17.142 -0.053 1.00 94.38 358 ARG A C 1
ATOM 2729 O O . ARG A 1 358 ? -5.040 -16.397 -0.548 1.00 94.38 358 ARG A O 1
ATOM 2736 N N . PRO A 1 359 ? -4.286 -18.479 -0.148 1.00 95.38 359 PRO A N 1
ATOM 2737 C CA . PRO A 1 359 ? -5.243 -19.137 -1.037 1.00 95.38 359 PRO A CA 1
ATOM 2738 C C . PRO A 1 359 ? -6.712 -18.759 -0.802 1.00 95.38 359 PRO A C 1
ATOM 2740 O O . PRO A 1 359 ? -7.475 -18.647 -1.756 1.00 95.38 359 PRO A O 1
ATOM 2743 N N . ASP A 1 360 ? -7.115 -18.533 0.449 1.00 95.19 360 ASP A N 1
ATOM 2744 C CA . ASP A 1 360 ? -8.478 -18.141 0.819 1.00 95.19 360 ASP A CA 1
ATOM 2745 C C . ASP A 1 360 ? -8.840 -16.724 0.353 1.00 95.19 360 ASP A C 1
ATOM 2747 O O . ASP A 1 360 ? -9.934 -16.509 -0.169 1.00 95.19 360 ASP A O 1
ATOM 2751 N N . LEU A 1 361 ? -7.916 -15.771 0.497 1.00 94.88 361 LEU A N 1
ATOM 2752 C CA . LEU A 1 361 ? -8.046 -14.415 -0.051 1.00 94.88 361 LEU A CA 1
ATOM 2753 C C . LEU A 1 361 ? -7.926 -14.405 -1.575 1.00 94.88 361 LEU A C 1
ATOM 2755 O O . LEU A 1 361 ? -8.740 -13.788 -2.260 1.00 94.88 361 LEU A O 1
ATOM 2759 N N . GLY A 1 362 ? -6.925 -15.112 -2.097 1.00 94.12 362 GLY A N 1
ATOM 2760 C CA . GLY A 1 362 ? -6.626 -15.196 -3.516 1.00 94.12 362 GLY A CA 1
ATOM 2761 C C . GLY A 1 362 ? -7.794 -15.767 -4.311 1.00 94.12 362 GLY A C 1
ATOM 2762 O O . GLY A 1 362 ? -8.166 -15.188 -5.323 1.00 94.12 362 GLY A O 1
ATOM 2763 N N . ALA A 1 363 ? -8.447 -16.824 -3.819 1.00 94.69 363 ALA A N 1
ATOM 2764 C CA . ALA A 1 363 ? -9.620 -17.399 -4.476 1.00 94.69 363 ALA A CA 1
ATOM 2765 C C . ALA A 1 363 ? -10.791 -16.407 -4.587 1.00 94.69 363 ALA A C 1
ATOM 2767 O O . ALA A 1 363 ? -11.476 -16.378 -5.609 1.00 94.69 363 ALA A O 1
ATOM 2768 N N . GLU A 1 364 ? -11.029 -15.583 -3.561 1.00 95.19 364 GLU A N 1
ATOM 2769 C CA . GLU A 1 364 ? -12.105 -14.587 -3.608 1.00 95.19 364 GLU A CA 1
ATOM 2770 C C . GLU A 1 364 ? -11.771 -13.422 -4.550 1.00 95.19 364 GLU A C 1
ATOM 2772 O O . GLU A 1 364 ? -12.645 -12.970 -5.290 1.00 95.19 364 GLU A O 1
ATOM 2777 N N . LEU A 1 365 ? -10.515 -12.960 -4.565 1.00 93.50 365 LEU A N 1
ATOM 2778 C CA . LEU A 1 365 ? -10.060 -11.915 -5.487 1.00 93.50 365 LEU A CA 1
ATOM 2779 C C . LEU A 1 365 ? -10.039 -12.405 -6.941 1.00 93.50 365 LEU A C 1
ATOM 2781 O O . LEU A 1 365 ? -10.495 -11.694 -7.832 1.00 93.50 365 LEU A O 1
ATOM 2785 N N . ASP A 1 366 ? -9.574 -13.627 -7.192 1.00 92.88 366 ASP A N 1
ATOM 2786 C CA . ASP A 1 366 ? -9.539 -14.236 -8.525 1.00 92.88 366 ASP A CA 1
ATOM 2787 C C . ASP A 1 366 ? -10.948 -14.422 -9.108 1.00 92.88 366 ASP A C 1
ATOM 2789 O O . ASP A 1 366 ? -11.210 -14.042 -10.251 1.00 92.88 366 ASP A O 1
ATOM 2793 N N . ARG A 1 367 ? -11.913 -14.864 -8.284 1.00 92.56 367 ARG A N 1
ATOM 2794 C CA . ARG A 1 367 ? -13.338 -14.952 -8.661 1.00 92.56 367 ARG A CA 1
ATOM 2795 C C . ARG A 1 367 ? -13.890 -13.624 -9.197 1.00 92.56 367 ARG A C 1
ATOM 2797 O O . ARG A 1 367 ? -14.831 -13.625 -9.992 1.00 92.56 367 ARG A O 1
ATOM 2804 N N . LEU A 1 368 ? -13.328 -12.506 -8.745 1.00 88.69 368 LEU A N 1
ATOM 2805 C CA . LEU A 1 368 ? -13.707 -11.143 -9.114 1.00 88.69 368 LEU A CA 1
ATOM 2806 C C . LEU A 1 368 ? -12.771 -10.514 -10.157 1.00 88.69 368 LEU A C 1
ATOM 2808 O O . LEU A 1 368 ? -12.968 -9.359 -10.517 1.00 88.69 368 LEU A O 1
ATOM 2812 N N . ARG A 1 369 ? -11.775 -11.258 -10.660 1.00 90.38 369 ARG A N 1
ATOM 2813 C CA . ARG A 1 369 ? -10.712 -10.763 -11.555 1.00 90.38 369 ARG A CA 1
ATOM 2814 C C . ARG A 1 369 ? -9.898 -9.618 -10.942 1.00 90.38 369 ARG A C 1
ATOM 2816 O O . ARG A 1 369 ? -9.480 -8.697 -11.636 1.00 90.38 369 ARG A O 1
ATOM 2823 N N . LEU A 1 370 ? -9.663 -9.683 -9.635 1.00 90.50 370 LEU A N 1
ATOM 2824 C CA . LEU A 1 370 ? -8.894 -8.710 -8.852 1.00 90.50 370 LEU A CA 1
ATOM 2825 C C . LEU A 1 370 ? -7.500 -9.228 -8.463 1.00 90.50 370 LEU A C 1
ATOM 2827 O O . LEU A 1 370 ? -6.827 -8.621 -7.636 1.00 90.50 370 LEU A O 1
ATOM 2831 N N . LEU A 1 371 ? -7.063 -10.349 -9.044 1.00 89.38 371 LEU A N 1
ATOM 2832 C CA . LEU A 1 371 ? -5.764 -10.980 -8.778 1.00 89.38 371 LEU A CA 1
ATOM 2833 C C . LEU A 1 371 ? -4.957 -11.235 -10.068 1.00 89.38 371 LEU A C 1
ATOM 2835 O O . LEU A 1 371 ? -4.131 -12.141 -10.118 1.00 89.38 371 LEU A O 1
ATOM 2839 N N . SER A 1 372 ? -5.213 -10.469 -11.133 1.00 84.56 372 SER A N 1
ATOM 2840 C CA . SER A 1 372 ? -4.514 -10.642 -12.412 1.00 84.56 372 SER A CA 1
ATOM 2841 C C . SER A 1 372 ? -3.183 -9.889 -12.440 1.00 84.56 372 SER A C 1
ATOM 2843 O O . SER A 1 372 ? -3.100 -8.750 -11.992 1.00 84.56 372 SER A O 1
ATOM 2845 N N . PHE A 1 373 ? -2.159 -10.523 -13.015 1.00 88.19 373 PHE A N 1
ATOM 2846 C CA . PHE A 1 373 ? -0.868 -9.914 -13.354 1.00 88.19 373 PHE A CA 1
ATOM 2847 C C . PHE A 1 373 ? -0.617 -9.974 -14.873 1.00 88.19 373 PHE A C 1
ATOM 2849 O O . PHE A 1 373 ? 0.510 -10.173 -15.325 1.00 88.19 373 PHE A O 1
ATOM 2856 N N . GLU A 1 374 ? -1.676 -9.850 -15.679 1.00 90.00 374 GLU A N 1
ATOM 2857 C CA . GLU A 1 374 ? -1.553 -9.852 -17.138 1.00 90.00 374 GLU A CA 1
ATOM 2858 C C . GLU A 1 374 ? -0.809 -8.612 -17.647 1.00 90.00 374 GLU A C 1
ATOM 2860 O O . GLU A 1 374 ? -1.246 -7.470 -17.481 1.00 90.00 374 GLU A O 1
ATOM 2865 N N . VAL A 1 375 ? 0.326 -8.872 -18.298 1.00 92.12 375 VAL A N 1
ATOM 2866 C CA . VAL A 1 375 ? 1.179 -7.857 -18.910 1.00 92.12 375 VAL A CA 1
ATOM 2867 C C . VAL A 1 375 ? 0.829 -7.691 -20.387 1.00 92.12 375 VAL A C 1
ATOM 2869 O O . VAL A 1 375 ? 0.688 -8.672 -21.118 1.00 92.12 375 VAL A O 1
ATOM 2872 N N . GLY A 1 376 ? 0.737 -6.442 -20.834 1.00 91.81 376 GLY A N 1
ATOM 2873 C CA . GLY A 1 376 ? 0.499 -6.065 -22.223 1.00 91.81 376 GLY A CA 1
ATOM 2874 C C . GLY A 1 376 ? 1.024 -4.665 -22.531 1.00 91.81 376 GLY A C 1
ATOM 2875 O O . GLY A 1 376 ? 1.639 -4.012 -21.689 1.00 91.81 376 GLY A O 1
ATOM 2876 N N . ASP A 1 377 ? 0.787 -4.199 -23.755 1.00 91.25 377 ASP A N 1
ATOM 2877 C CA . ASP A 1 377 ? 1.161 -2.846 -24.168 1.00 91.25 377 ASP A CA 1
ATOM 2878 C C . ASP A 1 377 ? 0.179 -1.838 -23.542 1.00 91.25 377 ASP A C 1
ATOM 2880 O O . ASP A 1 377 ? -0.974 -1.740 -23.964 1.00 91.25 377 ASP A O 1
ATOM 2884 N N . VAL A 1 378 ? 0.632 -1.085 -22.537 1.00 88.62 378 VAL A N 1
ATOM 2885 C CA . VAL A 1 378 ? -0.202 -0.108 -21.806 1.00 88.62 378 VAL A CA 1
ATOM 2886 C C . VAL A 1 378 ? -0.100 1.301 -22.381 1.00 88.62 378 VAL A C 1
ATOM 2888 O O . VAL A 1 378 ? -0.990 2.129 -22.193 1.00 88.62 378 VAL A O 1
ATOM 2891 N N . GLN A 1 379 ? 0.978 1.592 -23.112 1.00 87.25 379 GLN A N 1
ATOM 2892 C CA . GLN A 1 379 ? 1.179 2.891 -23.739 1.00 87.25 379 GLN A CA 1
ATOM 2893 C C . GLN A 1 379 ? 1.906 2.744 -25.075 1.00 87.25 379 GLN A C 1
ATOM 2895 O O . GLN A 1 379 ? 2.899 2.027 -25.189 1.00 87.25 379 GLN A O 1
ATOM 2900 N N . ARG A 1 380 ? 1.442 3.487 -26.085 1.00 89.12 380 ARG A N 1
ATOM 2901 C CA . ARG A 1 380 ? 2.132 3.652 -27.370 1.00 89.12 380 ARG A CA 1
ATOM 2902 C C . ARG A 1 380 ? 2.209 5.134 -27.708 1.00 89.12 380 ARG A C 1
ATOM 2904 O O . ARG A 1 380 ? 1.193 5.754 -28.014 1.00 89.12 380 ARG A O 1
ATOM 2911 N N . VAL A 1 381 ? 3.410 5.700 -27.651 1.00 83.31 381 VAL A N 1
ATOM 2912 C CA . VAL A 1 381 ? 3.660 7.117 -27.956 1.00 83.31 381 VAL A CA 1
ATOM 2913 C C . VAL A 1 381 ? 4.405 7.215 -29.277 1.00 83.31 381 VAL A C 1
ATOM 2915 O O . VAL A 1 381 ? 5.346 6.467 -29.518 1.00 83.31 381 VAL A O 1
ATOM 2918 N N . THR A 1 382 ? 3.983 8.133 -30.147 1.00 84.56 382 THR A N 1
ATOM 2919 C CA . THR A 1 382 ? 4.711 8.466 -31.379 1.00 84.56 382 THR A CA 1
ATOM 2920 C C . THR A 1 382 ? 5.170 9.916 -31.325 1.00 84.56 382 THR A C 1
ATOM 2922 O O . THR A 1 382 ? 4.341 10.824 -31.259 1.00 84.56 382 THR A O 1
ATOM 2925 N N . GLY A 1 383 ? 6.483 10.130 -31.355 1.00 81.19 383 GLY A N 1
ATOM 2926 C CA . GLY A 1 383 ? 7.107 11.446 -31.499 1.00 81.19 383 GLY A CA 1
ATOM 2927 C C . GLY A 1 383 ? 7.636 11.652 -32.919 1.00 81.19 383 GLY A C 1
ATOM 2928 O O . GLY A 1 383 ? 8.113 10.703 -33.538 1.00 81.19 383 GLY A O 1
ATOM 2929 N N . ASN A 1 384 ? 7.571 12.882 -33.433 1.00 83.44 384 ASN A N 1
ATOM 2930 C CA . ASN A 1 384 ? 8.104 13.249 -34.750 1.00 83.44 384 ASN A CA 1
ATOM 2931 C C . ASN A 1 384 ? 9.228 14.272 -34.606 1.00 83.44 384 ASN A C 1
ATOM 2933 O O . ASN A 1 384 ? 9.114 15.225 -33.826 1.00 83.44 384 ASN A O 1
ATOM 2937 N N . TYR A 1 385 ? 10.299 14.082 -35.373 1.00 84.44 385 TYR A N 1
ATOM 2938 C CA . TYR A 1 385 ? 11.537 14.827 -35.187 1.00 84.44 385 TYR A CA 1
ATOM 2939 C C . TYR A 1 385 ? 12.188 15.210 -36.511 1.00 84.44 385 TYR A C 1
ATOM 2941 O O . TYR A 1 385 ? 12.403 14.362 -37.374 1.00 84.44 385 TYR A O 1
ATOM 2949 N N . ASN A 1 386 ? 12.564 16.483 -36.620 1.00 86.12 386 ASN A N 1
ATOM 2950 C CA . ASN A 1 386 ? 13.315 17.054 -37.733 1.00 86.12 386 ASN A CA 1
ATOM 2951 C C . ASN A 1 386 ? 14.814 16.991 -37.436 1.00 86.12 386 ASN A C 1
ATOM 2953 O O . ASN A 1 386 ? 15.242 17.463 -36.381 1.00 86.12 386 ASN A O 1
ATOM 2957 N N . TYR A 1 387 ? 15.616 16.455 -38.358 1.00 84.38 387 TYR A N 1
ATOM 2958 C CA . TYR A 1 387 ? 17.050 16.231 -38.114 1.00 84.38 387 TYR A CA 1
ATOM 2959 C C . TYR A 1 387 ? 17.991 17.022 -39.020 1.00 84.38 387 TYR A C 1
ATOM 2961 O O . TYR A 1 387 ? 19.081 17.387 -38.590 1.00 84.38 387 TYR A O 1
ATOM 2969 N N . GLU A 1 388 ? 17.601 17.314 -40.255 1.00 87.31 388 GLU A N 1
ATOM 2970 C CA . GLU A 1 388 ? 18.461 18.031 -41.192 1.00 87.31 388 GLU A CA 1
ATOM 2971 C C . GLU A 1 388 ? 17.588 18.861 -42.125 1.00 87.31 388 GLU A C 1
ATOM 2973 O O . GLU A 1 388 ? 16.509 18.436 -42.537 1.00 87.31 388 GLU A O 1
ATOM 2978 N N . CYS A 1 389 ? 18.039 20.067 -42.450 1.00 86.62 389 CYS A N 1
ATOM 2979 C CA . CYS A 1 389 ? 17.383 20.876 -43.470 1.00 86.62 389 CYS A CA 1
ATOM 2980 C C . CYS A 1 389 ? 17.316 20.090 -44.782 1.00 86.62 389 CYS A C 1
ATOM 2982 O O . CYS A 1 389 ? 18.220 19.311 -45.034 1.00 86.62 389 CYS A O 1
ATOM 2984 N N . VAL A 1 390 ? 16.359 20.314 -45.678 1.00 83.88 390 VAL A N 1
ATOM 2985 C CA . VAL A 1 390 ? 16.414 19.834 -47.080 1.00 83.88 390 VAL A CA 1
ATOM 2986 C C . VAL A 1 390 ? 16.535 21.001 -48.059 1.00 83.88 390 VAL A C 1
ATOM 2988 O O . VAL A 1 390 ? 17.309 20.921 -49.007 1.00 83.88 390 VAL A O 1
ATOM 2991 N N . THR A 1 391 ? 15.908 22.137 -47.756 1.00 78.75 391 THR A N 1
ATOM 2992 C CA . THR A 1 391 ? 15.951 23.368 -48.563 1.00 78.75 391 THR A CA 1
ATOM 2993 C C . THR A 1 391 ? 16.542 24.524 -47.757 1.00 78.75 391 THR A C 1
ATOM 2995 O O . THR A 1 391 ? 16.105 24.748 -46.631 1.00 78.75 391 THR A O 1
ATOM 2998 N N . GLN A 1 392 ? 17.491 25.292 -48.304 1.00 75.81 392 GLN A N 1
ATOM 2999 C CA . GLN A 1 392 ? 17.986 26.508 -47.641 1.00 75.81 392 GLN A CA 1
ATOM 3000 C C . GLN A 1 392 ? 17.320 27.773 -48.212 1.00 75.81 392 GLN A C 1
ATOM 3002 O O . GLN A 1 392 ? 17.318 27.941 -49.430 1.00 75.81 392 GLN A O 1
ATOM 3007 N N . PRO A 1 393 ? 16.793 28.681 -47.364 1.00 80.19 393 PRO A N 1
ATOM 3008 C CA . PRO A 1 393 ? 16.687 28.587 -45.903 1.00 80.19 393 PRO A CA 1
ATOM 3009 C C . PRO A 1 393 ? 15.541 27.665 -45.433 1.00 80.19 393 PRO A C 1
ATOM 3011 O O . PRO A 1 393 ? 14.480 27.583 -46.054 1.00 80.19 393 PRO A O 1
ATOM 3014 N N . CYS A 1 394 ? 15.716 27.017 -44.278 1.00 81.50 394 CYS A N 1
ATOM 3015 C CA . CYS A 1 394 ? 14.626 26.313 -43.601 1.00 81.50 394 CYS A CA 1
ATOM 3016 C C . CYS A 1 394 ? 13.857 27.271 -42.697 1.00 81.50 394 CYS A C 1
ATOM 3018 O O . CYS A 1 394 ? 14.433 27.835 -41.770 1.00 81.50 394 CYS A O 1
ATOM 3020 N N . SER A 1 395 ? 12.560 27.439 -42.944 1.00 83.56 395 SER A N 1
ATOM 3021 C CA . SER A 1 395 ? 11.699 28.341 -42.170 1.00 83.56 395 SER A CA 1
ATOM 3022 C C . SER A 1 395 ? 10.458 27.658 -41.595 1.00 83.56 395 SER A C 1
ATOM 3024 O O . SER A 1 395 ? 9.871 28.179 -40.651 1.00 83.56 395 SER A O 1
ATOM 3026 N N . VAL A 1 396 ? 10.074 26.489 -42.116 1.00 85.75 396 VAL A N 1
ATOM 3027 C CA . VAL A 1 396 ? 8.929 25.689 -41.652 1.00 85.75 396 VAL A CA 1
ATOM 3028 C C . VAL A 1 396 ? 9.304 24.209 -41.576 1.00 85.75 396 VAL A C 1
ATOM 3030 O O . VAL A 1 396 ? 10.264 23.784 -42.214 1.00 85.75 396 VAL A O 1
ATOM 3033 N N . ASP A 1 397 ? 8.551 23.412 -40.813 1.00 82.31 397 ASP A N 1
ATOM 3034 C CA . ASP A 1 397 ? 8.892 22.006 -40.542 1.00 82.31 397 ASP A CA 1
ATOM 3035 C C . ASP A 1 397 ? 8.973 21.140 -41.815 1.00 82.31 397 ASP A C 1
ATOM 3037 O O . ASP A 1 397 ? 9.811 20.250 -41.884 1.00 82.31 397 ASP A O 1
ATOM 3041 N N . SER A 1 398 ? 8.204 21.451 -42.866 1.00 82.69 398 SER A N 1
ATOM 3042 C CA . SER A 1 398 ? 8.285 20.757 -44.163 1.00 82.69 398 SER A CA 1
ATOM 3043 C C . SER A 1 398 ? 9.579 21.023 -44.946 1.00 82.69 398 SER A C 1
ATOM 3045 O O . SER A 1 398 ? 9.802 20.397 -45.977 1.00 82.69 398 SER A O 1
ATOM 3047 N N . HIS A 1 399 ? 10.426 21.959 -44.498 1.00 86.06 399 HIS A N 1
ATOM 3048 C CA . HIS A 1 399 ? 11.753 22.208 -45.075 1.00 86.06 399 HIS A CA 1
ATOM 3049 C C . HIS A 1 399 ? 12.833 21.301 -44.472 1.00 86.06 399 HIS A C 1
ATOM 3051 O O . HIS A 1 399 ? 14.006 21.465 -44.807 1.00 86.06 399 HIS A O 1
ATOM 3057 N N . PHE A 1 400 ? 12.473 20.375 -43.582 1.00 86.00 400 PHE A N 1
ATOM 3058 C CA . PHE A 1 400 ? 13.398 19.457 -42.927 1.00 86.00 400 PHE A CA 1
ATOM 3059 C C . PHE A 1 400 ? 13.095 18.008 -43.303 1.00 86.00 400 PHE A C 1
ATOM 3061 O O . PHE A 1 400 ? 11.951 17.635 -43.552 1.00 86.00 400 PHE A O 1
ATOM 3068 N N . ALA A 1 401 ? 14.133 17.179 -43.301 1.00 87.75 401 ALA A N 1
ATOM 3069 C CA . ALA A 1 401 ? 13.976 15.740 -43.241 1.00 87.75 401 ALA A CA 1
ATOM 3070 C C . ALA A 1 401 ? 13.550 15.332 -41.822 1.00 87.75 401 ALA A C 1
ATOM 3072 O O . ALA A 1 401 ? 14.054 15.883 -40.833 1.00 87.75 401 ALA A O 1
ATOM 3073 N N . ALA A 1 402 ? 12.634 14.365 -41.738 1.00 87.12 402 ALA A N 1
ATOM 3074 C CA . ALA A 1 402 ? 11.984 13.968 -40.496 1.00 87.12 402 ALA A CA 1
ATOM 3075 C C . ALA A 1 402 ? 11.935 12.445 -40.309 1.00 87.12 402 ALA A C 1
ATOM 3077 O O . ALA A 1 402 ? 11.859 11.693 -41.280 1.00 87.12 402 ALA A O 1
ATOM 3078 N N . PHE A 1 403 ? 11.915 11.992 -39.057 1.00 86.38 403 PHE A N 1
ATOM 3079 C CA . PHE A 1 403 ? 11.649 10.599 -38.685 1.00 86.38 403 PHE A CA 1
ATOM 3080 C C . PHE A 1 403 ? 10.655 10.527 -37.522 1.00 86.38 403 PHE A C 1
ATOM 3082 O O . PHE A 1 403 ? 10.480 11.497 -36.777 1.00 86.38 403 PHE A O 1
ATOM 3089 N N . SER A 1 404 ? 10.026 9.365 -37.360 1.00 85.81 404 SER A N 1
ATOM 3090 C CA . SER A 1 404 ? 9.142 9.080 -36.229 1.00 85.81 404 SER A CA 1
ATOM 3091 C C . SER A 1 404 ? 9.803 8.106 -35.263 1.00 85.81 404 SER A C 1
ATOM 3093 O O . SER A 1 404 ? 10.390 7.107 -35.678 1.00 85.81 404 SER A O 1
ATOM 3095 N N . ALA A 1 405 ? 9.675 8.374 -33.970 1.00 83.56 405 ALA A N 1
ATOM 3096 C CA . ALA A 1 405 ? 10.012 7.427 -32.923 1.00 83.56 405 ALA A CA 1
ATOM 3097 C C . ALA A 1 405 ? 8.740 6.896 -32.280 1.00 83.56 405 ALA A C 1
ATOM 3099 O O . ALA A 1 405 ? 7.901 7.676 -31.825 1.00 83.56 405 ALA A O 1
ATOM 3100 N N . VAL A 1 406 ? 8.612 5.577 -32.240 1.00 86.06 406 VAL A N 1
ATOM 3101 C CA . VAL A 1 406 ? 7.507 4.883 -31.595 1.00 86.06 406 VAL A CA 1
ATOM 3102 C C . VAL A 1 406 ? 8.042 4.192 -30.351 1.00 86.06 406 VAL A C 1
ATOM 3104 O O . VAL A 1 406 ? 8.836 3.261 -30.454 1.00 86.06 406 VAL A O 1
ATOM 3107 N N . THR A 1 407 ? 7.579 4.619 -29.183 1.00 84.81 407 THR A N 1
ATOM 3108 C CA . THR A 1 407 ? 7.876 3.942 -27.917 1.00 84.81 407 THR A CA 1
ATOM 3109 C C . THR A 1 407 ? 6.656 3.143 -27.493 1.00 84.81 407 THR A C 1
ATOM 3111 O O . THR A 1 407 ? 5.553 3.691 -27.383 1.00 84.81 407 THR A O 1
ATOM 3114 N N . VAL A 1 408 ? 6.854 1.845 -27.274 1.00 88.75 408 VAL A N 1
ATOM 3115 C CA . VAL A 1 408 ? 5.846 0.940 -26.715 1.00 88.75 408 VAL A CA 1
ATOM 3116 C C . VAL A 1 408 ? 6.257 0.589 -25.292 1.00 88.75 408 VAL A C 1
ATOM 3118 O O . VAL A 1 408 ? 7.322 0.008 -25.087 1.00 88.75 408 VAL A O 1
ATOM 3121 N N . ARG A 1 409 ? 5.412 0.932 -24.320 1.00 89.06 409 ARG A N 1
ATOM 3122 C CA . ARG A 1 409 ? 5.619 0.591 -22.913 1.00 89.06 409 ARG A CA 1
ATOM 3123 C C . ARG A 1 409 ? 4.752 -0.601 -22.535 1.00 89.06 409 ARG A C 1
ATOM 3125 O O . ARG A 1 409 ? 3.525 -0.529 -22.640 1.00 89.06 409 ARG A O 1
ATOM 3132 N N . GLY A 1 410 ? 5.401 -1.662 -22.077 1.00 90.50 410 GLY A N 1
ATOM 3133 C CA . GLY A 1 410 ? 4.761 -2.812 -21.463 1.00 90.50 410 GLY A CA 1
ATOM 3134 C C . GLY A 1 410 ? 4.483 -2.580 -19.974 1.00 90.50 410 GLY A C 1
ATOM 3135 O O . GLY A 1 410 ? 5.249 -1.906 -19.278 1.00 90.50 410 GLY A O 1
ATOM 3136 N N . GLY A 1 411 ? 3.364 -3.108 -19.491 1.00 90.50 411 GLY A N 1
ATOM 3137 C CA . GLY A 1 411 ? 2.906 -2.972 -18.109 1.00 90.50 411 GLY A CA 1
ATOM 3138 C C . GLY A 1 411 ? 1.667 -3.823 -17.843 1.00 90.50 411 GLY A C 1
ATOM 3139 O O . GLY A 1 411 ? 1.216 -4.562 -18.716 1.00 90.50 411 GLY A O 1
ATOM 3140 N N . LEU A 1 412 ? 1.111 -3.732 -16.637 1.00 89.19 412 LEU A N 1
ATOM 3141 C CA . LEU A 1 412 ? -0.119 -4.442 -16.289 1.00 89.19 412 LEU A CA 1
ATOM 3142 C C . LEU A 1 412 ? -1.340 -3.779 -16.937 1.00 89.19 412 LEU A C 1
ATOM 3144 O O . LEU A 1 412 ? -1.550 -2.582 -16.773 1.00 89.19 412 LEU A O 1
ATOM 3148 N N . VAL A 1 413 ? -2.145 -4.561 -17.662 1.00 87.69 413 VAL A N 1
ATOM 3149 C CA . VAL A 1 413 ? -3.350 -4.059 -18.357 1.00 87.69 413 VAL A CA 1
ATOM 3150 C C . VAL A 1 413 ? -4.509 -3.864 -17.381 1.00 87.69 413 VAL A C 1
ATOM 3152 O O . VAL A 1 413 ? -5.227 -2.872 -17.442 1.00 87.69 413 VAL A O 1
ATOM 3155 N N . GLU A 1 414 ? -4.671 -4.816 -16.466 1.00 85.94 414 GLU A N 1
ATOM 3156 C CA . GLU A 1 414 ? -5.683 -4.808 -15.415 1.00 85.94 414 GLU A CA 1
ATOM 3157 C C . GLU A 1 414 ? -4.997 -5.163 -14.091 1.00 85.94 414 GLU A C 1
ATOM 3159 O O . GLU A 1 414 ? -5.005 -6.333 -13.693 1.00 85.94 414 GLU A O 1
ATOM 3164 N N . PRO A 1 415 ? -4.373 -4.187 -13.404 1.00 86.75 415 PRO A N 1
ATOM 3165 C CA . PRO A 1 415 ? -3.606 -4.467 -12.196 1.00 86.75 415 PRO A CA 1
ATOM 3166 C C . PRO A 1 415 ? -4.481 -5.129 -11.114 1.00 86.75 415 PRO A C 1
ATOM 3168 O O . PRO A 1 415 ? -5.710 -4.946 -11.114 1.00 86.75 415 PRO A O 1
ATOM 3171 N N . PRO A 1 416 ? -3.874 -5.922 -10.210 1.00 90.00 416 PRO A N 1
ATOM 3172 C CA . PRO A 1 416 ? -4.586 -6.560 -9.110 1.00 90.00 416 PRO A CA 1
ATOM 3173 C C . PRO A 1 416 ? -5.085 -5.516 -8.104 1.00 90.00 416 PRO A C 1
ATOM 3175 O O . PRO A 1 416 ? -4.569 -4.399 -8.036 1.00 90.00 416 PRO A O 1
ATOM 3178 N N . ALA A 1 417 ? -6.064 -5.893 -7.281 1.00 90.12 417 ALA A N 1
ATOM 3179 C CA . ALA A 1 417 ? -6.527 -5.027 -6.207 1.00 90.12 417 ALA A CA 1
ATOM 3180 C C . ALA A 1 417 ? -5.453 -4.854 -5.124 1.00 90.12 417 ALA A C 1
ATOM 3182 O O . ALA A 1 417 ? -4.776 -5.814 -4.734 1.00 90.12 417 ALA A O 1
ATOM 3183 N N . ARG A 1 418 ? -5.339 -3.636 -4.587 1.00 90.19 418 ARG A N 1
ATOM 3184 C CA . ARG A 1 418 ? -4.379 -3.294 -3.535 1.00 90.19 418 ARG A CA 1
ATOM 3185 C C . ARG A 1 418 ? -5.088 -2.937 -2.244 1.00 90.19 418 ARG A C 1
ATOM 3187 O O . ARG A 1 418 ? -5.853 -1.985 -2.192 1.00 90.19 418 ARG A O 1
ATOM 3194 N N . PHE A 1 419 ? -4.800 -3.661 -1.165 1.00 92.50 419 PHE A N 1
ATOM 3195 C CA . PHE A 1 419 ? -5.328 -3.322 0.156 1.00 92.50 419 PHE A CA 1
ATOM 3196 C C . PHE A 1 419 ? -4.498 -2.216 0.812 1.00 92.50 419 PHE A C 1
ATOM 3198 O O . PHE A 1 419 ? -3.424 -2.472 1.359 1.00 92.50 419 PHE A O 1
ATOM 3205 N N . PHE A 1 420 ? -5.013 -0.989 0.797 1.00 91.50 420 PHE A N 1
ATOM 3206 C CA . PHE A 1 420 ? -4.380 0.167 1.437 1.00 91.50 420 PHE A CA 1
ATOM 3207 C C . PHE A 1 420 ? -4.835 0.385 2.889 1.0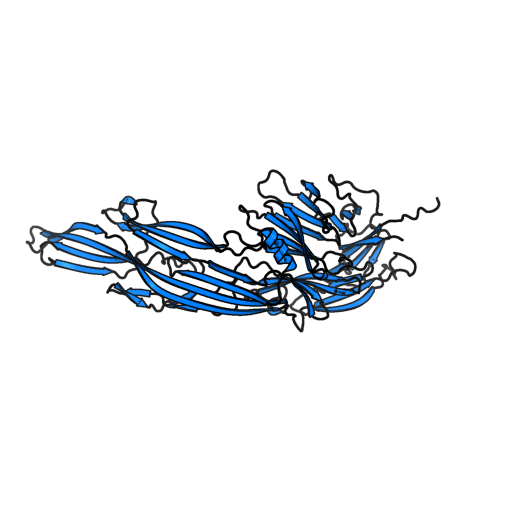0 91.50 420 PHE A C 1
ATOM 3209 O O . PHE A 1 420 ? -4.238 1.188 3.607 1.00 91.50 420 PHE A O 1
ATOM 3216 N N . SER A 1 421 ? -5.8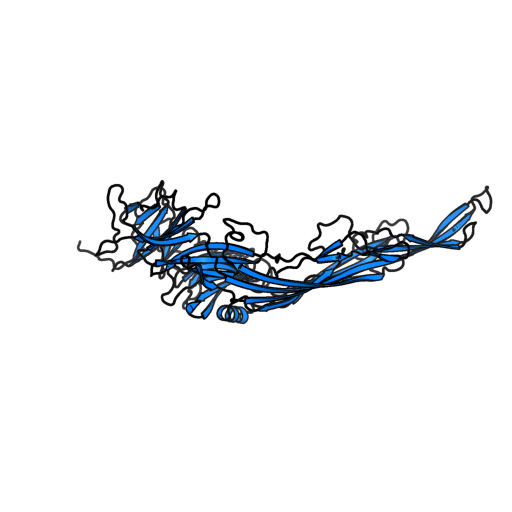78 -0.313 3.353 1.00 93.94 421 SER A N 1
ATOM 3217 C CA . SER A 1 421 ? -6.363 -0.209 4.732 1.00 93.94 421 SER A CA 1
ATOM 3218 C C . SER A 1 421 ? -6.874 -1.547 5.264 1.00 93.94 421 SER A C 1
ATOM 3220 O O . SER A 1 421 ? -7.518 -2.310 4.547 1.00 93.94 421 SER A O 1
ATOM 3222 N N . ALA A 1 422 ? -6.641 -1.807 6.551 1.00 95.75 422 ALA A N 1
ATOM 3223 C CA . ALA A 1 422 ? -7.273 -2.897 7.276 1.00 95.75 422 ALA A CA 1
ATOM 3224 C C . ALA A 1 422 ? -7.673 -2.463 8.685 1.00 95.75 422 ALA A C 1
ATOM 3226 O O . ALA A 1 422 ? -6.934 -1.744 9.358 1.00 95.75 422 ALA A O 1
ATOM 3227 N N . LEU A 1 423 ? -8.809 -2.970 9.160 1.00 95.69 423 LEU A N 1
ATOM 3228 C CA . LEU A 1 423 ? -9.209 -2.890 10.563 1.00 95.69 423 LEU A CA 1
ATOM 3229 C C . LEU A 1 423 ? -9.434 -4.285 11.131 1.00 95.69 423 LEU A C 1
ATOM 3231 O O . LEU A 1 423 ? -10.109 -5.113 10.520 1.00 95.69 423 LEU A O 1
ATOM 3235 N N . ARG A 1 424 ? -8.947 -4.520 12.349 1.00 95.69 424 ARG A N 1
ATOM 3236 C CA . ARG A 1 424 ? -9.376 -5.670 13.144 1.00 95.69 424 ARG A CA 1
ATOM 3237 C C . ARG A 1 424 ? -10.787 -5.423 13.665 1.00 95.69 424 ARG A C 1
ATOM 3239 O O . ARG A 1 424 ? -11.071 -4.369 14.233 1.00 95.69 424 ARG A O 1
ATOM 3246 N N . ALA A 1 425 ? -11.671 -6.400 13.491 1.00 94.75 425 ALA A N 1
ATOM 3247 C CA . ALA A 1 425 ? -12.989 -6.368 14.108 1.00 94.75 425 ALA A CA 1
ATOM 3248 C C . ALA A 1 425 ? -12.846 -6.309 15.636 1.00 94.75 425 ALA A C 1
ATOM 3250 O O . ALA A 1 425 ? -12.165 -7.150 16.224 1.00 94.75 425 ALA A O 1
ATOM 3251 N N . ARG A 1 426 ? -13.498 -5.335 16.284 1.00 91.69 426 ARG A N 1
ATOM 3252 C CA . ARG A 1 426 ? -13.469 -5.188 17.744 1.00 91.69 426 ARG A CA 1
ATOM 3253 C C . ARG A 1 426 ? -14.883 -5.207 18.345 1.00 91.69 426 ARG A C 1
ATOM 3255 O O . ARG A 1 426 ? -15.683 -4.321 18.037 1.00 91.69 426 ARG A O 1
ATOM 3262 N N . PRO A 1 427 ? -15.204 -6.178 19.220 1.00 92.62 427 PRO A N 1
ATOM 3263 C CA . PRO A 1 427 ? -14.388 -7.343 19.546 1.00 92.62 427 PRO A CA 1
ATOM 3264 C C . PRO A 1 427 ? -14.280 -8.289 18.343 1.00 92.62 427 PRO A C 1
ATOM 3266 O O . PRO A 1 427 ? -15.142 -8.274 17.456 1.00 92.62 427 PRO A O 1
ATOM 3269 N N . ALA A 1 428 ? -13.270 -9.157 18.343 1.00 92.25 428 ALA A N 1
ATOM 3270 C CA . ALA A 1 428 ? -13.195 -10.231 17.361 1.00 92.25 428 ALA A CA 1
ATOM 3271 C C . ALA A 1 428 ? -14.357 -11.236 17.541 1.00 92.25 428 ALA A C 1
ATOM 3273 O O . ALA A 1 428 ? -14.897 -11.406 18.655 1.00 92.25 428 ALA A O 1
ATOM 3274 N N . PRO A 1 429 ? -14.804 -11.908 16.463 1.00 91.19 429 PRO A N 1
ATOM 3275 C CA . PRO A 1 429 ? -15.810 -12.955 16.575 1.00 91.19 429 PRO A CA 1
ATOM 3276 C C . PRO A 1 429 ? -15.309 -14.110 17.467 1.00 91.19 429 PRO A C 1
ATOM 3278 O O . PRO A 1 429 ? -14.112 -14.332 17.607 1.00 91.19 429 PRO A O 1
ATOM 3281 N N . PRO A 1 430 ? -16.202 -14.886 18.109 1.00 87.19 430 PRO A N 1
ATOM 3282 C CA . PRO A 1 430 ? -15.793 -16.040 18.919 1.00 87.19 430 PRO A CA 1
ATOM 3283 C C . PRO A 1 430 ? -15.012 -17.117 18.155 1.00 87.19 430 PRO A C 1
ATOM 3285 O O . PRO A 1 430 ? -14.330 -17.916 18.785 1.00 87.19 430 PRO A O 1
ATOM 3288 N N . SER A 1 431 ? -15.138 -17.151 16.827 1.00 86.88 431 SER A N 1
ATOM 3289 C CA . SER A 1 431 ? -14.459 -18.106 15.950 1.00 86.88 431 SER A CA 1
ATOM 3290 C C . SER A 1 431 ? -12.977 -17.813 15.727 1.00 86.88 431 SER A C 1
ATOM 3292 O O . SER A 1 431 ? -12.306 -18.673 15.169 1.00 86.88 431 SER A O 1
ATOM 3294 N N . GLY A 1 432 ? -12.479 -16.636 16.120 1.00 91.62 432 GLY A N 1
ATOM 3295 C CA . GLY A 1 432 ? -11.088 -16.254 15.899 1.00 91.62 432 GLY A CA 1
ATOM 3296 C C . GLY A 1 432 ? -10.919 -14.802 15.476 1.00 91.62 432 GLY A C 1
ATOM 3297 O O . GLY A 1 432 ? -11.824 -13.979 15.633 1.00 91.62 432 GLY A O 1
ATOM 3298 N N . GLU A 1 433 ? -9.747 -14.497 14.933 1.00 94.75 433 GLU A N 1
ATOM 3299 C CA . GLU A 1 433 ? -9.432 -13.170 14.412 1.00 94.75 433 GLU A CA 1
ATOM 3300 C C . GLU A 1 433 ? -10.236 -12.852 13.145 1.00 94.75 433 GLU A C 1
ATOM 3302 O O . GLU A 1 433 ? -10.578 -13.740 12.365 1.00 94.75 433 GLU A O 1
ATOM 3307 N N . ARG A 1 434 ? -10.543 -11.566 12.944 1.00 96.31 434 ARG A N 1
ATOM 3308 C CA . ARG A 1 434 ? -11.222 -11.058 11.744 1.00 96.31 434 ARG A CA 1
ATOM 3309 C C . ARG A 1 434 ? -10.641 -9.713 11.350 1.00 96.31 434 ARG A C 1
ATOM 3311 O O . ARG A 1 434 ? -10.683 -8.767 12.141 1.00 96.31 434 ARG A O 1
ATOM 3318 N N . LEU A 1 435 ? -10.177 -9.619 10.110 1.00 97.38 435 LEU A N 1
ATOM 3319 C CA . LEU A 1 435 ? -9.790 -8.362 9.486 1.00 97.38 435 LEU A CA 1
ATOM 3320 C C . LEU A 1 435 ? -10.838 -7.937 8.458 1.00 97.38 435 LEU A C 1
ATOM 3322 O O . LEU A 1 435 ? -11.423 -8.757 7.752 1.00 97.38 435 LEU A O 1
ATOM 3326 N N . VAL A 1 436 ? -11.064 -6.634 8.373 1.00 97.69 436 VAL A N 1
ATOM 3327 C CA . VAL A 1 436 ? -11.807 -5.999 7.291 1.00 97.69 436 VAL A CA 1
ATOM 3328 C C . VAL A 1 436 ? -10.803 -5.216 6.467 1.00 97.69 436 VAL A C 1
ATOM 3330 O O . VAL A 1 436 ? -10.233 -4.244 6.957 1.00 97.69 436 VAL A O 1
ATOM 3333 N N . LEU A 1 437 ? -10.568 -5.684 5.249 1.00 97.00 437 LEU A N 1
ATOM 3334 C CA . LEU A 1 437 ? -9.628 -5.133 4.287 1.00 97.00 437 LEU A CA 1
ATOM 3335 C C . LEU A 1 437 ? -10.390 -4.206 3.337 1.00 97.00 437 LEU A C 1
ATOM 3337 O O . LEU A 1 437 ? -11.453 -4.566 2.827 1.00 97.00 437 LEU A O 1
ATOM 3341 N N . LEU A 1 438 ? -9.845 -3.020 3.102 1.00 95.81 438 LEU A N 1
ATOM 3342 C CA . LEU A 1 438 ? -10.298 -2.098 2.070 1.00 95.81 438 LEU A CA 1
ATOM 3343 C C . LEU A 1 438 ? -9.157 -1.887 1.086 1.00 95.81 438 LEU A C 1
ATOM 3345 O O . LEU A 1 438 ? -8.026 -1.582 1.476 1.00 95.81 438 LEU A O 1
ATOM 3349 N N . GLY A 1 439 ? -9.484 -2.064 -0.185 1.00 93.62 439 GLY A N 1
ATOM 3350 C CA . GLY A 1 439 ? -8.565 -1.844 -1.281 1.00 93.62 439 GLY A CA 1
ATOM 3351 C C . GLY A 1 439 ? -9.223 -1.186 -2.475 1.00 93.62 439 GLY A C 1
ATOM 3352 O O . GLY A 1 439 ? -10.431 -0.939 -2.469 1.00 93.62 439 GLY A O 1
ATOM 3353 N N . ASP A 1 440 ? -8.408 -0.918 -3.480 1.00 91.69 440 ASP A N 1
ATOM 3354 C CA . ASP A 1 440 ? -8.804 -0.353 -4.760 1.00 91.69 440 ASP A CA 1
ATOM 3355 C C . ASP A 1 440 ? -8.270 -1.187 -5.927 1.00 91.69 440 ASP A C 1
ATOM 3357 O O . ASP A 1 440 ? -7.336 -1.979 -5.769 1.00 91.69 440 ASP A O 1
ATOM 3361 N N . ALA A 1 441 ? -8.914 -1.066 -7.086 1.00 89.56 441 ALA A N 1
ATOM 3362 C CA . ALA A 1 441 ? -8.378 -1.566 -8.344 1.00 89.56 441 ALA A CA 1
ATOM 3363 C C . ALA A 1 441 ? -8.729 -0.614 -9.488 1.00 89.56 441 ALA A C 1
ATOM 3365 O O . ALA A 1 441 ? -9.859 -0.125 -9.596 1.00 89.56 441 ALA A O 1
ATOM 3366 N N . GLU A 1 442 ? -7.775 -0.402 -10.391 1.00 83.94 442 GLU A N 1
ATOM 3367 C CA . GLU A 1 442 ? -7.989 0.415 -11.578 1.00 83.94 442 GLU A CA 1
ATOM 3368 C C . GLU A 1 442 ? -8.854 -0.348 -12.595 1.00 83.94 442 GLU A C 1
ATOM 3370 O O . GLU A 1 442 ? -8.421 -1.316 -13.233 1.00 83.94 442 GLU A O 1
ATOM 3375 N N . ARG A 1 443 ? -10.122 0.065 -12.706 1.00 79.06 443 ARG A N 1
ATOM 3376 C CA . ARG A 1 443 ? -11.141 -0.525 -13.585 1.00 79.06 443 ARG A CA 1
ATOM 3377 C C . ARG A 1 443 ? -11.959 0.585 -14.262 1.00 79.06 443 ARG A C 1
ATOM 3379 O O . ARG A 1 443 ? -13.128 0.787 -13.977 1.00 79.06 443 ARG A O 1
ATOM 3386 N N . GLY A 1 444 ? -11.336 1.331 -15.179 1.00 64.12 444 GLY A N 1
ATOM 3387 C CA . GLY A 1 444 ? -12.034 2.360 -15.976 1.00 64.12 444 GLY A CA 1
ATOM 3388 C C . GLY A 1 444 ? -11.638 3.815 -15.700 1.00 64.12 444 GLY A C 1
ATOM 3389 O O . GLY A 1 444 ? -12.309 4.723 -16.191 1.00 64.12 444 GLY A O 1
ATOM 3390 N N . GLY A 1 445 ? -10.533 4.040 -14.983 1.00 71.50 445 GLY A N 1
ATOM 3391 C CA . GLY A 1 445 ? -9.912 5.350 -14.766 1.00 71.50 445 GLY A CA 1
ATOM 3392 C C . GLY A 1 445 ? -9.907 5.788 -13.302 1.00 71.50 445 GLY A C 1
ATOM 3393 O O . GLY A 1 445 ? -10.304 5.045 -12.413 1.00 71.50 445 GLY A O 1
ATOM 3394 N N . PHE A 1 446 ? -9.431 7.009 -13.056 1.00 77.25 446 PHE A N 1
ATOM 3395 C CA . PHE A 1 446 ? -9.352 7.600 -11.721 1.00 77.25 446 PHE A CA 1
ATOM 3396 C C . PHE A 1 446 ? -10.626 8.399 -11.378 1.00 77.25 446 PHE A C 1
ATOM 3398 O O . PHE A 1 446 ? -11.069 9.199 -12.212 1.00 77.25 446 PHE A O 1
ATOM 3405 N N . PRO A 1 447 ? -11.166 8.291 -10.147 1.00 83.19 447 PRO A N 1
ATOM 3406 C CA . PRO A 1 447 ? -10.692 7.454 -9.042 1.00 83.19 447 PRO A CA 1
ATOM 3407 C C . PRO A 1 447 ? -11.038 5.974 -9.207 1.00 83.19 447 PRO A C 1
ATOM 3409 O O . PRO A 1 447 ? -12.009 5.633 -9.872 1.00 83.19 447 PRO A O 1
ATOM 3412 N N . GLU A 1 448 ? -10.233 5.129 -8.565 1.00 87.56 448 GLU A N 1
ATOM 3413 C CA . GLU A 1 448 ? -10.327 3.668 -8.615 1.00 87.56 448 GLU A CA 1
ATOM 3414 C C . GLU A 1 448 ? -11.571 3.139 -7.875 1.00 87.56 448 GLU A C 1
ATOM 3416 O O . GLU A 1 448 ? -12.046 3.756 -6.914 1.00 87.56 448 GLU A O 1
ATOM 3421 N N . ASP A 1 449 ? -12.097 1.992 -8.320 1.00 89.00 449 ASP A N 1
ATOM 3422 C CA . ASP A 1 449 ? -13.214 1.313 -7.656 1.00 89.00 449 ASP A CA 1
ATOM 3423 C C . ASP A 1 449 ? -12.756 0.735 -6.312 1.00 89.00 449 ASP A C 1
ATOM 3425 O O . ASP A 1 449 ? -11.677 0.150 -6.206 1.00 89.00 449 ASP A O 1
ATOM 3429 N N . GLY A 1 450 ? -13.590 0.877 -5.282 1.00 91.69 450 GLY A N 1
ATOM 3430 C CA . GLY A 1 450 ? -13.292 0.405 -3.931 1.00 91.69 450 GLY A CA 1
ATOM 3431 C C . GLY A 1 450 ? -13.859 -0.984 -3.643 1.00 91.69 450 GLY A C 1
ATOM 3432 O O . GLY A 1 450 ? -15.024 -1.262 -3.938 1.00 91.69 450 GLY A O 1
ATOM 3433 N N . TYR A 1 451 ? -13.069 -1.823 -2.973 1.00 94.00 451 TYR A N 1
ATOM 3434 C CA . TYR A 1 451 ? -13.413 -3.203 -2.628 1.00 94.00 451 TYR A CA 1
ATOM 3435 C C . TYR A 1 451 ? -13.250 -3.450 -1.131 1.00 94.00 451 TYR A C 1
ATOM 3437 O O . TYR A 1 451 ? -12.167 -3.304 -0.562 1.00 94.00 451 TYR A O 1
ATOM 3445 N N . LEU A 1 452 ? -14.339 -3.867 -0.487 1.00 96.50 452 LEU A N 1
ATOM 3446 C CA . LEU A 1 452 ? -14.377 -4.209 0.930 1.00 96.50 452 LEU A CA 1
ATOM 3447 C C . LEU A 1 452 ? -14.447 -5.728 1.095 1.00 96.50 452 LEU A C 1
ATOM 3449 O O . LEU A 1 452 ? -15.457 -6.356 0.754 1.00 96.50 452 LEU A O 1
ATOM 3453 N N . VAL A 1 453 ? -13.401 -6.309 1.672 1.00 96.88 453 VAL A N 1
ATOM 3454 C CA . VAL A 1 453 ? -13.262 -7.752 1.890 1.00 96.88 453 VAL A CA 1
ATOM 3455 C C . VAL A 1 453 ? -13.199 -8.033 3.387 1.00 96.88 453 VAL A C 1
ATOM 3457 O O . VAL A 1 453 ? -12.445 -7.404 4.122 1.00 96.88 453 VAL A O 1
ATOM 3460 N N . VAL A 1 454 ? -13.991 -8.993 3.860 1.00 97.25 454 VAL A N 1
ATOM 3461 C CA . VAL A 1 454 ? -13.815 -9.558 5.204 1.00 97.25 454 VAL A CA 1
ATOM 3462 C C . VAL A 1 454 ? -12.934 -10.794 5.108 1.00 97.25 454 VAL A C 1
ATOM 3464 O O . VAL A 1 454 ? -13.122 -11.612 4.207 1.00 97.25 454 VAL A O 1
ATOM 3467 N N . TRP A 1 455 ? -12.000 -10.938 6.041 1.00 97.19 455 TRP A N 1
ATOM 3468 C CA . TRP A 1 455 ? -11.089 -12.068 6.111 1.00 97.19 455 TRP A CA 1
ATOM 3469 C C . TRP A 1 455 ? -11.029 -12.649 7.524 1.00 97.19 455 TRP A C 1
ATOM 3471 O O . TRP A 1 455 ? -10.694 -11.954 8.485 1.00 97.19 455 TRP A O 1
ATOM 3481 N N . ASP A 1 456 ? -11.353 -13.936 7.620 1.00 96.81 456 ASP A N 1
ATOM 3482 C CA . ASP A 1 456 ? -11.316 -14.756 8.827 1.00 96.81 456 ASP A CA 1
ATOM 3483 C C . ASP A 1 456 ? -10.156 -15.767 8.708 1.00 96.81 456 ASP A C 1
ATOM 3485 O O . ASP A 1 456 ? -10.367 -16.873 8.194 1.00 96.81 456 ASP A O 1
ATOM 3489 N N . PRO A 1 457 ? -8.928 -15.424 9.143 1.00 94.94 457 PRO A N 1
ATOM 3490 C CA . PRO A 1 457 ? -7.740 -16.264 8.957 1.00 94.94 457 PRO A CA 1
ATOM 3491 C C . PRO A 1 457 ? -7.854 -17.666 9.562 1.00 94.94 457 PRO A C 1
ATOM 3493 O O . PRO A 1 457 ? -7.415 -18.635 8.938 1.00 94.94 457 PRO A O 1
ATOM 3496 N N . ASP A 1 458 ? -8.452 -17.783 10.751 1.00 93.12 458 ASP A N 1
ATOM 3497 C CA . ASP A 1 458 ? -8.612 -19.062 11.458 1.00 93.12 458 ASP A CA 1
ATOM 3498 C C . ASP A 1 458 ? -9.618 -19.981 10.751 1.00 93.12 458 ASP A C 1
ATOM 3500 O O . ASP A 1 458 ? -9.466 -21.202 10.740 1.00 93.12 458 ASP A O 1
ATOM 3504 N N . ALA A 1 459 ? -10.630 -19.388 10.110 1.00 94.00 459 ALA A N 1
ATOM 3505 C CA . ALA A 1 459 ? -11.620 -20.104 9.311 1.00 94.00 459 ALA A CA 1
ATOM 3506 C C . ALA A 1 459 ? -11.182 -20.308 7.850 1.00 94.00 459 ALA A C 1
ATOM 3508 O O . ALA A 1 459 ? -11.931 -20.918 7.087 1.00 94.00 459 ALA A O 1
ATOM 3509 N N . GLN A 1 460 ? -10.010 -19.787 7.465 1.00 94.50 460 GLN A N 1
ATOM 3510 C CA . GLN A 1 460 ? -9.483 -19.786 6.097 1.00 94.50 460 GLN A CA 1
ATOM 3511 C C . GLN A 1 460 ? -10.520 -19.313 5.075 1.00 94.50 460 GLN A C 1
ATOM 3513 O O . GLN A 1 460 ? -10.809 -19.986 4.082 1.00 94.50 460 GLN A O 1
ATOM 3518 N N . ARG A 1 461 ? -11.151 -18.173 5.365 1.00 95.19 461 ARG A N 1
ATOM 3519 C CA . ARG A 1 461 ? -12.255 -17.661 4.558 1.00 95.19 461 ARG A CA 1
ATOM 3520 C C . ARG A 1 461 ? -12.115 -16.170 4.326 1.00 95.19 461 ARG A C 1
ATOM 3522 O O . ARG A 1 461 ? -12.057 -15.392 5.275 1.00 95.19 461 ARG A O 1
ATOM 3529 N N . ALA A 1 462 ? -12.183 -15.775 3.062 1.00 96.50 462 ALA A N 1
ATOM 3530 C CA . ALA A 1 462 ? -12.409 -14.398 2.658 1.00 96.50 462 ALA A CA 1
ATOM 3531 C C . ALA A 1 462 ? -13.753 -14.262 1.941 1.00 96.50 462 ALA A C 1
ATOM 3533 O O . ALA A 1 462 ? -14.288 -15.234 1.401 1.00 96.50 462 ALA A O 1
ATOM 3534 N N . ALA A 1 463 ? -14.326 -13.063 1.964 1.00 96.38 463 ALA A N 1
ATOM 3535 C CA . ALA A 1 463 ? -15.493 -12.753 1.154 1.00 96.38 463 ALA A CA 1
ATOM 3536 C C . ALA A 1 463 ? -15.607 -11.252 0.880 1.00 96.38 463 ALA A C 1
ATOM 3538 O O . ALA A 1 463 ? -15.506 -10.436 1.801 1.00 96.38 463 ALA A O 1
ATOM 3539 N N . MET A 1 464 ? -15.911 -10.889 -0.365 1.00 95.75 464 MET A N 1
ATOM 3540 C CA . MET A 1 464 ? -16.292 -9.525 -0.705 1.00 95.75 464 MET A CA 1
ATOM 3541 C C . MET A 1 464 ? -17.645 -9.184 -0.064 1.00 95.75 464 MET A C 1
ATOM 3543 O O . MET A 1 464 ? -18.565 -10.010 0.018 1.00 95.75 464 MET A O 1
ATOM 3547 N N . ARG A 1 465 ? -17.755 -7.954 0.438 1.00 96.25 465 ARG A N 1
ATOM 3548 C CA . ARG A 1 465 ? -18.959 -7.434 1.100 1.00 96.25 465 ARG A CA 1
ATOM 3549 C C . ARG A 1 465 ? -19.538 -6.207 0.440 1.00 96.25 465 ARG A C 1
ATOM 3551 O O . ARG A 1 465 ? -20.745 -5.996 0.529 1.00 96.25 465 ARG A O 1
ATOM 3558 N N . LEU A 1 466 ? -18.696 -5.417 -0.204 1.00 95.00 466 LEU A N 1
ATOM 3559 C CA . LEU A 1 466 ? -19.129 -4.249 -0.936 1.00 95.00 466 LEU A CA 1
ATOM 3560 C C . LEU A 1 466 ? -18.116 -3.950 -2.036 1.00 95.00 466 LEU A C 1
ATOM 3562 O O . LEU A 1 466 ? -16.913 -3.955 -1.786 1.00 95.00 466 LEU A O 1
ATOM 3566 N N . GLU A 1 467 ? -18.646 -3.674 -3.216 1.00 92.31 467 GLU A N 1
ATOM 3567 C CA . GLU A 1 467 ? -17.962 -2.983 -4.298 1.00 92.31 467 GLU A CA 1
ATOM 3568 C C . GLU A 1 467 ? -18.585 -1.592 -4.383 1.00 92.31 467 GLU A C 1
ATOM 3570 O O . GLU A 1 467 ? -19.805 -1.427 -4.253 1.00 92.31 467 GLU A O 1
ATOM 3575 N N . THR A 1 468 ? -17.744 -0.585 -4.533 1.00 87.62 468 THR A N 1
ATOM 3576 C CA . THR A 1 468 ? -18.158 0.809 -4.643 1.00 87.62 468 THR A CA 1
ATOM 3577 C C . THR A 1 468 ? -17.553 1.410 -5.900 1.00 87.62 468 THR A C 1
ATOM 3579 O O . THR A 1 468 ? -16.379 1.151 -6.155 1.00 87.62 468 THR A O 1
ATOM 3582 N N . PRO A 1 469 ? -18.307 2.241 -6.638 1.00 83.00 469 PRO A N 1
ATOM 3583 C CA . PRO A 1 469 ? -17.781 2.890 -7.831 1.00 83.00 469 PRO A CA 1
ATOM 3584 C C . PRO A 1 469 ? -16.629 3.835 -7.478 1.00 83.00 469 PRO A C 1
ATOM 3586 O O . PRO A 1 469 ? -16.559 4.305 -6.336 1.00 83.00 469 PRO A O 1
ATOM 3589 N N . GLY A 1 470 ? -15.822 4.166 -8.487 1.00 85.44 470 GLY A N 1
ATOM 3590 C CA . GLY A 1 470 ? -14.704 5.107 -8.449 1.00 85.44 470 GLY A CA 1
ATOM 3591 C C . GLY A 1 470 ? -14.857 6.245 -7.443 1.00 85.44 470 GLY A C 1
ATOM 3592 O O . GLY A 1 470 ? -15.615 7.200 -7.664 1.00 85.44 470 GLY A O 1
ATOM 3593 N N . SER A 1 471 ? -14.159 6.157 -6.308 1.00 85.44 471 SER A N 1
ATOM 3594 C CA . SER A 1 471 ? -14.270 7.149 -5.236 1.00 85.44 471 SER A CA 1
ATOM 3595 C C . SER A 1 471 ? -13.048 7.177 -4.318 1.00 85.44 471 SER A C 1
ATOM 3597 O O . SER A 1 471 ? -12.191 6.305 -4.357 1.00 85.44 471 SER A O 1
ATOM 3599 N N . PHE A 1 472 ? -12.967 8.175 -3.441 1.00 88.69 472 PHE A N 1
ATOM 3600 C CA . PHE A 1 472 ? -12.068 8.094 -2.292 1.00 88.69 472 PHE A CA 1
ATOM 3601 C C . PHE A 1 472 ? -12.751 7.342 -1.155 1.00 88.69 472 PHE A C 1
ATOM 3603 O O . PHE A 1 472 ? -13.856 7.710 -0.752 1.00 88.69 472 PHE A O 1
ATOM 3610 N N . HIS A 1 473 ? -12.081 6.332 -0.605 1.00 89.69 473 HIS A N 1
ATOM 3611 C CA . HIS A 1 473 ? -12.651 5.447 0.407 1.00 89.69 473 HIS A CA 1
ATOM 3612 C C . HIS A 1 473 ? -11.894 5.511 1.735 1.00 89.69 473 HIS A C 1
ATOM 3614 O O . HIS A 1 473 ? -10.708 5.828 1.789 1.00 89.69 473 HIS A O 1
ATOM 3620 N N . GLY A 1 474 ? -12.574 5.165 2.828 1.00 91.88 474 GLY A N 1
ATOM 3621 C CA . GLY A 1 474 ? -11.920 4.938 4.117 1.00 91.88 474 GLY A CA 1
ATOM 3622 C C . GLY A 1 474 ? -12.795 4.140 5.074 1.00 91.88 474 GLY A C 1
ATOM 3623 O O . GLY A 1 474 ? -14.001 4.371 5.145 1.00 91.88 474 GLY A O 1
ATOM 3624 N N . ILE A 1 475 ? -12.204 3.210 5.826 1.00 93.50 475 ILE A N 1
ATOM 3625 C CA . ILE A 1 475 ? -12.915 2.473 6.878 1.00 93.50 475 ILE A CA 1
ATOM 3626 C C . ILE A 1 475 ? -12.838 3.267 8.190 1.00 93.50 475 ILE A C 1
ATOM 3628 O O . ILE A 1 475 ? -11.763 3.729 8.563 1.00 93.50 475 ILE A O 1
ATOM 3632 N N . ALA A 1 476 ? -13.959 3.413 8.902 1.00 90.88 476 ALA A N 1
ATOM 3633 C CA . ALA A 1 476 ? -13.987 4.066 10.217 1.00 90.88 476 ALA A CA 1
ATOM 3634 C C . ALA A 1 476 ? -13.859 3.070 11.373 1.00 90.88 476 ALA A C 1
ATOM 3636 O O . ALA A 1 476 ? -13.008 3.196 12.248 1.00 90.88 476 ALA A O 1
ATOM 3637 N N . HIS A 1 477 ? -14.756 2.083 11.388 1.00 91.69 477 HIS A N 1
ATOM 3638 C CA . HIS A 1 477 ? -14.958 1.186 12.518 1.00 91.69 477 HIS A CA 1
ATOM 3639 C C . HIS A 1 477 ? -15.418 -0.179 12.031 1.00 91.69 477 HIS A C 1
ATOM 3641 O O . HIS A 1 477 ? -16.283 -0.259 11.158 1.00 91.69 477 HIS A O 1
ATOM 3647 N N . ALA A 1 478 ? -14.911 -1.238 12.659 1.00 94.69 478 ALA A N 1
ATOM 3648 C CA . ALA A 1 478 ? -15.342 -2.609 12.436 1.00 94.69 478 ALA A CA 1
ATOM 3649 C C . ALA A 1 478 ? -15.646 -3.295 13.775 1.00 94.69 478 ALA A C 1
ATOM 3651 O O . ALA A 1 478 ? -14.845 -3.264 14.708 1.00 94.69 478 ALA A O 1
ATOM 3652 N N . THR A 1 479 ? -16.805 -3.938 13.849 1.00 93.94 479 THR A N 1
ATOM 3653 C CA . THR A 1 479 ? -17.199 -4.841 14.943 1.00 93.94 479 THR A CA 1
ATOM 3654 C C . THR A 1 479 ? -17.122 -6.282 14.460 1.00 93.94 479 THR A C 1
ATOM 3656 O O . THR A 1 479 ? -16.791 -6.536 13.302 1.00 93.94 479 THR A O 1
ATOM 3659 N N . SER A 1 480 ? -17.493 -7.239 15.310 1.00 92.00 480 SER A N 1
ATOM 3660 C CA . SER A 1 480 ? -17.570 -8.648 14.920 1.00 92.00 480 SER A CA 1
ATOM 3661 C C . SER A 1 480 ? -18.486 -8.901 13.712 1.00 92.00 480 SER A C 1
ATOM 3663 O O . SER A 1 480 ? -18.308 -9.895 13.013 1.00 92.00 480 SER A O 1
ATOM 3665 N N . SER A 1 481 ? -19.448 -8.017 13.433 1.00 92.88 481 SER A N 1
ATOM 3666 C CA . SER A 1 481 ? -20.557 -8.275 12.509 1.00 92.88 481 SER A CA 1
ATOM 3667 C C . SER A 1 481 ? -20.789 -7.183 11.464 1.00 92.88 481 SER A C 1
ATOM 3669 O O . SER A 1 481 ? -21.503 -7.416 10.492 1.00 92.88 481 SER A O 1
ATOM 3671 N N . THR A 1 482 ? -20.254 -5.981 11.674 1.00 94.88 482 THR A N 1
ATOM 3672 C CA . THR A 1 482 ? -20.638 -4.779 10.924 1.00 94.88 482 THR A CA 1
ATOM 3673 C C . THR A 1 482 ? -19.430 -3.860 10.751 1.00 94.88 482 THR A C 1
ATOM 3675 O O . THR A 1 482 ? -18.591 -3.782 11.650 1.00 94.88 482 THR A O 1
ATOM 3678 N N . VAL A 1 483 ? -19.363 -3.132 9.637 1.00 95.88 483 VAL A N 1
ATOM 3679 C CA . VAL A 1 483 ? -18.344 -2.107 9.366 1.00 95.88 483 VAL A CA 1
ATOM 3680 C C . VAL A 1 483 ? -18.974 -0.827 8.817 1.00 95.88 483 VAL A C 1
ATOM 3682 O O . VAL A 1 483 ? -19.986 -0.876 8.113 1.00 95.88 483 VAL A O 1
ATOM 3685 N N . VAL A 1 484 ? -18.368 0.313 9.153 1.00 95.81 484 VAL A N 1
ATOM 3686 C CA . VAL A 1 484 ? -18.664 1.623 8.558 1.00 95.81 484 VAL A CA 1
ATOM 3687 C C . VAL A 1 484 ? -17.575 1.972 7.546 1.00 95.81 484 VAL A C 1
ATOM 3689 O O . VAL A 1 484 ? -16.404 2.099 7.911 1.00 95.81 484 VAL A O 1
ATOM 3692 N N . LEU A 1 485 ? -17.979 2.154 6.291 1.00 95.12 485 LEU A N 1
ATOM 3693 C CA . LEU A 1 485 ? -17.140 2.629 5.193 1.00 95.12 485 LEU A CA 1
ATOM 3694 C C . LEU A 1 485 ? -17.600 4.029 4.788 1.00 95.12 485 LEU A C 1
ATOM 3696 O O . LEU A 1 485 ? -18.792 4.263 4.633 1.00 95.12 485 LEU A O 1
ATOM 3700 N N . TRP A 1 486 ? -16.674 4.942 4.556 1.00 93.31 486 TRP A N 1
ATOM 3701 C CA . TRP A 1 486 ? -16.933 6.220 3.904 1.00 93.31 486 TRP A CA 1
ATOM 3702 C C . TRP A 1 486 ? -16.493 6.174 2.445 1.00 93.31 486 TRP A C 1
ATOM 3704 O O . TRP A 1 486 ? -15.503 5.520 2.116 1.00 93.31 486 TRP A O 1
ATOM 3714 N N . SER A 1 487 ? -17.227 6.880 1.591 1.00 90.62 487 SER A N 1
ATOM 3715 C CA . SER A 1 487 ? -16.957 7.001 0.161 1.00 90.62 487 SER A CA 1
ATOM 3716 C C . SER A 1 487 ? -17.260 8.423 -0.311 1.00 90.62 487 SER A C 1
ATOM 3718 O O . SER A 1 487 ? -18.276 9.017 0.063 1.00 90.62 487 SER A O 1
ATOM 3720 N N . ASN A 1 488 ? -16.375 8.970 -1.140 1.00 88.31 488 ASN A N 1
ATOM 3721 C CA . ASN A 1 488 ? -16.514 10.283 -1.756 1.00 88.31 488 ASN A CA 1
ATOM 3722 C C . ASN A 1 488 ? -16.208 10.196 -3.256 1.00 88.31 488 ASN A C 1
ATOM 3724 O O . ASN A 1 488 ? -15.032 10.226 -3.633 1.00 88.31 488 ASN A O 1
ATOM 3728 N N . PRO A 1 489 ? -17.228 10.027 -4.113 1.00 81.06 489 PRO A N 1
ATOM 3729 C CA . PRO A 1 489 ? -17.021 9.854 -5.547 1.00 81.06 489 PRO A CA 1
ATOM 3730 C C . PRO A 1 489 ? -16.544 11.161 -6.171 1.00 81.06 489 PRO A C 1
ATOM 3732 O O . PRO A 1 489 ? -17.128 12.224 -5.949 1.00 81.06 489 PRO A O 1
ATOM 3735 N N . ALA A 1 490 ? -15.472 11.104 -6.962 1.00 67.12 490 ALA 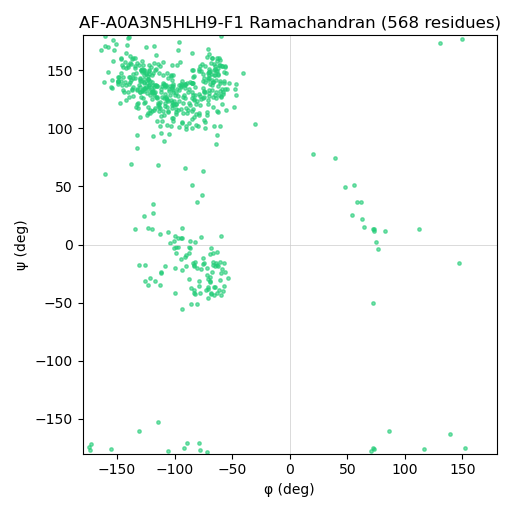A N 1
ATOM 3736 C CA . ALA A 1 490 ? -15.042 12.280 -7.704 1.00 67.12 490 ALA A CA 1
ATOM 3737 C C . ALA A 1 490 ? -15.947 12.462 -8.928 1.00 67.12 490 ALA A C 1
ATOM 3739 O O . ALA A 1 490 ? -16.151 11.541 -9.710 1.00 67.12 490 ALA A O 1
ATOM 3740 N N . GLY A 1 491 ? -16.507 13.659 -9.099 1.00 60.75 491 GLY A N 1
ATOM 3741 C CA . GLY A 1 491 ? -17.239 14.032 -10.315 1.00 60.75 491 GLY A CA 1
ATOM 3742 C C . GLY A 1 491 ? -18.661 13.471 -10.466 1.00 60.75 491 GLY A C 1
ATOM 3743 O O . GLY A 1 491 ? -19.348 13.868 -11.405 1.00 60.75 491 GLY A O 1
ATOM 3744 N N . ALA A 1 492 ? -19.150 12.620 -9.558 1.00 55.31 492 ALA A N 1
ATOM 3745 C CA . ALA A 1 492 ? -20.548 12.184 -9.557 1.00 55.31 492 ALA A CA 1
ATOM 3746 C C . ALA A 1 492 ? -21.463 13.180 -8.820 1.00 55.31 492 ALA A C 1
ATOM 3748 O O . ALA A 1 492 ? -21.077 13.829 -7.851 1.00 55.31 492 ALA A O 1
ATOM 3749 N N . SER A 1 493 ? -22.727 13.252 -9.240 1.00 53.50 493 SER A N 1
ATOM 3750 C CA . SER A 1 493 ? -23.788 14.069 -8.628 1.00 53.50 493 SER A CA 1
ATOM 3751 C C . SER A 1 493 ? -24.227 13.596 -7.230 1.00 53.50 493 SER A C 1
ATOM 3753 O O . SER A 1 493 ? -25.045 14.254 -6.586 1.00 53.50 493 SER A O 1
ATOM 3755 N N . GLY A 1 494 ? -23.680 12.482 -6.735 1.00 58.12 494 GLY A N 1
ATOM 3756 C CA . GLY A 1 494 ? -23.825 12.032 -5.355 1.00 58.12 494 GLY A CA 1
ATOM 3757 C C . GLY A 1 494 ? -22.624 12.482 -4.536 1.00 58.12 494 GLY A C 1
ATOM 3758 O O . GLY A 1 494 ? -21.577 11.871 -4.625 1.00 58.12 494 GLY A O 1
ATOM 3759 N N . GLY A 1 495 ? -22.750 13.544 -3.740 1.00 70.69 495 GLY A N 1
ATOM 3760 C CA . GLY A 1 495 ? -21.696 13.936 -2.790 1.00 70.69 495 GLY A CA 1
ATOM 3761 C C . GLY A 1 495 ? -21.365 12.841 -1.750 1.00 70.69 495 GLY A C 1
ATOM 3762 O O . GLY A 1 495 ? -22.011 11.788 -1.742 1.00 70.69 495 GLY A O 1
ATOM 3763 N N . PRO A 1 496 ? -20.409 13.094 -0.842 1.00 85.12 496 PRO A N 1
ATOM 3764 C CA . PRO A 1 496 ? -19.855 12.091 0.068 1.00 85.12 496 PRO A CA 1
ATOM 3765 C C . PRO A 1 496 ? -20.924 11.379 0.902 1.00 85.12 496 PRO A C 1
ATOM 3767 O O . PRO A 1 496 ? -21.936 11.964 1.287 1.00 85.12 496 PRO A O 1
ATOM 3770 N N . GLY A 1 497 ? -20.696 10.112 1.225 1.00 91.56 497 GLY A N 1
ATOM 3771 C CA . GLY A 1 497 ? -21.622 9.312 2.019 1.00 91.56 497 GLY A CA 1
ATOM 3772 C C . GLY A 1 497 ? -20.925 8.197 2.782 1.00 91.56 497 GLY A C 1
ATOM 3773 O O . GLY A 1 497 ? -19.720 7.980 2.656 1.00 91.56 497 GLY A O 1
ATOM 3774 N N . SER A 1 498 ? -21.705 7.478 3.584 1.00 94.56 498 SER A N 1
ATOM 3775 C CA . SER A 1 498 ? -21.205 6.340 4.356 1.00 94.56 498 SER A CA 1
ATOM 3776 C C . SER A 1 498 ? -22.066 5.106 4.148 1.00 94.56 498 SER A C 1
ATOM 3778 O O . SER A 1 498 ? -23.290 5.189 4.119 1.00 94.56 498 SER A O 1
ATOM 3780 N N . TYR A 1 499 ? -21.430 3.948 4.061 1.00 94.69 499 TYR A N 1
ATOM 3781 C CA . TYR A 1 499 ? -22.066 2.645 4.037 1.00 94.69 499 TYR A CA 1
ATOM 3782 C C . TYR A 1 499 ? -21.951 1.983 5.406 1.00 94.69 499 TYR A C 1
ATOM 3784 O O . TYR A 1 499 ? -20.880 1.956 6.011 1.00 94.69 499 TYR A O 1
ATOM 3792 N N . ILE A 1 500 ? -23.050 1.390 5.863 1.00 95.38 500 ILE A N 1
ATOM 3793 C CA . ILE A 1 500 ? -23.034 0.370 6.910 1.00 95.38 500 ILE A CA 1
ATOM 3794 C C . ILE A 1 500 ? -23.154 -0.983 6.217 1.00 95.38 500 ILE A C 1
ATOM 3796 O O . ILE A 1 500 ? -24.137 -1.240 5.518 1.00 95.38 500 ILE A O 1
ATOM 3800 N N . VAL A 1 501 ? -22.153 -1.841 6.404 1.00 95.94 501 VAL A N 1
ATOM 3801 C CA . VAL A 1 501 ? -22.048 -3.134 5.719 1.00 95.94 501 VAL A CA 1
ATOM 3802 C C . VAL A 1 501 ? -22.021 -4.265 6.740 1.00 95.94 501 VAL A C 1
ATOM 3804 O O . VAL A 1 501 ? -21.265 -4.215 7.710 1.00 95.94 501 VAL A O 1
ATOM 3807 N N . SER A 1 502 ? -22.846 -5.293 6.527 1.00 94.94 502 SER A N 1
ATOM 3808 C CA . SER A 1 502 ? -22.819 -6.517 7.334 1.00 94.94 502 SER A CA 1
ATOM 3809 C C . SER A 1 502 ? -21.659 -7.409 6.877 1.00 94.94 502 SER A C 1
ATOM 3811 O O . SER A 1 502 ? -21.483 -7.678 5.692 1.00 94.94 502 SER A O 1
ATOM 3813 N N . LEU A 1 503 ? -20.846 -7.867 7.829 1.00 94.12 503 LEU A N 1
ATOM 3814 C CA . LEU A 1 503 ? -19.645 -8.673 7.588 1.00 94.12 503 LEU A CA 1
ATOM 3815 C C . LEU A 1 503 ? -19.955 -10.164 7.424 1.00 94.12 503 LEU A C 1
ATOM 3817 O O . LEU A 1 503 ? -19.159 -10.908 6.855 1.00 94.12 503 LEU A O 1
ATOM 3821 N N . ASP A 1 504 ? -21.118 -10.622 7.874 1.00 90.44 504 ASP A N 1
ATOM 3822 C CA . ASP A 1 504 ? -21.604 -11.985 7.644 1.00 90.44 504 ASP A CA 1
ATOM 3823 C C . ASP A 1 504 ? -22.391 -12.132 6.327 1.00 90.44 504 ASP A C 1
ATOM 3825 O O . ASP A 1 504 ? -22.708 -13.252 5.931 1.00 90.44 504 ASP A O 1
ATOM 3829 N N . GLY A 1 505 ? -22.672 -11.025 5.627 1.00 87.56 505 GLY A N 1
ATOM 3830 C CA . GLY A 1 505 ? -23.445 -11.008 4.382 1.00 87.56 505 GLY A CA 1
ATOM 3831 C C . GLY A 1 505 ? -24.944 -11.254 4.578 1.00 87.56 505 GLY A C 1
ATOM 3832 O O . GLY A 1 505 ? -25.660 -11.481 3.606 1.00 87.56 505 GLY A O 1
ATOM 3833 N N . THR A 1 506 ? -25.442 -11.220 5.818 1.00 88.44 506 THR A N 1
ATOM 3834 C CA . THR A 1 506 ? -26.863 -11.466 6.116 1.00 88.44 506 THR A CA 1
ATOM 3835 C C . THR A 1 506 ? -27.768 -10.293 5.746 1.00 88.44 506 THR A C 1
ATOM 3837 O O . THR A 1 506 ? -28.986 -10.462 5.657 1.00 88.44 506 THR A O 1
ATOM 3840 N N . ARG A 1 507 ? -27.202 -9.096 5.543 1.00 90.25 507 ARG A N 1
ATOM 3841 C CA . ARG A 1 507 ? -27.943 -7.879 5.187 1.00 90.25 507 ARG A CA 1
ATOM 3842 C C . ARG A 1 507 ? -27.254 -7.142 4.050 1.00 90.25 507 ARG A C 1
ATOM 3844 O O . ARG A 1 507 ? -26.030 -7.050 4.017 1.00 90.25 507 ARG A O 1
ATOM 3851 N N . ALA A 1 508 ? -28.062 -6.568 3.163 1.00 91.88 508 ALA A N 1
ATOM 3852 C CA . ALA A 1 508 ? -27.561 -5.691 2.117 1.00 91.88 508 ALA A CA 1
ATOM 3853 C C . ALA A 1 508 ? -26.885 -4.439 2.722 1.00 91.88 508 ALA A C 1
ATOM 3855 O O . ALA A 1 508 ? -27.340 -3.944 3.763 1.00 91.88 508 ALA A O 1
ATOM 3856 N N . PRO A 1 509 ? -25.831 -3.906 2.077 1.00 94.44 509 PRO A N 1
ATOM 3857 C CA . PRO A 1 509 ? -25.229 -2.631 2.449 1.00 94.44 509 PRO A CA 1
ATOM 3858 C C . PRO A 1 509 ? -26.269 -1.507 2.518 1.00 94.44 509 PRO A C 1
ATOM 3860 O O . PRO A 1 509 ? -27.155 -1.407 1.671 1.00 94.44 509 PRO A O 1
ATOM 3863 N N . THR A 1 510 ? -26.155 -0.643 3.524 1.00 94.44 510 THR A N 1
ATOM 3864 C CA . THR A 1 510 ? -27.042 0.514 3.707 1.00 94.44 510 THR A CA 1
ATOM 3865 C C . THR A 1 510 ? -26.264 1.808 3.496 1.00 94.44 510 THR A C 1
ATOM 3867 O O . THR A 1 510 ? -25.346 2.093 4.262 1.00 94.44 510 THR A O 1
ATOM 3870 N N . LEU A 1 511 ? -26.643 2.597 2.485 1.00 93.19 511 LEU A N 1
ATOM 3871 C CA . LEU A 1 511 ? -26.035 3.896 2.180 1.00 93.19 511 LEU A CA 1
ATOM 3872 C C . LEU A 1 511 ? -26.719 5.038 2.948 1.00 93.19 511 LEU A C 1
ATOM 3874 O O . LEU A 1 511 ? -27.938 5.197 2.899 1.00 93.19 511 LEU A O 1
ATOM 3878 N N . PHE A 1 512 ? -25.912 5.877 3.589 1.00 93.50 512 PHE A N 1
ATOM 3879 C CA . PHE A 1 512 ? -26.278 7.168 4.160 1.00 93.50 512 PHE A CA 1
ATOM 3880 C C . PHE A 1 512 ? -25.739 8.283 3.249 1.00 93.50 512 PHE A C 1
ATOM 3882 O O . PHE A 1 512 ? -24.562 8.642 3.353 1.00 93.50 512 PHE A O 1
ATOM 3889 N N . PRO A 1 513 ? -26.558 8.815 2.324 1.00 90.56 513 PRO A N 1
ATOM 3890 C CA . PRO A 1 513 ? -26.115 9.854 1.398 1.00 90.56 513 PRO A CA 1
ATOM 3891 C C . PRO A 1 513 ? -25.853 11.175 2.134 1.00 90.56 513 PRO A C 1
ATOM 3893 O O . PRO A 1 513 ? -26.551 11.494 3.099 1.00 90.56 513 PRO A O 1
ATOM 3896 N N . GLN A 1 514 ? -24.867 11.954 1.676 1.00 89.38 514 GLN A N 1
ATOM 3897 C CA . GLN A 1 514 ? -24.484 13.254 2.264 1.00 89.38 514 GLN A CA 1
ATOM 3898 C C . GLN A 1 514 ? -24.184 13.196 3.769 1.00 89.38 514 GLN A C 1
ATOM 3900 O O . GLN A 1 514 ? -24.356 14.181 4.482 1.00 89.38 514 GLN A O 1
ATOM 3905 N N . THR A 1 515 ? -23.784 12.028 4.271 1.00 91.56 515 THR A N 1
ATOM 3906 C CA . THR A 1 515 ? -23.565 11.791 5.698 1.00 91.56 515 THR A CA 1
ATOM 3907 C C . THR A 1 515 ? -22.223 11.101 5.897 1.00 91.56 515 THR A C 1
ATOM 3909 O O . THR A 1 515 ? -22.024 9.969 5.450 1.00 91.56 515 THR A O 1
ATOM 3912 N N . ASP A 1 516 ? -21.306 11.768 6.595 1.00 91.44 516 ASP A N 1
ATOM 3913 C CA . ASP A 1 516 ? -20.032 11.191 7.026 1.00 91.44 516 ASP A CA 1
ATOM 3914 C C . ASP A 1 516 ? -20.185 10.609 8.440 1.00 91.44 516 ASP A C 1
ATOM 3916 O O . ASP A 1 516 ? -20.416 11.334 9.407 1.00 91.44 516 ASP A O 1
ATOM 3920 N N . LEU A 1 517 ? -20.094 9.283 8.557 1.00 93.62 517 LEU A N 1
ATOM 3921 C CA . LEU A 1 517 ? -20.208 8.558 9.823 1.00 93.62 517 LEU A CA 1
ATOM 3922 C C . LEU A 1 517 ? -18.844 8.280 10.476 1.00 93.62 517 LEU A C 1
ATOM 3924 O O . LEU A 1 517 ? -18.802 7.561 11.469 1.00 93.62 517 LEU A O 1
ATOM 3928 N N . ARG A 1 518 ? -17.726 8.795 9.945 1.00 89.62 518 ARG A N 1
ATOM 3929 C CA . ARG A 1 518 ? -16.387 8.459 10.462 1.00 89.62 518 ARG A CA 1
ATOM 3930 C C . ARG A 1 518 ? -16.002 9.205 11.732 1.00 89.62 518 ARG A C 1
ATOM 3932 O O . ARG A 1 518 ? -15.260 8.670 12.544 1.00 89.62 518 ARG A O 1
ATOM 3939 N N . PHE A 1 519 ? -16.421 10.463 11.861 1.00 84.50 519 PHE A N 1
ATOM 3940 C CA . PHE A 1 519 ? -15.871 11.359 12.885 1.00 84.50 519 PHE A CA 1
ATOM 3941 C C . PHE A 1 519 ? -16.766 11.490 14.117 1.00 84.50 519 PHE A C 1
ATOM 3943 O O . PHE A 1 519 ? -16.266 11.503 15.242 1.00 84.50 519 PHE A O 1
ATOM 3950 N N . ASP A 1 520 ? -18.079 11.603 13.915 1.00 90.31 520 ASP A N 1
ATOM 3951 C CA . ASP A 1 520 ? -19.042 11.870 14.993 1.00 90.31 520 ASP A CA 1
ATOM 3952 C C . ASP A 1 520 ? -19.775 10.614 15.465 1.00 90.31 520 ASP A C 1
ATOM 3954 O O . ASP A 1 520 ? -20.570 10.680 16.402 1.00 90.31 520 ASP A O 1
ATOM 3958 N N . PHE A 1 521 ? -19.519 9.471 14.829 1.00 94.06 521 PHE A N 1
ATOM 3959 C CA . PHE A 1 521 ? -20.146 8.204 15.159 1.00 94.06 521 PHE A CA 1
ATOM 3960 C C . PHE A 1 521 ? -19.112 7.119 15.413 1.00 94.06 521 PHE A C 1
ATOM 3962 O O . PHE A 1 521 ? -18.086 7.071 14.754 1.00 94.06 521 PHE A O 1
ATOM 3969 N N . VAL A 1 522 ? -19.433 6.216 16.336 1.00 93.94 522 VAL A N 1
ATOM 3970 C CA . VAL A 1 522 ? -18.667 5.005 16.622 1.00 93.94 522 VAL A CA 1
ATOM 3971 C C . VAL A 1 522 ? -19.595 3.805 16.513 1.00 93.94 522 VAL A C 1
ATOM 3973 O O . VAL A 1 522 ? -20.725 3.813 17.013 1.00 93.94 522 VAL A O 1
ATOM 3976 N N . LEU A 1 523 ? -19.116 2.758 15.848 1.00 93.88 523 LEU A N 1
ATOM 3977 C CA . LEU A 1 523 ? -19.816 1.485 15.761 1.00 93.88 523 LEU A CA 1
ATOM 3978 C C . LEU A 1 523 ? -19.441 0.606 16.961 1.00 93.88 523 LEU A C 1
ATOM 3980 O O . LEU A 1 523 ? -18.268 0.297 17.156 1.00 93.88 523 LEU A O 1
ATOM 3984 N N . LEU A 1 524 ? -20.434 0.194 17.748 1.00 92.31 524 LEU A N 1
ATOM 3985 C CA . LEU A 1 524 ? -20.258 -0.603 18.962 1.00 92.31 524 LEU A CA 1
ATOM 3986 C C . LEU A 1 524 ? -20.974 -1.954 18.845 1.00 92.31 524 LEU A C 1
ATOM 3988 O O . LEU A 1 524 ? -22.112 -2.040 18.379 1.00 92.31 524 LEU A O 1
ATOM 3992 N N . ASP A 1 525 ? -20.311 -3.018 19.290 1.00 87.44 525 ASP A N 1
ATOM 3993 C CA . ASP A 1 525 ? -20.833 -4.385 19.229 1.00 87.44 525 ASP A CA 1
ATOM 3994 C C . ASP A 1 525 ? -22.079 -4.583 20.123 1.00 87.44 525 ASP A C 1
ATOM 3996 O O . ASP A 1 525 ? -22.187 -3.982 21.198 1.00 87.44 525 ASP A O 1
ATOM 4000 N N . PRO A 1 526 ? -23.046 -5.431 19.718 1.00 80.00 526 PRO A N 1
ATOM 4001 C CA . PRO A 1 526 ? -23.085 -6.184 18.463 1.00 80.00 526 PRO A CA 1
ATOM 4002 C C . PRO A 1 526 ? -23.523 -5.356 17.256 1.00 80.00 526 PRO A C 1
ATOM 4004 O O . PRO A 1 526 ? -23.075 -5.649 16.155 1.00 80.00 526 PRO A O 1
ATOM 4007 N N . HIS A 1 527 ? -24.381 -4.347 17.442 1.00 84.31 527 HIS A N 1
ATOM 4008 C CA . HIS A 1 527 ? -24.952 -3.549 16.350 1.00 84.31 527 HIS A CA 1
ATOM 4009 C C . HIS A 1 527 ? -25.508 -2.200 16.853 1.00 84.31 527 HIS A C 1
ATOM 4011 O O . HIS A 1 527 ? -26.703 -1.926 16.715 1.00 84.31 527 HIS A O 1
ATOM 4017 N N . TYR A 1 528 ? -24.669 -1.339 17.432 1.00 90.94 528 TYR A N 1
ATOM 4018 C CA . TYR A 1 528 ? -25.059 0.015 17.846 1.00 90.94 528 TYR A CA 1
ATOM 4019 C C . TYR A 1 528 ? -24.254 1.088 17.114 1.00 90.94 528 TYR A C 1
ATOM 4021 O O . TYR A 1 528 ? -23.033 1.015 17.049 1.00 90.94 528 TYR A O 1
ATOM 4029 N N . LEU A 1 529 ? -24.940 2.101 16.584 1.00 93.88 529 LEU A N 1
ATOM 4030 C CA . LEU A 1 529 ? -24.316 3.294 16.016 1.00 93.88 529 LEU A CA 1
ATOM 4031 C C . LEU A 1 529 ? -24.439 4.413 17.052 1.00 93.88 529 LEU A C 1
ATOM 4033 O O . LEU A 1 529 ? -25.548 4.866 17.325 1.00 93.88 529 LEU A O 1
ATOM 4037 N N . TYR A 1 530 ? -23.335 4.806 17.679 1.00 94.06 530 TYR A N 1
ATOM 4038 C CA . TYR A 1 530 ? -23.310 5.771 18.780 1.00 94.06 530 TYR A CA 1
ATOM 4039 C C . TYR A 1 530 ? -22.750 7.108 18.316 1.00 94.06 530 TYR A C 1
ATOM 4041 O O . TYR A 1 530 ? -21.638 7.138 17.806 1.00 94.06 530 TYR A O 1
ATOM 4049 N N . ASN A 1 531 ? -23.490 8.199 18.497 1.00 93.38 531 ASN A N 1
ATOM 4050 C CA . ASN A 1 531 ? -22.989 9.538 18.221 1.00 93.38 531 ASN A CA 1
ATOM 4051 C C . ASN A 1 531 ? -22.224 10.073 19.440 1.00 93.38 531 ASN A C 1
ATOM 4053 O O . ASN A 1 531 ? -22.752 10.102 20.554 1.00 93.38 531 ASN A O 1
ATOM 4057 N N . THR A 1 532 ? -20.982 10.500 19.232 1.00 91.94 532 THR A N 1
ATOM 4058 C CA . THR A 1 532 ? -20.079 10.969 20.297 1.00 91.94 532 THR A CA 1
ATOM 4059 C C . THR A 1 532 ? -20.320 12.432 20.679 1.00 91.94 532 THR A C 1
ATOM 4061 O O . THR A 1 532 ? -19.893 12.877 21.744 1.00 91.94 532 THR A O 1
ATOM 4064 N N . GLY A 1 533 ? -21.054 13.183 19.852 1.00 90.31 533 GLY A N 1
ATOM 4065 C CA . GLY A 1 533 ? -21.445 14.566 20.116 1.00 90.31 533 GLY A CA 1
ATOM 4066 C C . GLY A 1 533 ? -22.656 14.685 21.043 1.00 90.31 533 GLY A C 1
ATOM 4067 O O . GLY A 1 533 ? -22.596 15.405 22.036 1.00 90.31 533 GLY A O 1
ATOM 4068 N N . ASP A 1 534 ? -23.749 13.976 20.742 1.00 90.06 534 ASP A N 1
ATOM 4069 C CA . ASP A 1 534 ? -24.996 14.016 21.529 1.00 90.06 534 ASP A CA 1
ATOM 4070 C C . ASP A 1 534 ? -25.157 12.850 22.525 1.00 90.06 534 ASP A C 1
ATOM 4072 O O . ASP A 1 534 ? -26.139 12.795 23.281 1.00 90.06 534 ASP A O 1
ATOM 4076 N N . LEU A 1 535 ? -24.180 11.937 22.527 1.00 91.00 535 LEU A N 1
ATOM 4077 C CA . LEU A 1 535 ? -24.034 10.812 23.443 1.00 91.00 535 LEU A CA 1
ATOM 4078 C C . LEU A 1 535 ? -25.192 9.807 23.379 1.00 91.00 535 LEU A C 1
ATOM 4080 O O . LEU A 1 535 ? -25.613 9.260 24.411 1.00 91.00 535 LEU A O 1
ATOM 4084 N N . LYS A 1 536 ? -25.736 9.561 22.178 1.00 91.62 536 LYS A N 1
ATOM 4085 C CA . LYS A 1 536 ? -26.908 8.694 21.958 1.00 91.62 536 LYS A CA 1
ATOM 4086 C C . LYS A 1 536 ? -26.718 7.696 20.829 1.00 91.62 536 LYS A C 1
ATOM 4088 O O . LYS A 1 536 ? -25.938 7.902 19.907 1.00 91.62 536 LYS A O 1
ATOM 4093 N N . PHE A 1 537 ? -27.479 6.603 20.888 1.00 93.00 537 PHE A N 1
ATOM 4094 C CA . PHE A 1 537 ? -27.551 5.682 19.760 1.00 93.00 537 PHE A CA 1
ATOM 4095 C C . PHE A 1 537 ? -28.470 6.212 18.659 1.00 93.00 537 PHE A C 1
ATOM 4097 O O . PHE A 1 537 ? -29.417 6.966 18.901 1.00 93.00 537 PHE A O 1
ATOM 4104 N N . TYR A 1 538 ? -28.185 5.764 17.445 1.00 94.44 538 TYR A N 1
ATOM 4105 C CA . TYR A 1 538 ? -28.934 6.022 16.231 1.00 94.44 538 TYR A CA 1
ATOM 4106 C C . TYR A 1 538 ? -29.285 4.699 15.553 1.00 94.44 538 TYR A C 1
ATOM 4108 O O . TYR A 1 538 ? -28.572 3.697 15.665 1.00 94.44 538 TYR A O 1
ATOM 4116 N N . ARG A 1 539 ? -30.409 4.686 14.835 1.00 92.56 539 ARG A N 1
ATOM 4117 C CA . ARG A 1 539 ? -30.773 3.560 13.971 1.00 92.56 539 ARG A CA 1
ATOM 4118 C C . ARG A 1 539 ? -29.793 3.463 12.802 1.00 92.56 539 ARG A C 1
ATOM 4120 O O . ARG A 1 539 ? -29.454 4.472 12.192 1.00 92.56 539 ARG A O 1
ATOM 4127 N N . MET A 1 540 ? -29.418 2.239 12.438 1.00 91.44 540 MET A N 1
ATOM 4128 C CA . MET A 1 540 ? -28.572 1.935 11.273 1.00 91.44 540 MET A CA 1
ATOM 4129 C C . MET A 1 540 ? -29.361 1.933 9.954 1.00 91.44 540 MET A C 1
ATOM 4131 O O . MET A 1 540 ? -29.125 1.112 9.077 1.00 91.44 540 MET A O 1
ATOM 4135 N N . THR A 1 541 ? -30.329 2.836 9.825 1.00 92.31 541 THR A N 1
ATOM 413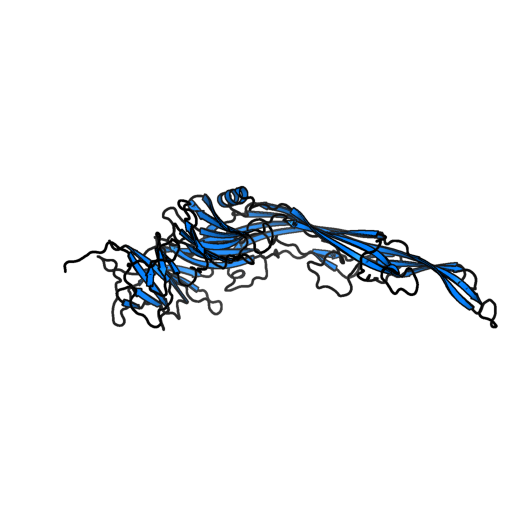6 C CA . THR A 1 541 ? -31.147 3.011 8.621 1.00 92.31 541 THR A CA 1
ATOM 4137 C C . THR A 1 541 ? -31.283 4.501 8.336 1.00 92.31 541 THR A C 1
ATOM 4139 O O . THR A 1 541 ? -31.564 5.239 9.283 1.00 92.31 541 THR A O 1
ATOM 4142 N N . PRO A 1 542 ? -31.128 4.959 7.084 1.00 91.19 542 PRO A N 1
ATOM 4143 C CA . PRO A 1 542 ? -31.338 6.356 6.734 1.00 91.19 542 PRO A CA 1
ATOM 4144 C C . PRO A 1 542 ? -32.838 6.723 6.788 1.00 91.19 542 PRO A C 1
ATOM 4146 O O . PRO A 1 542 ? -33.684 5.882 6.476 1.00 91.19 542 PRO A O 1
ATOM 4149 N N . PRO A 1 543 ? -33.193 7.973 7.140 1.00 93.56 543 PRO A N 1
ATOM 4150 C CA . PRO A 1 543 ? -32.309 9.008 7.680 1.00 93.56 543 PRO A CA 1
ATOM 4151 C C . PRO A 1 543 ? -31.881 8.694 9.123 1.00 93.56 543 PRO A C 1
ATOM 4153 O O . PRO A 1 543 ? -32.541 7.924 9.818 1.00 93.56 543 PRO A O 1
ATOM 4156 N N . LEU A 1 544 ? -30.801 9.328 9.591 1.00 94.19 544 LEU A N 1
ATOM 4157 C CA . LEU A 1 544 ? -30.317 9.181 10.967 1.00 94.19 544 LEU A CA 1
ATOM 4158 C C . LEU A 1 544 ? -31.423 9.507 11.982 1.00 94.19 544 LEU A C 1
ATOM 4160 O O . LEU A 1 544 ? -31.892 10.638 12.085 1.00 94.19 544 LEU A O 1
ATOM 4164 N N . GLN A 1 545 ? -31.823 8.495 12.752 1.00 94.75 545 GLN A N 1
ATOM 4165 C CA . GLN A 1 545 ? -32.859 8.608 13.777 1.00 94.75 545 GLN A CA 1
ATOM 4166 C C . GLN A 1 545 ? -32.304 8.222 15.144 1.00 94.75 545 GLN A C 1
ATOM 4168 O O . GLN A 1 545 ? -31.989 7.054 15.388 1.00 94.75 545 GLN A O 1
ATOM 4173 N N . ARG A 1 546 ? -32.234 9.211 16.038 1.00 93.81 546 ARG A N 1
ATOM 4174 C CA . ARG A 1 546 ? -31.830 9.052 17.438 1.00 93.81 546 ARG A CA 1
ATOM 4175 C C . ARG A 1 546 ? -32.771 8.101 18.179 1.00 93.81 546 ARG A C 1
ATOM 4177 O O . ARG A 1 546 ? -33.993 8.186 18.044 1.00 93.81 546 ARG A O 1
ATOM 4184 N N . THR A 1 547 ? -32.217 7.231 19.015 1.00 89.00 547 THR A N 1
ATOM 4185 C CA . THR A 1 547 ? -32.983 6.357 19.911 1.00 89.00 547 THR A CA 1
ATOM 4186 C C . THR A 1 547 ? -33.067 6.945 21.327 1.00 89.00 547 THR A C 1
ATOM 4188 O O . THR A 1 547 ? -32.191 7.705 21.745 1.00 89.00 547 THR A O 1
ATOM 4191 N N . PRO A 1 548 ? -34.105 6.599 22.113 1.00 82.25 548 PRO A N 1
ATOM 4192 C CA . PRO A 1 548 ? -34.285 7.159 23.458 1.00 82.25 548 PRO A CA 1
ATOM 4193 C C . PRO A 1 548 ? -33.225 6.683 24.471 1.00 82.25 548 PRO A C 1
ATOM 4195 O O . PRO A 1 548 ? -32.849 7.430 25.377 1.00 82.25 548 PRO A O 1
ATOM 4198 N N . LEU A 1 549 ? -32.725 5.457 24.301 1.00 79.81 549 LEU A N 1
ATOM 4199 C CA . LEU A 1 549 ? -31.673 4.829 25.108 1.00 79.81 549 LEU A CA 1
ATOM 4200 C C . LEU A 1 549 ? -30.325 4.870 24.357 1.00 79.81 549 LEU A C 1
ATOM 4202 O O . LEU A 1 549 ? -30.343 4.961 23.127 1.00 79.81 549 LEU A O 1
ATOM 4206 N N . PRO A 1 550 ? -29.175 4.839 25.060 1.00 73.38 550 PRO A N 1
ATOM 4207 C CA . PRO A 1 550 ? -28.978 4.560 26.483 1.00 73.38 550 PRO A CA 1
ATOM 4208 C C . PRO A 1 550 ? -28.999 5.848 27.329 1.00 73.38 550 PRO A C 1
ATOM 4210 O O . PRO A 1 550 ? -29.282 6.945 26.826 1.00 73.38 550 PRO A O 1
ATOM 4213 N N . ALA A 1 551 ? -28.723 5.715 28.631 1.00 73.88 551 ALA A N 1
ATOM 4214 C CA . ALA A 1 551 ? -28.370 6.860 29.471 1.00 73.88 551 ALA A CA 1
ATOM 4215 C C . ALA A 1 551 ? -27.145 7.574 28.875 1.00 73.88 551 ALA A C 1
ATOM 4217 O O . ALA A 1 551 ? -26.229 6.911 28.386 1.00 73.88 551 ALA A O 1
ATOM 4218 N N . THR A 1 552 ? -27.151 8.907 28.883 1.00 84.88 552 THR A N 1
ATOM 4219 C CA . THR A 1 552 ? -25.993 9.693 28.441 1.00 84.88 552 THR A CA 1
ATOM 4220 C C . THR A 1 552 ? -24.823 9.462 29.389 1.00 84.88 552 THR A C 1
ATOM 4222 O O . THR A 1 552 ? -25.022 9.187 30.575 1.00 84.88 552 THR A O 1
ATOM 4225 N N . LEU A 1 553 ? -23.605 9.568 28.863 1.00 90.88 553 LEU A N 1
ATOM 4226 C CA . LEU A 1 553 ? -22.414 9.658 29.700 1.00 90.88 553 LEU A CA 1
ATOM 4227 C C . LEU A 1 553 ? -22.519 10.886 30.620 1.00 90.88 553 LEU A C 1
ATOM 4229 O O . LEU A 1 553 ? -23.231 11.839 30.294 1.00 90.88 553 LEU A O 1
ATOM 4233 N N . SER A 1 554 ? -21.852 10.849 31.776 1.00 90.88 554 SER A N 1
ATOM 4234 C CA . SER A 1 554 ? -21.787 12.009 32.667 1.00 90.88 554 SER A CA 1
ATOM 4235 C C . SER A 1 554 ? -21.124 13.199 31.973 1.00 90.88 554 SER A C 1
ATOM 4237 O O . SER A 1 554 ? -20.352 13.029 31.028 1.00 90.88 554 SER A O 1
ATOM 4239 N N . ASP A 1 555 ? -21.372 14.407 32.468 1.00 89.38 555 ASP A N 1
ATOM 4240 C CA . ASP A 1 555 ? -20.678 15.584 31.955 1.00 89.38 555 ASP A CA 1
ATOM 4241 C C . ASP A 1 555 ? -19.172 15.496 32.243 1.00 89.38 555 ASP A C 1
ATOM 4243 O O . ASP A 1 555 ? -18.738 15.014 33.291 1.00 89.38 555 ASP A O 1
ATOM 4247 N N . ALA A 1 556 ? -18.377 15.955 31.279 1.00 88.31 556 ALA A N 1
ATOM 4248 C CA . ALA A 1 556 ? -16.931 16.113 31.369 1.00 88.31 556 ALA A CA 1
ATOM 4249 C C . ALA A 1 556 ? -16.543 17.416 30.657 1.00 88.31 556 ALA A C 1
ATOM 4251 O O . ALA A 1 556 ? -17.265 17.884 29.770 1.00 88.31 556 ALA A O 1
ATOM 4252 N N . ALA A 1 557 ? -15.415 18.014 31.038 1.00 83.44 557 ALA A N 1
ATOM 4253 C CA . ALA A 1 557 ? -14.976 19.279 30.457 1.00 83.44 557 ALA A CA 1
ATOM 4254 C C . ALA A 1 557 ? -14.795 19.155 28.929 1.00 83.44 557 ALA A C 1
ATOM 4256 O O . ALA A 1 557 ? -14.008 18.341 28.456 1.00 83.44 557 ALA A O 1
ATOM 4257 N N . GLY A 1 558 ? -15.530 19.966 28.160 1.00 78.50 558 GLY A N 1
ATOM 4258 C CA . GLY A 1 558 ? -15.376 20.074 26.704 1.00 78.50 558 GLY A CA 1
ATOM 4259 C C . GLY A 1 558 ? -15.899 18.901 25.862 1.00 78.50 558 GLY A C 1
ATOM 4260 O O . GLY A 1 558 ? -15.558 18.859 24.687 1.00 78.50 558 GLY A O 1
ATOM 4261 N N . ASN A 1 559 ? -16.700 17.982 26.430 1.00 83.12 559 ASN A N 1
ATOM 4262 C CA . ASN A 1 559 ? -17.137 16.714 25.809 1.00 83.12 559 ASN A CA 1
ATOM 4263 C C . ASN A 1 559 ? -16.015 16.035 24.992 1.00 83.12 559 ASN A C 1
ATOM 4265 O O . ASN A 1 559 ? -16.018 16.096 23.758 1.00 83.12 559 ASN A O 1
ATOM 4269 N N . PRO A 1 560 ? -15.033 15.431 25.677 1.00 86.31 560 PRO A N 1
ATOM 4270 C CA . PRO A 1 560 ? -13.880 14.838 25.019 1.00 86.31 560 PRO A CA 1
ATOM 4271 C C . PRO A 1 560 ? -14.306 13.711 24.070 1.00 86.31 560 PRO A C 1
ATOM 4273 O O . PRO A 1 560 ? -15.359 13.098 24.247 1.00 86.31 560 PRO A O 1
ATOM 4276 N N . ARG A 1 561 ? -13.473 13.454 23.055 1.00 86.94 561 ARG A N 1
ATOM 4277 C CA . ARG A 1 561 ? -13.598 12.286 22.176 1.00 86.94 561 ARG A CA 1
ATOM 4278 C C . ARG A 1 561 ? -12.601 11.227 22.627 1.00 86.94 561 ARG A C 1
ATOM 4280 O O . ARG A 1 561 ? -11.403 11.507 22.700 1.00 86.94 561 ARG A O 1
ATOM 4287 N N . GLY A 1 562 ? -13.103 10.038 22.921 1.00 92.12 562 GLY A N 1
ATOM 4288 C CA . GLY A 1 562 ? -12.321 8.910 23.403 1.00 92.12 562 GLY A CA 1
ATOM 4289 C C . GLY A 1 562 ? -12.588 7.613 22.646 1.00 92.12 562 GLY A C 1
ATOM 4290 O O . GLY A 1 562 ? -13.104 7.604 21.528 1.00 92.12 562 GLY A O 1
ATOM 4291 N N . ASP A 1 563 ? -12.230 6.505 23.281 1.00 95.00 563 ASP A N 1
ATOM 4292 C CA . ASP A 1 563 ? -12.534 5.156 22.831 1.00 95.00 563 ASP A CA 1
ATOM 4293 C C . ASP A 1 563 ? -13.741 4.602 23.594 1.00 95.00 563 ASP A C 1
ATOM 4295 O O . ASP A 1 563 ? -13.773 4.630 24.824 1.00 95.00 563 ASP A O 1
ATOM 4299 N N . TYR A 1 564 ? -14.739 4.097 22.870 1.00 94.31 564 TYR A N 1
ATOM 4300 C CA . TYR A 1 564 ? -16.035 3.721 23.434 1.00 94.31 564 TYR A CA 1
ATOM 4301 C C . TYR A 1 564 ? -16.260 2.215 23.353 1.00 94.31 564 TYR A C 1
ATOM 4303 O O . TYR A 1 564 ? -15.864 1.562 22.387 1.00 94.31 564 TYR A O 1
ATOM 4311 N N . HIS A 1 565 ? -16.982 1.673 24.330 1.00 92.25 565 HIS A N 1
ATOM 4312 C CA . HIS A 1 565 ? -17.484 0.303 24.273 1.00 92.25 565 HIS A CA 1
ATOM 4313 C C . HIS A 1 565 ? -18.913 0.194 24.817 1.00 92.25 565 HIS A C 1
ATOM 4315 O O . HIS A 1 565 ? -19.493 1.175 25.293 1.00 92.25 565 HIS A O 1
ATOM 4321 N N . VAL A 1 566 ? -19.479 -1.014 24.785 1.00 90.31 566 VAL A N 1
ATOM 4322 C CA . VAL A 1 566 ? -20.793 -1.310 25.365 1.00 90.31 566 VAL A CA 1
ATOM 4323 C C . VAL A 1 566 ? -20.698 -2.414 26.411 1.00 90.31 566 VAL A C 1
ATOM 4325 O O . VAL A 1 566 ? -20.114 -3.469 26.174 1.00 90.31 566 VAL A O 1
ATOM 4328 N N . ILE A 1 567 ? -21.395 -2.213 27.530 1.00 87.50 567 ILE A N 1
ATOM 4329 C CA . ILE A 1 567 ? -21.634 -3.224 28.561 1.00 87.50 567 ILE A CA 1
ATOM 4330 C C . ILE A 1 567 ? -23.100 -3.601 28.579 1.00 87.50 567 ILE A C 1
ATOM 4332 O O . ILE A 1 567 ? -23.985 -2.742 28.596 1.00 87.50 567 ILE A O 1
ATOM 4336 N N . ARG A 1 568 ? -23.362 -4.905 28.627 1.00 83.19 568 ARG A N 1
ATOM 4337 C CA . ARG A 1 568 ? -24.713 -5.440 28.795 1.00 83.19 568 ARG A CA 1
ATOM 4338 C C . ARG A 1 568 ? -25.084 -5.442 30.277 1.00 83.19 568 ARG A C 1
ATOM 4340 O O . ARG A 1 568 ? -24.381 -6.038 31.091 1.00 83.19 568 ARG A O 1
ATOM 4347 N N . LEU A 1 569 ? -26.195 -4.793 30.605 1.00 76.38 569 LEU A N 1
ATOM 4348 C CA . LEU A 1 569 ? -26.822 -4.855 31.921 1.00 76.38 569 LEU A CA 1
ATOM 4349 C C . LEU A 1 569 ? -27.573 -6.191 32.006 1.00 76.38 569 LEU A C 1
ATOM 4351 O O . LEU A 1 569 ? -28.414 -6.464 31.145 1.00 76.38 569 LEU A O 1
ATOM 4355 N N . ARG A 1 570 ? -27.209 -7.035 32.975 1.00 62.16 570 ARG A N 1
ATOM 4356 C CA . ARG A 1 570 ? -27.876 -8.321 33.227 1.00 62.16 570 ARG A CA 1
ATOM 4357 C C . ARG A 1 570 ? -29.114 -8.143 34.088 1.00 62.16 570 ARG A C 1
ATOM 4359 O O . ARG A 1 570 ? -29.056 -7.296 35.008 1.00 62.16 570 ARG A O 1
#

Foldseek 3Di:
DDDDPPQDKWKKFWFDDPFFIWIFTLVGIAGEPHTCQQFVDKFDFLAPQKIWTKGDCPPQDKIKIWIKGWDADPPFPHGDFDDVVTHTDIDTPDMFIPPDPDWDFQAKEWEKEKEKEWEKFKEKEKEWEWEWDADPPPDSQHTDTDTDDIDIGAIDMDTQDIDIDMDTDIGGQTSDQQQEPSRHDQDEFKHKYFPDWHAANVRFIKTKMKIGTDQAHRTAWDWAWDWAADLVRHTDTDPDIDTHGHTDDPLLFIKIFMARRHVNYTPDIQFANYKYKYFYWYDYDFPQDPPPDDPDVQTAHQYWYWYWYQYHDHPPGDIDIGTDRDRFHWDFADDDDAPEEAEAEGETPDIDMPRSGDPQRLVQQVVVVQNDFDKDFPDKDKTKTFGAARDPPDDHSVRGHMHIYIYTYMGGPWRHWHFPDKDWARNADPQATKIWTKTFTQDPDAPTKIWIKIDDRSVSHIHTWDIGPHFDKDWQHHHNFWTKMKTAHPPDPFGIWIWITTNVNPDHIAIDTPDDLRPQWYAEPPGWTAGLPVQFTFDPHPPTDTDPDDNGIDDDPPSGDGHMYMDGGD

Radius of gyration: 34.81 Å; Cα contacts (8 Å, |Δi|>4): 1499; chains: 1; bounding box: 84×60×111 Å

Secondary structure (DSSP, 8-state):
-------EEEEEEEEE-SSEEEEEETTEEEEEEEETTT-SEEEE-SSTTEEEEE----TT--EEEEEEEE-B-TTSS-B-EETTTTEE-EEEEEEEEES-SSPPEEEEEEEEEEEEEEEEEEEEEEEEEEEEEE-TTT-TTSEEEEEEEEEEPPPEEEEEEEEEEEEEEEEEEE--STTBTTTS-SSSSEEEEEEEEEE-TT--EEEEEEEEE-SS-S-PPEEEEEEEE-TTS-EEEEEEEEEE-----TT---EEEEEETTTTEEEEESS-SEEEEEEEEEEE-TTS--SSS---TT-S--EEEEEEEEEESSTT-EEEEEEEEEEE-PEE------S-EEEEEEEEEEEEEESSS-HHHHHHHHHTT-S---EEEEEEEEEEEEEEESSSSP-SGGGEEEEEEEEEEEEESSPPPEEEEEEE-SSPPTTS--EEEEEEE-SSSSSPEEEEEEEETTTTEEEEEEEE-SEEEEEEEE-SSEEEEEEEESSSSS--EEEEEESSSSS--EEEET---SSSEEEETTTEEEETTTTEEE-SSSS--B-S-SPPPPP-TT----EEEEEEE-

pLDDT: mean 87.18, std 12.2, range [28.59, 97.88]

Nearest PDB structures (foldseek):
  5nni-assembly1_A  TM=2.129E-01  e=9.890E-02  Mus musculus
  8t8r-assembly1_A  TM=2.191E-01  e=4.183E-01  Homo sapiens